Protein AF-0000000080381553 (afdb_homodimer)

Sequence (608 aa):
MAPQIAYTKHAKAPLDLLAHLEAKGLAVPQPERALHALKLIGYYRLLIYMRPLQSNRDRLFFSGVEFDDILALYDFDRQLRLICLDAVERIEVAMRAAIINTLALDPVAGPHFYLDSAHFINTQAHASFMRAATGPTTCKHQAVEHYLDTYDSRPYPPIWVVLEATTFGPLSYLYASLLLPYRKAIAKAFGFDEKILVTWFRSINLLRNVCAHHSRLWNKNNLVNAPGVAKSLRAEFPDHTDRGRVAARAVPLVALLAVIDPESDWKQRFKSVLLSAPAAMAKAGLDMSVMGFRPGWDTGRFWNMAPQIAYTKHAKAPLDLLAHLEAKGLAVPQPERALHALKLIGYYRLLIYMRPLQSNRDRLFFSGVEFDDILALYDFDRQLRLICLDAVERIEVAMRAAIINTLALDPVAGPHFYLDSAHFINTQAHASFMRAATGPTTCKHQAVEHYLDTYDSRPYPPIWVVLEATTFGPLSYLYASLLLPYRKAIAKAFGFDEKILVTWFRSINLLRNVCAHHSRLWNKNNLVNAPGVAKSLRAEFPDHTDRGRVAARAVPLVALLAVIDPESDWKQRFKSVLLSAPAAMAKAGLDMSVMGFRPGWDTGRFWN

Foldseek 3Di:
DPDDDDDDDDDDQLVVVVVVLVVLVAAEPDVVVSSVCCVPVNDVNLVVLQQLQADPPPRRGFPPHYSVLSVLQLVLQLLLLVLLLVLLVLLLVLLLV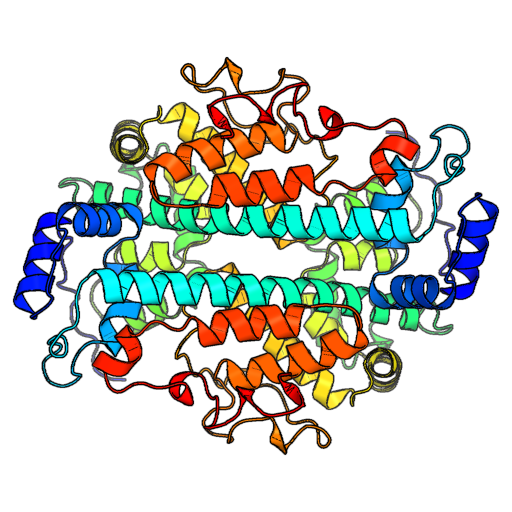LLCVQQCPDPVQHQPNLVDCVQWPGDVLSVVLVCQLPPPQQCPDPLNVCCCVPDDPDNHDGSSSSSVRGDLVSSLSNLVGGDLVSLQSSCVLQPFHSVQVSLLSQLSVVSNVCSVVSHGAQQDADLVSQGDDTPVCNVQAFDNSRSRAQSVNVLSSLSRCCRSPVPDCSLVVSVVSLVSRDPSCVSSPHDSVSRPADVPSCVDPSSD/DPDDDDDDDDDDQLVVVVVVLVVLVAAEPDVVVSSVCCVPVNDVNLVVLLQLQADPPPRRGFPPHYSVLSVLQLVLQLLLLVLLLVLLVLLLVLLLVLLCVQQCPDPVQHQPNLVDCVQWPGDVLSVVLVCQLPPPQQCPDPLNVVCCVPDDDDNHDGSSSSSVRGDLVSSLSNLVGGDLVSLQSSCVLQPFHSVQVSLLSQLSVVSNVCSVVSHGQQLDADLVSQGDDTPVCNVQAFDNRRSRAQSVNVLSSLSRCCRSPVPDCSLVVSVVSLVSRDPSCVSSPHDCVSRPADPPSCVDPSSD

Organism: NCBI:txid216142

InterPro domains:
  IPR011664 Abortive infection system protein AbiD/AbiF-like [PF07751] (37-219)

Secondary structure (DSSP, 8-state):
----B--------HHHHHHHHHHTT-B-S-HHHHHHHHHHT-HHHHHHHHGGGB-TTT-PBPTT-BHHHHHHHHHHHHHHHHHHHHHHHHHHHHHHHHHIIIIIT-SSS-TTGGG-GGGBSSHHHHHHHHHHHTSHHHHTSHHHHHHHHHB-S-SS--HHHHHHH--HHHHHHHHHHB-HHHHHHHHTTTTS-HHHHHHHHHHHHHHHHHHHTT---TT----TTPPP--GGGGGGS--GGGTTSHHHHHHHHHHHHHHH-TT--HHHHHHHHHHT--THHHHTT--GGGGTPPTTGGGSGGG-/-PPPB--------HHHHHHHHHHTT-B-S-HHHHHHHHHHT-HHHHHHHHGGGB-TTT-PBPTT-BHHHHHHHHHHHHHHHHHHHHHHHHHHHHHHHHHIIIIIT-SSS-TTGGG-GGGBSSHHHHHHHHHHHTSHHHHTSHHHHHHHHHB-S-SS--HHHHHHH--HHHHHHHHHHB-HHHHHHHHTTTTS-HHHHHHHHHHHHHHHHHHHTT---TT----TTPPP--GGGGGGS--GGGTTSHHHHHHHHHHHHHHH-TT--HHHHHHHHHHT--THHHHTT--GGGGTPPTTGGGSGGG-

Solvent-accessible surface area (backbone atoms only — not comparable to full-atom values): 32477 Å² total; per-residue (Å²): 124,75,79,50,40,74,76,79,85,70,73,68,54,49,70,57,49,52,53,53,44,40,74,32,52,38,40,60,94,52,55,68,60,52,44,51,44,35,45,32,49,18,59,74,65,48,44,71,50,41,50,72,41,27,39,89,85,79,58,32,37,30,77,88,44,34,54,65,40,38,51,42,48,50,50,46,37,51,52,51,32,51,55,48,47,58,51,49,53,55,51,49,40,22,51,48,16,27,48,40,67,45,37,25,61,29,89,82,53,22,41,54,32,84,78,42,51,85,55,24,71,39,61,65,53,34,50,52,43,45,49,52,63,66,24,68,71,22,48,66,25,66,64,38,39,49,46,63,58,44,32,63,56,64,98,60,70,45,46,69,44,47,51,69,40,50,53,60,60,61,49,38,48,45,54,62,30,33,31,65,71,57,32,46,60,34,21,62,77,64,74,50,56,39,72,40,48,42,30,36,42,46,24,48,40,51,50,45,50,38,38,74,63,65,48,86,52,61,76,33,76,46,60,75,55,36,46,56,78,50,78,95,48,48,87,70,45,42,56,81,92,32,29,24,9,47,35,26,56,44,46,55,50,52,58,48,38,52,60,72,41,67,84,57,61,57,57,57,53,47,46,51,53,61,71,58,56,49,72,49,40,53,59,49,73,45,61,59,56,58,22,28,40,55,93,66,50,78,74,35,70,89,54,92,126,74,80,48,42,74,76,78,84,71,73,69,54,51,70,56,48,50,51,54,44,40,74,31,53,38,40,61,95,51,54,67,60,52,45,49,44,35,44,33,49,18,59,75,64,48,44,71,50,43,50,72,41,26,40,88,85,78,59,32,37,30,75,88,45,35,54,66,41,38,51,43,48,50,50,46,36,51,53,50,32,52,54,49,46,59,50,49,52,54,50,49,40,22,51,47,17,27,48,40,68,46,38,26,62,29,90,81,53,22,42,55,31,85,79,42,50,85,55,25,73,38,60,64,53,33,50,54,43,46,50,52,64,68,24,68,72,22,48,67,25,66,64,37,40,49,46,63,59,44,33,64,57,62,98,60,72,43,46,68,43,46,50,68,39,51,53,60,60,60,48,40,47,45,55,61,28,33,32,66,70,58,32,46,58,35,22,61,78,64,73,52,57,40,73,41,47,43,30,36,42,46,23,49,40,52,49,47,50,38,37,74,64,66,45,82,53,67,64,32,75,47,62,76,54,35,46,55,81,48,77,96,50,49,86,70,45,44,56,81,92,33,30,24,9,49,36,24,56,42,48,54,51,53,57,46,38,52,58,72,40,67,85,58,61,58,57,56,53,47,47,50,54,60,71,59,56,48,72,48,40,53,56,49,72,45,61,60,56,56,30,27,40,54,92,67,49,78,75,36,70,89,55,93

pLDDT: mean 94.89, std 6.12, range [47.69, 98.88]

Structure (mmCIF, N/CA/C/O backbone):
data_AF-0000000080381553-model_v1
#
loop_
_entity.id
_entity.type
_entity.pdbx_description
1 polymer 'DNA-binding protein'
#
loop_
_atom_site.group_PDB
_atom_site.id
_atom_site.type_symbol
_atom_site.label_atom_id
_atom_site.label_alt_id
_atom_site.label_comp_id
_atom_site.label_asym_id
_atom_site.label_entity_id
_atom_site.label_seq_id
_atom_site.pdbx_PDB_ins_code
_atom_site.Cartn_x
_atom_site.Cartn_y
_atom_site.Cartn_z
_atom_site.occupancy
_atom_site.B_iso_or_equiv
_atom_site.auth_seq_id
_atom_site.auth_comp_id
_atom_site.auth_asym_id
_atom_site.auth_atom_id
_atom_site.pdbx_PDB_model_num
ATOM 1 N N . MET A 1 1 ? -23.656 -26.703 8.93 1 51.53 1 MET A N 1
ATOM 2 C CA . MET A 1 1 ? -22.391 -26.516 8.219 1 51.53 1 MET A CA 1
ATOM 3 C C . MET A 1 1 ? -22.141 -27.672 7.254 1 51.53 1 MET A C 1
ATOM 5 O O . MET A 1 1 ? -22.328 -28.844 7.609 1 51.53 1 MET A O 1
ATOM 9 N N . ALA A 1 2 ? -22.172 -27.312 6.055 1 59.62 2 ALA A N 1
ATOM 10 C CA . ALA A 1 2 ? -21.984 -28.422 5.121 1 59.62 2 ALA A CA 1
ATOM 11 C C . ALA A 1 2 ? -20.859 -29.344 5.582 1 59.62 2 ALA A C 1
ATOM 13 O O . ALA A 1 2 ? -19.875 -28.891 6.16 1 59.62 2 ALA A O 1
ATOM 14 N N . PRO A 1 3 ? -21.047 -30.594 5.473 1 74 3 PRO A N 1
ATOM 15 C CA . PRO A 1 3 ? -20 -31.531 5.891 1 74 3 PRO A CA 1
ATOM 16 C C . PRO A 1 3 ? -18.656 -31.266 5.203 1 74 3 PRO A C 1
ATOM 18 O O . PRO A 1 3 ? -18.625 -30.891 4.031 1 74 3 PRO A O 1
ATOM 21 N N . GLN A 1 4 ? -17.547 -31.188 6.008 1 77.31 4 GLN A N 1
ATOM 22 C CA . GLN A 1 4 ? -16.203 -30.984 5.477 1 77.31 4 GLN A CA 1
ATOM 23 C C . GLN A 1 4 ? -15.75 -32.219 4.672 1 77.31 4 GLN A C 1
ATOM 25 O O . GLN A 1 4 ? -16.203 -33.312 4.926 1 77.31 4 GLN A O 1
ATOM 30 N N . ILE A 1 5 ? -15.102 -32.062 3.51 1 81.81 5 ILE A N 1
ATOM 31 C CA . ILE A 1 5 ? -14.648 -33.125 2.635 1 81.81 5 ILE A CA 1
ATOM 32 C C . ILE A 1 5 ? -13.125 -33.25 2.732 1 81.81 5 ILE A C 1
ATOM 34 O O . ILE A 1 5 ? -12.445 -32.375 3.234 1 81.81 5 ILE A O 1
ATOM 38 N N . ALA A 1 6 ? -12.625 -34.344 2.324 1 80.88 6 ALA A N 1
ATOM 39 C CA . ALA A 1 6 ? -11.188 -34.594 2.332 1 80.88 6 ALA A CA 1
ATOM 40 C C . ALA A 1 6 ? -10.484 -33.75 1.278 1 80.88 6 ALA A C 1
ATOM 42 O O . ALA A 1 6 ? -10.992 -33.594 0.167 1 80.88 6 ALA A O 1
ATOM 43 N N . TYR A 1 7 ? -9.352 -33.188 1.697 1 83.81 7 TYR A N 1
ATOM 44 C CA . TYR A 1 7 ? -8.562 -32.438 0.728 1 83.81 7 TYR A CA 1
ATOM 45 C C . TYR A 1 7 ? -7.711 -33.375 -0.121 1 83.81 7 TYR A C 1
ATOM 47 O O . TYR A 1 7 ? -6.793 -34.031 0.389 1 83.81 7 TYR A O 1
ATOM 55 N N . THR A 1 8 ? -7.922 -33.5 -1.442 1 79.69 8 THR A N 1
ATOM 56 C CA . THR A 1 8 ? -7.254 -34.469 -2.295 1 79.69 8 THR A CA 1
ATOM 57 C C . THR A 1 8 ? -6.461 -33.781 -3.395 1 79.69 8 THR A C 1
ATOM 59 O O . THR A 1 8 ? -5.875 -34.438 -4.258 1 79.69 8 THR A O 1
ATOM 62 N N . LYS A 1 9 ? -6.492 -32.5 -3.348 1 83.44 9 LYS A N 1
ATOM 63 C CA . LYS A 1 9 ? -5.797 -31.781 -4.41 1 83.44 9 LYS A CA 1
ATOM 64 C C . LYS A 1 9 ? -4.285 -31.906 -4.266 1 83.44 9 LYS A C 1
ATOM 66 O O . LYS A 1 9 ? -3.756 -31.875 -3.152 1 83.44 9 LYS A O 1
ATOM 71 N N . HIS A 1 10 ? -3.648 -32.094 -5.418 1 88 10 HIS A N 1
ATOM 72 C CA . HIS A 1 10 ? -2.197 -32.219 -5.445 1 88 10 HIS A CA 1
ATOM 73 C C . HIS A 1 10 ? -1.552 -31.078 -6.215 1 88 10 HIS A C 1
ATOM 75 O O . HIS A 1 10 ? -2.191 -30.453 -7.074 1 88 10 HIS A O 1
ATOM 81 N N . ALA A 1 11 ? -0.353 -30.844 -5.848 1 93.12 11 ALA A N 1
ATOM 82 C CA . ALA A 1 11 ? 0.407 -29.844 -6.586 1 93.12 11 ALA A CA 1
ATOM 83 C C . ALA A 1 11 ? 0.65 -30.281 -8.023 1 93.12 11 ALA A C 1
ATOM 85 O O . ALA A 1 11 ? 0.925 -31.453 -8.281 1 93.12 11 ALA A O 1
ATOM 86 N N . LYS A 1 12 ? 0.451 -29.422 -8.922 1 95.12 12 LYS A N 1
ATOM 87 C CA . LYS A 1 12 ? 0.712 -29.688 -10.336 1 95.12 12 LYS A CA 1
ATOM 88 C C . LYS A 1 12 ? 1.739 -28.703 -10.898 1 95.12 12 LYS A C 1
ATOM 90 O O . LYS A 1 12 ? 1.767 -27.531 -10.508 1 95.12 12 LYS A O 1
ATOM 95 N N . ALA A 1 13 ? 2.514 -29.234 -11.797 1 96.62 13 ALA A N 1
ATOM 96 C CA . ALA A 1 13 ? 3.492 -28.375 -12.469 1 96.62 13 ALA A CA 1
ATOM 97 C C . ALA A 1 13 ? 2.807 -27.406 -13.43 1 96.62 13 ALA A C 1
ATOM 99 O O . ALA A 1 13 ? 1.723 -27.703 -13.945 1 96.62 13 ALA A O 1
ATOM 100 N N . PRO A 1 14 ? 3.459 -26.312 -13.664 1 97.06 14 PRO A N 1
ATOM 101 C CA . PRO A 1 14 ? 2.863 -25.312 -14.547 1 97.06 14 PRO A CA 1
ATOM 102 C C . PRO A 1 14 ? 2.436 -25.906 -15.898 1 97.06 14 PRO A C 1
ATOM 104 O O . PRO A 1 1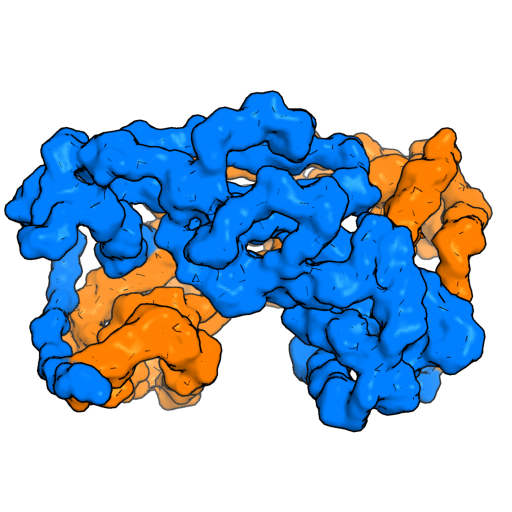4 ? 1.375 -25.547 -16.422 1 97.06 14 PRO A O 1
ATOM 107 N N . LEU A 1 15 ? 3.232 -26.766 -16.438 1 97.25 15 LEU A N 1
ATOM 108 C CA . LEU A 1 15 ? 2.896 -27.375 -17.719 1 97.25 15 LEU A CA 1
ATOM 109 C C . LEU A 1 15 ? 1.611 -28.188 -17.609 1 97.25 15 LEU A C 1
ATOM 111 O O . LEU A 1 15 ? 0.775 -28.156 -18.516 1 97.25 15 LEU A O 1
ATOM 115 N N . ASP A 1 16 ? 1.498 -28.906 -16.547 1 97.88 16 ASP A N 1
ATOM 116 C CA . ASP A 1 16 ? 0.293 -29.703 -16.312 1 97.88 16 ASP A CA 1
ATOM 117 C C . ASP A 1 16 ? -0.916 -28.797 -16.078 1 97.88 16 ASP A C 1
ATOM 119 O O . ASP A 1 16 ? -2.025 -29.109 -16.516 1 97.88 16 ASP A O 1
ATOM 123 N N . LEU A 1 17 ? -0.691 -27.734 -15.391 1 97.62 17 LEU A N 1
ATOM 124 C CA . LEU A 1 17 ? -1.759 -26.766 -15.133 1 97.62 17 LEU A CA 1
ATOM 125 C C . LEU A 1 17 ? -2.246 -26.141 -16.438 1 97.62 17 LEU A C 1
ATOM 127 O O . LEU A 1 17 ? -3.449 -25.953 -16.625 1 97.62 17 LEU A O 1
ATOM 131 N N . LEU A 1 18 ? -1.315 -25.812 -17.266 1 98.06 18 LEU A N 1
ATOM 132 C CA . LEU A 1 18 ? -1.674 -25.25 -18.562 1 98.06 18 LEU A CA 1
ATOM 133 C C . LEU A 1 18 ? -2.512 -26.234 -19.375 1 98.06 18 LEU A C 1
ATOM 135 O O . LEU A 1 18 ? -3.516 -25.844 -19.969 1 98.06 18 LEU A O 1
ATOM 139 N N . ALA A 1 19 ? -2.104 -27.5 -19.359 1 97.94 19 ALA A N 1
ATOM 140 C CA . ALA A 1 19 ? -2.855 -28.547 -20.047 1 97.94 19 ALA A CA 1
ATOM 141 C C . ALA A 1 19 ? -4.266 -28.688 -19.469 1 97.94 19 ALA A C 1
ATOM 143 O O . ALA A 1 19 ? -5.227 -28.875 -20.219 1 97.94 19 ALA A O 1
ATOM 144 N N . HIS A 1 20 ? -4.336 -28.578 -18.203 1 97.31 20 HIS A N 1
ATOM 145 C CA . HIS A 1 20 ? -5.625 -28.625 -17.516 1 97.31 20 HIS A CA 1
ATOM 146 C C . HIS A 1 20 ? -6.535 -27.484 -17.984 1 97.31 20 HIS A C 1
ATOM 148 O O . HIS A 1 20 ? -7.719 -27.703 -18.234 1 97.31 20 HIS A O 1
ATOM 154 N N . LEU A 1 21 ? -5.996 -26.312 -18.094 1 97.88 21 LEU A N 1
ATOM 155 C CA . LEU A 1 21 ? -6.754 -25.141 -18.516 1 97.88 21 LEU A CA 1
ATOM 156 C C . LEU A 1 21 ? -7.207 -25.281 -19.969 1 97.88 21 LEU A C 1
ATOM 158 O O . LEU A 1 21 ? -8.336 -24.922 -20.312 1 97.88 21 LEU A O 1
ATOM 162 N N . GLU A 1 22 ? -6.344 -25.797 -20.75 1 98.12 22 GLU A N 1
ATOM 163 C CA . GLU A 1 22 ? -6.699 -26.031 -22.141 1 98.12 22 GLU A CA 1
ATOM 164 C C . GLU A 1 22 ? -7.832 -27.047 -22.266 1 98.12 22 GLU A C 1
ATOM 166 O O . GLU A 1 22 ? -8.719 -26.906 -23.094 1 98.12 22 GLU A O 1
ATOM 171 N N . ALA A 1 23 ? -7.754 -28.047 -21.438 1 97.5 23 ALA A N 1
ATOM 172 C CA . ALA A 1 23 ? -8.797 -29.062 -21.422 1 97.5 23 ALA A CA 1
ATOM 173 C C . ALA A 1 23 ? -10.141 -28.469 -21.016 1 97.5 23 ALA A C 1
ATOM 175 O O . ALA A 1 23 ? -11.195 -29.016 -21.359 1 97.5 23 ALA A O 1
ATOM 176 N N . LYS A 1 24 ? -10.109 -27.391 -20.375 1 97.56 24 LYS A N 1
ATOM 177 C CA . LYS A 1 24 ? -11.328 -26.688 -19.953 1 97.56 24 LYS A CA 1
ATOM 178 C C . LYS A 1 24 ? -11.773 -25.672 -21.016 1 97.56 24 LYS A C 1
ATOM 180 O O . LYS A 1 24 ? -12.648 -24.844 -20.75 1 97.56 24 LYS A O 1
ATOM 185 N N . GLY A 1 25 ? -11.102 -25.656 -22.125 1 97.5 25 GLY A N 1
ATOM 186 C CA . GLY A 1 25 ? -11.555 -24.844 -23.234 1 97.5 25 GLY A CA 1
ATOM 187 C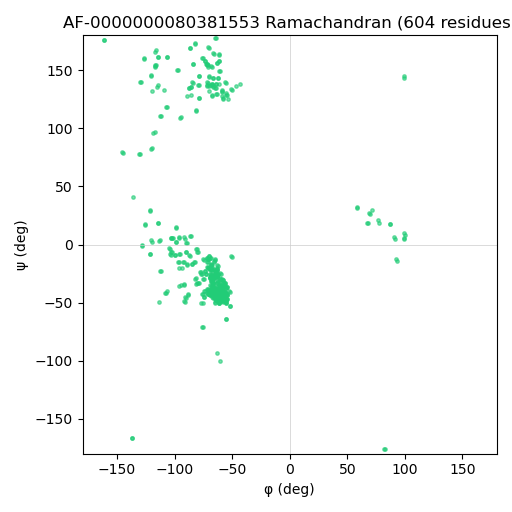 C . GLY A 1 25 ? -10.812 -23.516 -23.359 1 97.5 25 GLY A C 1
ATOM 188 O O . GLY A 1 25 ? -11.203 -22.641 -24.141 1 97.5 25 GLY A O 1
ATOM 189 N N . LEU A 1 26 ? -9.797 -23.359 -22.594 1 98.19 26 LEU A N 1
ATOM 190 C CA . LEU A 1 26 ? -9.031 -22.109 -22.672 1 98.19 26 LEU A CA 1
ATOM 191 C C . LEU A 1 26 ? -8.102 -22.109 -23.875 1 98.19 26 LEU A C 1
ATOM 193 O O . LEU A 1 26 ? -7.32 -23.047 -24.078 1 98.19 26 LEU A O 1
ATOM 197 N N . ALA A 1 27 ? -8.219 -21.078 -24.703 1 97.88 27 ALA A N 1
ATOM 198 C CA . ALA A 1 27 ? -7.27 -20.906 -25.797 1 97.88 27 ALA A CA 1
ATOM 199 C C . ALA A 1 27 ? -5.957 -20.312 -25.297 1 97.88 27 ALA A C 1
ATOM 201 O O . ALA A 1 27 ? -5.965 -19.375 -24.484 1 97.88 27 ALA A O 1
ATOM 202 N N . VAL A 1 28 ? -4.855 -20.828 -25.766 1 98.06 28 VAL A N 1
ATOM 203 C CA . VAL A 1 28 ? -3.535 -20.359 -25.344 1 98.06 28 VAL A CA 1
ATOM 204 C C . VAL A 1 28 ? -2.668 -20.078 -26.562 1 98.06 28 VAL A C 1
ATOM 206 O O . VAL A 1 28 ? -1.717 -20.812 -26.844 1 98.06 28 VAL A O 1
ATOM 209 N N . PRO A 1 29 ? -2.867 -18.984 -27.203 1 96.88 29 PRO A N 1
ATOM 210 C CA . PRO A 1 29 ? -2.113 -18.656 -28.422 1 96.88 29 PRO A CA 1
ATOM 211 C C . PRO A 1 29 ? -0.615 -18.516 -28.172 1 96.88 29 PRO A C 1
ATOM 213 O O . PRO A 1 29 ? 0.194 -18.781 -29.062 1 96.88 29 PRO A O 1
ATOM 216 N N . GLN A 1 30 ? -0.206 -18.078 -27.016 1 96.75 30 GLN A N 1
ATOM 217 C CA . GLN A 1 30 ? 1.193 -17.906 -26.641 1 96.75 30 GLN A CA 1
ATOM 218 C C . GLN A 1 30 ? 1.536 -18.75 -25.422 1 96.75 30 GLN A C 1
ATOM 220 O O . GLN A 1 30 ? 1.675 -18.234 -24.312 1 96.75 30 GLN A O 1
ATOM 225 N N . PRO A 1 31 ? 1.805 -19.969 -25.641 1 97.38 31 PRO A N 1
ATOM 226 C CA . PRO A 1 31 ? 2.016 -20.891 -24.516 1 97.38 31 PRO A CA 1
ATOM 227 C C . PRO A 1 31 ? 3.176 -20.484 -23.609 1 97.38 31 PRO A C 1
ATOM 229 O O . PRO A 1 31 ? 3.121 -20.688 -22.406 1 97.38 31 PRO A O 1
ATOM 232 N N . GLU A 1 32 ? 4.238 -19.938 -24.188 1 96.75 32 GLU A N 1
ATOM 233 C CA . GLU A 1 32 ? 5.391 -19.531 -23.391 1 96.75 32 GLU A CA 1
ATOM 234 C C . GLU A 1 32 ? 5.008 -18.438 -22.391 1 96.75 32 GLU A C 1
ATOM 236 O O . GLU A 1 32 ? 5.445 -18.453 -21.234 1 96.75 32 GLU A O 1
ATOM 241 N N . ARG A 1 33 ? 4.223 -17.547 -22.875 1 96.81 33 ARG A N 1
ATOM 242 C CA . ARG A 1 33 ? 3.736 -16.484 -22 1 96.81 33 ARG A CA 1
ATOM 243 C C . ARG A 1 33 ? 2.842 -17.031 -20.906 1 96.81 33 ARG A C 1
ATOM 245 O O . ARG A 1 33 ? 2.945 -16.609 -19.75 1 96.81 33 ARG A O 1
ATOM 252 N N . ALA A 1 34 ? 2.02 -17.891 -21.234 1 98.19 34 ALA A N 1
ATOM 253 C CA . ALA A 1 34 ? 1.125 -18.516 -20.266 1 98.19 34 ALA A CA 1
ATOM 254 C C . ALA A 1 34 ? 1.914 -19.266 -19.188 1 98.19 34 ALA A C 1
ATOM 256 O O . ALA A 1 34 ? 1.64 -19.125 -18 1 98.19 34 ALA A O 1
ATOM 257 N N . LEU A 1 35 ? 2.887 -20.016 -19.656 1 98.12 35 LEU A N 1
ATOM 258 C CA . LEU A 1 35 ? 3.717 -20.766 -18.734 1 98.12 35 LEU A CA 1
ATOM 259 C C . LEU A 1 35 ? 4.488 -19.828 -17.812 1 98.12 35 LEU A C 1
ATOM 261 O O . LEU A 1 35 ? 4.613 -20.109 -16.609 1 98.12 35 LEU A O 1
ATOM 265 N N . HIS A 1 36 ? 4.996 -18.766 -18.375 1 98.12 36 HIS A N 1
ATOM 266 C CA . HIS A 1 36 ? 5.707 -17.766 -17.578 1 98.12 36 HIS A CA 1
ATOM 267 C C . HIS A 1 36 ? 4.812 -17.188 -16.5 1 98.12 36 HIS A C 1
ATOM 269 O O . HIS A 1 36 ? 5.23 -17.062 -15.344 1 98.12 36 HIS A O 1
ATOM 275 N N . ALA A 1 37 ? 3.58 -16.875 -16.828 1 98.12 37 ALA A N 1
ATOM 276 C CA . ALA A 1 37 ? 2.621 -16.328 -15.875 1 98.12 37 ALA A CA 1
ATOM 277 C C . ALA A 1 37 ? 2.283 -17.359 -14.789 1 98.12 37 ALA A C 1
ATOM 279 O O . ALA A 1 37 ? 2.205 -17.016 -13.609 1 98.12 37 ALA A O 1
ATOM 280 N N . LEU A 1 38 ? 2.129 -18.594 -15.195 1 98.25 38 LEU A N 1
ATOM 281 C CA . LEU A 1 38 ? 1.827 -19.641 -14.227 1 98.25 38 LEU A CA 1
ATOM 282 C C . LEU A 1 38 ? 2.996 -19.844 -13.273 1 98.25 38 LEU A C 1
ATOM 284 O O . LEU A 1 38 ? 2.795 -20.188 -12.102 1 98.25 38 LEU A O 1
ATOM 288 N N . LYS A 1 39 ? 4.168 -19.562 -13.719 1 97.69 39 LYS A N 1
ATOM 289 C CA . LYS A 1 39 ? 5.371 -19.734 -12.914 1 97.69 39 LYS A CA 1
ATOM 290 C C . LYS A 1 39 ? 5.559 -18.562 -11.945 1 97.69 39 LYS A C 1
ATOM 292 O O . LYS A 1 39 ? 5.984 -18.766 -10.805 1 97.69 39 LYS A O 1
ATOM 297 N N . LEU A 1 40 ? 5.148 -17.344 -12.359 1 97.75 40 LEU A N 1
ATOM 298 C CA . LEU A 1 40 ? 5.594 -16.188 -11.586 1 97.75 40 LEU A CA 1
ATOM 299 C C . LEU A 1 40 ? 4.398 -15.406 -11.047 1 97.75 40 LEU A C 1
ATOM 301 O O . LEU A 1 40 ? 4.562 -14.508 -10.227 1 97.75 40 LEU A O 1
ATOM 305 N N . ILE A 1 41 ? 3.203 -15.727 -11.445 1 97.81 41 ILE A N 1
ATOM 306 C CA . ILE A 1 41 ? 1.991 -15.242 -10.797 1 97.81 41 ILE A CA 1
ATOM 307 C C . ILE A 1 41 ? 1.326 -16.375 -10.031 1 97.81 41 ILE A C 1
ATOM 309 O O . ILE A 1 41 ? 0.964 -16.234 -8.859 1 97.81 41 ILE A O 1
ATOM 313 N N . GLY A 1 42 ? 1.323 -17.516 -10.68 1 97.38 42 GLY A N 1
ATOM 314 C CA . GLY A 1 42 ? 0.794 -18.703 -10.008 1 97.38 42 GLY A CA 1
ATOM 315 C C . GLY A 1 42 ? -0.633 -19.016 -10.406 1 97.38 42 GLY A C 1
ATOM 316 O O . GLY A 1 42 ? -1.442 -18.109 -10.625 1 97.38 42 GLY A O 1
ATOM 317 N N . TYR A 1 43 ? -0.903 -20.281 -10.469 1 97.19 43 TYR A N 1
ATOM 318 C CA . TYR A 1 43 ? -2.211 -20.781 -10.867 1 97.19 43 TYR A CA 1
ATOM 319 C C . TYR A 1 43 ? -3.281 -20.391 -9.859 1 97.19 43 TYR A C 1
ATOM 321 O O . TYR A 1 43 ? -4.344 -19.891 -10.234 1 97.19 43 TYR A O 1
ATOM 329 N N . TYR A 1 44 ? -2.99 -20.594 -8.641 1 94.56 44 TYR A N 1
ATOM 330 C CA . TYR A 1 44 ? -3.971 -20.359 -7.59 1 94.56 44 TYR A CA 1
ATOM 331 C C . TYR A 1 44 ? -4.398 -18.891 -7.555 1 94.56 44 TYR A C 1
ATOM 333 O O . TYR A 1 44 ? -5.582 -18.594 -7.406 1 94.56 44 TYR A O 1
ATOM 341 N N . ARG A 1 45 ? -3.455 -18.016 -7.656 1 95.31 45 ARG A N 1
ATOM 342 C CA . ARG A 1 45 ? -3.742 -16.578 -7.715 1 95.31 45 ARG A CA 1
ATOM 343 C C . ARG A 1 45 ? -4.602 -16.25 -8.93 1 95.31 45 ARG A C 1
ATOM 345 O O . ARG A 1 45 ? -5.562 -15.477 -8.828 1 95.31 45 ARG A O 1
ATOM 352 N N . LEU A 1 46 ? -4.258 -16.812 -10.039 1 97.44 46 LEU A N 1
ATOM 353 C CA . LEU A 1 46 ? -4.945 -16.5 -11.289 1 97.44 46 LEU A CA 1
ATOM 354 C C . LEU A 1 46 ? -6.344 -17.109 -11.305 1 97.44 46 LEU A C 1
ATOM 356 O O . LEU A 1 46 ? -7.211 -16.672 -12.062 1 97.44 46 LEU A O 1
ATOM 360 N N . LEU A 1 47 ? -6.598 -18.109 -10.461 1 95.38 47 LEU A N 1
ATOM 361 C CA . LEU A 1 47 ? -7.883 -18.797 -10.406 1 95.38 47 LEU A CA 1
ATOM 362 C C . LEU A 1 47 ? -9.016 -17.812 -10.125 1 95.38 47 LEU A C 1
ATOM 364 O O . LEU A 1 47 ? -10.109 -17.938 -10.672 1 95.38 47 LEU A O 1
ATOM 368 N N . ILE A 1 48 ? -8.703 -16.859 -9.328 1 93.62 48 ILE A N 1
ATOM 369 C CA . ILE A 1 48 ? -9.711 -15.891 -8.93 1 93.62 48 ILE A CA 1
ATOM 370 C C . ILE A 1 48 ? -10.164 -15.086 -10.148 1 93.62 48 ILE A C 1
ATOM 372 O O . ILE A 1 48 ? -11.32 -14.664 -10.227 1 93.62 48 ILE A O 1
ATOM 376 N N . TYR A 1 49 ? -9.352 -14.93 -11.117 1 96.56 49 TYR A N 1
ATOM 377 C CA . TYR A 1 49 ? -9.648 -14.148 -12.312 1 96.56 49 TYR A CA 1
ATOM 378 C C . TYR A 1 49 ? -10.148 -15.039 -13.445 1 96.56 49 TYR A C 1
ATOM 380 O O . TYR A 1 49 ? -10.719 -14.555 -14.422 1 96.56 49 TYR A O 1
ATOM 388 N N . MET A 1 50 ? -9.938 -16.359 -13.297 1 97.31 50 MET A N 1
ATOM 389 C CA . MET A 1 50 ? -10.445 -17.328 -14.266 1 97.31 50 MET A CA 1
ATOM 390 C C . MET A 1 50 ? -11.93 -17.594 -14.047 1 97.31 50 MET A C 1
ATOM 392 O O . MET A 1 50 ? -12.688 -17.734 -15.016 1 97.31 50 MET A O 1
ATOM 396 N N . ARG A 1 51 ? -12.312 -17.547 -12.867 1 95.88 51 ARG A N 1
ATOM 397 C CA . ARG A 1 51 ? -13.641 -18.031 -12.492 1 95.88 51 ARG A CA 1
ATOM 398 C C . ARG A 1 51 ? -14.734 -17.219 -13.164 1 95.88 51 ARG A C 1
ATOM 400 O O . ARG A 1 51 ? -15.672 -17.766 -13.727 1 95.88 51 ARG A O 1
ATOM 407 N N . PRO A 1 52 ? -14.594 -15.922 -13.164 1 96 52 PRO A N 1
ATOM 408 C CA . PRO A 1 52 ? -15.625 -15.133 -13.836 1 96 52 PRO A CA 1
ATOM 409 C C . PRO A 1 52 ? -15.68 -15.383 -15.344 1 96 52 PRO A C 1
ATOM 411 O O . PRO A 1 52 ? -16.641 -15 -16 1 96 52 PRO A O 1
ATOM 414 N N . LEU A 1 53 ? -14.688 -16.016 -15.898 1 97.56 53 LEU A N 1
ATOM 415 C CA . LEU A 1 53 ? -14.602 -16.25 -17.344 1 97.56 53 LEU A CA 1
ATOM 416 C C . LEU A 1 53 ? -15.008 -17.688 -17.672 1 97.56 53 LEU A C 1
ATOM 418 O O . LEU A 1 53 ? -14.852 -18.125 -18.812 1 97.56 53 LEU A O 1
ATOM 422 N N . GLN A 1 54 ? -15.453 -18.359 -16.656 1 97.56 54 GLN A N 1
ATOM 423 C CA . GLN A 1 54 ? -15.898 -19.75 -16.812 1 97.56 54 GLN A CA 1
ATOM 424 C C . GLN A 1 54 ? -17.391 -19.875 -16.484 1 97.56 54 GLN A C 1
ATOM 426 O O . GLN A 1 54 ? -17.922 -19.125 -15.664 1 97.56 54 GLN A O 1
ATOM 431 N N . SER A 1 55 ? -17.984 -20.906 -17.094 1 95.69 55 SER A N 1
ATOM 432 C CA . SER A 1 55 ? -19.359 -21.25 -16.75 1 95.69 55 SER A CA 1
ATOM 433 C C . SER A 1 55 ? -19.453 -21.875 -15.375 1 95.69 55 SER A C 1
ATOM 435 O O . SER A 1 55 ? -18.609 -22.719 -15.016 1 95.69 55 SER A O 1
ATOM 437 N N . ASN A 1 56 ? -20.422 -21.484 -14.57 1 91.56 56 ASN A N 1
ATOM 438 C CA . ASN A 1 56 ? -20.609 -22.047 -13.242 1 91.56 56 ASN A CA 1
ATOM 439 C C . ASN A 1 56 ? -21.047 -23.5 -13.305 1 91.56 56 ASN A C 1
ATOM 441 O O . ASN A 1 56 ? -20.891 -24.25 -12.336 1 91.56 56 ASN A O 1
ATOM 445 N N . ARG A 1 57 ? -21.562 -23.891 -14.383 1 91.75 57 ARG A N 1
ATOM 446 C CA . ARG A 1 57 ? -22.156 -25.219 -14.547 1 91.75 57 ARG A CA 1
ATOM 447 C C . ARG A 1 57 ? -21.078 -26.281 -14.703 1 91.75 57 ARG A C 1
ATOM 449 O O . ARG A 1 57 ? -21.078 -27.281 -13.992 1 91.75 57 ARG A O 1
ATOM 456 N N . ASP A 1 58 ? -20.188 -26.062 -15.555 1 93.88 58 ASP A N 1
ATOM 457 C CA . ASP A 1 58 ? -19.234 -27.125 -15.859 1 93.88 58 ASP A CA 1
ATOM 458 C C . ASP A 1 58 ? -17.797 -26.609 -15.742 1 93.88 58 ASP A C 1
ATOM 460 O O . ASP A 1 58 ? -16.844 -27.359 -15.992 1 93.88 58 ASP A O 1
ATOM 464 N N . ARG A 1 59 ? -17.594 -25.281 -15.414 1 93.88 59 ARG A N 1
ATOM 465 C CA . ARG A 1 59 ? -16.297 -24.641 -15.188 1 93.88 59 ARG A CA 1
ATOM 466 C C . ARG A 1 59 ? -15.492 -24.562 -16.484 1 93.88 59 ARG A C 1
ATOM 468 O O . ARG A 1 59 ? -14.266 -24.375 -16.453 1 93.88 59 ARG A O 1
ATOM 475 N N . LEU A 1 60 ? -16.188 -24.703 -17.609 1 97.69 60 LEU A N 1
ATOM 476 C CA . LEU A 1 60 ? -15.539 -24.453 -18.891 1 97.69 60 LEU A CA 1
ATOM 477 C C . LEU A 1 60 ? -15.438 -22.969 -19.172 1 97.69 60 LEU A C 1
ATOM 479 O O . LEU A 1 60 ? -16.344 -22.203 -18.812 1 97.69 60 LEU A O 1
ATOM 483 N N . PHE A 1 61 ? -14.367 -22.625 -19.797 1 98.12 61 PHE A N 1
ATOM 484 C CA . PHE A 1 61 ? -14.227 -21.234 -20.203 1 98.12 61 PHE A CA 1
ATOM 485 C C . PHE A 1 61 ? -15.258 -20.875 -21.266 1 98.12 61 PHE A C 1
ATOM 487 O O . PHE A 1 61 ? -15.578 -21.703 -22.125 1 98.12 61 PHE A O 1
ATOM 494 N N . PHE A 1 62 ? -15.75 -19.688 -21.188 1 97.44 62 PHE A N 1
ATOM 495 C CA . PHE A 1 62 ? -16.641 -19.219 -22.234 1 97.44 62 PHE A CA 1
ATOM 496 C C . PHE A 1 62 ? -15.93 -19.156 -23.578 1 97.44 62 PHE A C 1
ATOM 498 O O . PHE A 1 62 ? -14.711 -19.016 -23.625 1 97.44 62 PHE A O 1
ATOM 505 N N . SER A 1 63 ? -16.734 -19.219 -24.641 1 95.62 63 SER A N 1
ATOM 506 C CA . SER A 1 63 ? -16.188 -19.219 -25.984 1 95.62 63 SER A CA 1
ATOM 507 C C . SER A 1 63 ? -15.359 -17.969 -26.25 1 95.62 63 SER A C 1
ATOM 509 O O . SER A 1 63 ? -15.773 -16.859 -25.906 1 95.62 63 SER A O 1
ATOM 511 N N . GLY A 1 64 ? -14.148 -18.156 -26.797 1 95.94 64 GLY A N 1
ATOM 512 C CA . GLY A 1 64 ? -13.32 -17.031 -27.219 1 95.94 64 GLY A CA 1
ATOM 513 C C . GLY A 1 64 ? -12.367 -16.562 -26.141 1 95.94 64 GLY A C 1
ATOM 514 O O . GLY A 1 64 ? -11.477 -15.742 -26.391 1 95.94 64 GLY A O 1
ATOM 515 N N . VAL A 1 65 ? -12.555 -17.031 -24.906 1 97.69 65 VAL A N 1
ATOM 516 C CA . VAL A 1 65 ? -11.648 -16.641 -23.828 1 97.69 65 VAL A CA 1
ATOM 517 C C . VAL A 1 65 ? -10.266 -17.234 -24.062 1 97.69 65 VAL A C 1
ATOM 519 O O . VAL A 1 65 ? -10.141 -18.422 -24.375 1 97.69 65 VAL A O 1
ATOM 522 N N . GLU A 1 66 ? -9.281 -16.391 -24.016 1 98.06 66 GLU A N 1
ATOM 523 C CA . GLU A 1 66 ? -7.887 -16.828 -24.109 1 98.06 66 GLU A CA 1
ATOM 524 C C . GLU A 1 66 ? -7.117 -16.516 -22.828 1 98.06 66 GLU A C 1
ATOM 526 O O . GLU A 1 66 ? -7.586 -15.742 -21.984 1 98.06 66 GLU A O 1
ATOM 531 N N . PHE A 1 67 ? -5.945 -17.094 -22.703 1 98.19 67 PHE A N 1
ATOM 532 C CA . PHE A 1 67 ? -5.145 -16.922 -21.5 1 98.19 67 PHE A CA 1
ATOM 533 C C . PHE A 1 67 ? -4.848 -15.438 -21.281 1 98.19 67 PHE A C 1
ATOM 535 O O . PHE A 1 67 ? -4.879 -14.961 -20.141 1 98.19 67 PHE A O 1
ATOM 542 N N . ASP A 1 68 ? -4.617 -14.703 -22.328 1 97 68 ASP A N 1
ATOM 543 C CA . ASP A 1 68 ? -4.281 -13.289 -22.203 1 97 68 ASP A CA 1
ATOM 544 C C . ASP A 1 68 ? -5.449 -12.492 -21.625 1 97 68 ASP A C 1
ATOM 546 O O . ASP A 1 68 ? -5.25 -11.422 -21.047 1 97 68 ASP A O 1
ATOM 550 N N . ASP A 1 69 ? -6.648 -12.992 -21.812 1 98 69 ASP A N 1
ATOM 551 C CA . ASP A 1 69 ? -7.805 -12.352 -21.203 1 98 69 ASP A CA 1
ATOM 552 C C . ASP A 1 69 ? -7.719 -12.406 -19.672 1 98 69 ASP A C 1
ATOM 554 O O . ASP A 1 69 ? -8.078 -11.445 -19 1 98 69 ASP A O 1
ATOM 558 N N . ILE A 1 70 ? -7.25 -13.523 -19.141 1 98 70 ILE A N 1
ATOM 559 C CA . ILE A 1 70 ? -7.07 -13.695 -17.703 1 98 70 ILE A CA 1
ATOM 560 C C . ILE A 1 70 ? -6.031 -12.703 -17.188 1 98 70 ILE A C 1
ATOM 562 O O . ILE A 1 70 ? -6.258 -12.023 -16.188 1 98 70 ILE A O 1
ATOM 566 N N . LEU A 1 71 ? -4.93 -12.594 -17.938 1 97.38 71 LEU A N 1
ATOM 567 C CA . LEU A 1 71 ? -3.857 -11.688 -17.547 1 97.38 71 LEU A CA 1
ATOM 568 C C . LEU A 1 71 ? -4.328 -10.234 -17.594 1 97.38 71 LEU A C 1
ATOM 570 O O . LEU A 1 71 ? -3.955 -9.43 -16.75 1 97.38 71 LEU A O 1
ATOM 574 N N . ALA A 1 72 ? -5.105 -9.922 -18.609 1 97.19 72 ALA A N 1
ATOM 575 C CA . ALA A 1 72 ? -5.629 -8.57 -18.734 1 97.19 72 ALA A CA 1
ATOM 576 C C . ALA A 1 72 ? -6.52 -8.203 -17.547 1 97.19 72 ALA A C 1
ATOM 578 O O . ALA A 1 72 ? -6.434 -7.094 -17.016 1 97.19 72 ALA A O 1
ATOM 579 N N . LEU A 1 73 ? -7.355 -9.133 -17.156 1 97.62 73 LEU A N 1
ATOM 580 C CA . LEU A 1 73 ? -8.219 -8.898 -16 1 97.62 73 LEU A CA 1
ATOM 581 C C . LEU A 1 73 ? -7.395 -8.75 -14.727 1 97.62 73 LEU A C 1
ATOM 583 O O . LEU A 1 73 ? -7.676 -7.879 -13.898 1 97.62 73 LEU A O 1
ATOM 587 N N . TYR A 1 74 ? -6.434 -9.625 -14.617 1 97.31 74 TYR A N 1
ATOM 588 C CA . TYR A 1 74 ? -5.523 -9.57 -13.477 1 97.31 74 TYR A CA 1
ATOM 589 C C . TYR A 1 74 ? -4.828 -8.219 -13.391 1 97.31 74 TYR A C 1
ATOM 591 O O . TYR A 1 74 ? -4.793 -7.598 -12.328 1 97.31 74 TYR A O 1
ATOM 599 N N . ASP A 1 75 ? -4.309 -7.746 -14.484 1 96.94 75 ASP A N 1
ATOM 600 C CA . ASP A 1 75 ? -3.59 -6.477 -14.547 1 96.94 75 ASP A CA 1
ATOM 601 C C . ASP A 1 75 ? -4.531 -5.301 -14.305 1 96.94 75 ASP A C 1
ATOM 603 O O . ASP A 1 75 ? -4.148 -4.312 -13.672 1 96.94 75 ASP A O 1
ATOM 607 N N . PHE A 1 76 ? -5.699 -5.395 -14.875 1 97.81 76 PHE A N 1
ATOM 608 C CA . PHE A 1 76 ? -6.711 -4.367 -14.641 1 97.81 76 PHE A CA 1
ATOM 609 C C . PHE A 1 76 ? -6.973 -4.191 -13.156 1 97.81 76 PHE A C 1
ATOM 611 O O . PHE A 1 76 ? -6.977 -3.068 -12.648 1 97.81 76 PHE A O 1
ATOM 618 N N . ASP A 1 77 ? -7.16 -5.293 -12.484 1 98 77 ASP A N 1
ATOM 619 C CA . ASP A 1 77 ? -7.445 -5.254 -11.047 1 98 77 ASP A CA 1
ATOM 620 C C . ASP A 1 77 ? -6.262 -4.68 -10.273 1 98 77 ASP A C 1
ATOM 622 O O . ASP A 1 77 ? -6.449 -3.965 -9.289 1 98 77 ASP A O 1
ATOM 626 N N . ARG A 1 78 ? -5.055 -5.031 -10.664 1 97.31 78 ARG A N 1
ATOM 627 C CA . ARG A 1 78 ? -3.859 -4.465 -10.047 1 97.31 78 ARG A CA 1
ATOM 628 C C . ARG A 1 78 ? -3.85 -2.943 -10.164 1 97.31 78 ARG A C 1
ATOM 630 O O . ARG A 1 78 ? -3.611 -2.24 -9.18 1 97.31 78 ARG A O 1
ATOM 637 N N . GLN A 1 79 ? -4.121 -2.443 -11.336 1 98 79 GLN A N 1
ATOM 638 C CA . GLN A 1 79 ? -4.156 -1.003 -11.57 1 98 79 GLN A CA 1
ATOM 639 C C . GLN A 1 79 ? -5.262 -0.341 -10.75 1 98 79 GLN A C 1
ATOM 641 O O . GLN A 1 79 ? -5.09 0.772 -10.25 1 98 79 GLN A O 1
ATOM 646 N N . LEU A 1 80 ? -6.363 -1.032 -10.695 1 98.56 80 LEU A N 1
ATOM 647 C CA . LEU A 1 80 ? -7.488 -0.538 -9.906 1 98.56 80 LEU A CA 1
ATOM 648 C C . LEU A 1 80 ? -7.098 -0.385 -8.445 1 98.56 80 LEU A C 1
ATOM 650 O O . LEU A 1 80 ? -7.379 0.645 -7.824 1 98.56 80 LEU A O 1
ATOM 654 N N . ARG A 1 81 ? -6.426 -1.376 -7.906 1 98.38 81 ARG A N 1
ATOM 655 C CA . ARG A 1 81 ? -5.977 -1.314 -6.52 1 98.38 81 ARG A CA 1
ATOM 656 C C . ARG A 1 81 ? -4.973 -0.184 -6.316 1 98.38 81 ARG A C 1
ATOM 658 O O . ARG A 1 81 ? -5.043 0.548 -5.328 1 98.38 81 ARG A O 1
ATOM 665 N N . LEU A 1 82 ? -4.078 -0.008 -7.262 1 98.25 82 LEU A N 1
ATOM 666 C CA . LEU A 1 82 ? -3.037 1.008 -7.148 1 98.25 82 LEU A CA 1
ATOM 667 C C . LEU A 1 82 ? -3.641 2.408 -7.148 1 98.25 82 LEU A C 1
ATOM 669 O O . LEU A 1 82 ? -3.248 3.258 -6.348 1 98.25 82 LEU A O 1
ATOM 673 N N . ILE A 1 83 ? -4.57 2.654 -8.047 1 98.62 83 ILE A N 1
ATOM 674 C CA . ILE A 1 83 ? -5.172 3.98 -8.133 1 98.62 83 ILE A CA 1
ATOM 675 C C . ILE A 1 83 ? -5.988 4.258 -6.871 1 98.62 83 ILE A C 1
ATOM 677 O O . ILE A 1 83 ? -6.055 5.398 -6.406 1 98.62 83 ILE A O 1
ATOM 681 N N . CYS A 1 84 ? -6.594 3.242 -6.297 1 98.62 84 CYS A N 1
ATOM 682 C CA . CYS A 1 84 ? -7.32 3.41 -5.043 1 98.62 84 CYS A CA 1
ATOM 683 C C . CYS A 1 84 ? -6.371 3.754 -3.902 1 98.62 84 CYS A C 1
ATOM 685 O O . CYS A 1 84 ? -6.664 4.625 -3.082 1 98.62 84 CYS A O 1
ATOM 687 N N . LEU A 1 85 ? -5.215 3.129 -3.846 1 98.31 85 LEU A N 1
ATOM 688 C CA . LEU A 1 85 ? -4.234 3.402 -2.801 1 98.31 85 LEU A CA 1
ATOM 689 C C . LEU A 1 85 ? -3.775 4.855 -2.854 1 98.31 85 LEU A C 1
ATOM 691 O O . LEU A 1 85 ? -3.498 5.461 -1.815 1 98.31 85 LEU A O 1
ATOM 695 N N . ASP A 1 86 ? -3.705 5.355 -4.035 1 98.31 86 ASP A N 1
ATOM 696 C CA . ASP A 1 86 ? -3.316 6.75 -4.219 1 98.31 86 ASP A CA 1
ATOM 697 C C . ASP A 1 86 ? -4.273 7.688 -3.492 1 98.31 86 ASP A C 1
ATOM 699 O O . ASP A 1 86 ? -3.842 8.625 -2.812 1 98.31 86 ASP A O 1
ATOM 703 N N . ALA A 1 87 ? -5.531 7.43 -3.605 1 98.5 87 ALA A N 1
ATOM 704 C CA . ALA A 1 87 ? -6.547 8.234 -2.928 1 98.5 87 ALA A CA 1
ATOM 705 C C . ALA A 1 87 ? -6.52 7.992 -1.422 1 98.5 87 ALA A C 1
ATOM 707 O O . ALA A 1 87 ? -6.598 8.938 -0.634 1 98.5 87 ALA A O 1
ATOM 708 N N . VAL A 1 88 ? -6.387 6.781 -1.045 1 98.31 88 VAL A N 1
ATOM 709 C CA . VAL A 1 88 ? -6.453 6.383 0.358 1 98.31 88 VAL A CA 1
ATOM 710 C C . VAL A 1 88 ? -5.336 7.066 1.142 1 98.31 88 VAL A C 1
ATOM 712 O O . VAL A 1 88 ? -5.551 7.535 2.262 1 98.31 88 VAL A O 1
ATOM 715 N N . GLU A 1 89 ? -4.184 7.125 0.569 1 97.12 89 GLU A N 1
ATOM 716 C CA . GLU A 1 89 ? -3.068 7.789 1.236 1 97.12 89 GLU A CA 1
ATOM 717 C C . GLU A 1 89 ? -3.404 9.242 1.564 1 97.12 89 GLU A C 1
ATOM 719 O O . GLU A 1 89 ? -3.186 9.695 2.689 1 97.12 89 GLU A O 1
ATOM 724 N N . ARG A 1 90 ? -3.932 9.945 0.654 1 97.81 90 ARG A N 1
ATOM 725 C CA . ARG A 1 90 ? -4.238 11.367 0.833 1 97.81 90 ARG A CA 1
ATOM 726 C C . ARG A 1 90 ? -5.34 11.562 1.868 1 97.81 90 ARG A C 1
ATOM 728 O O . ARG A 1 90 ? -5.289 12.5 2.668 1 97.81 90 ARG A O 1
ATOM 735 N N . ILE A 1 91 ? -6.258 10.664 1.838 1 98.62 91 ILE A N 1
ATOM 736 C CA . ILE A 1 91 ? -7.363 10.758 2.785 1 98.62 91 ILE A CA 1
ATOM 737 C C . ILE A 1 91 ? -6.863 10.445 4.195 1 98.62 91 ILE A C 1
ATOM 739 O O . ILE A 1 91 ? -7.25 11.117 5.156 1 98.62 91 ILE A O 1
ATOM 743 N N . GLU A 1 92 ? -6.012 9.492 4.316 1 98.25 92 GLU A N 1
ATOM 744 C CA . GLU A 1 92 ? -5.422 9.148 5.605 1 98.25 92 GLU A CA 1
ATOM 745 C C . GLU A 1 92 ? -4.672 10.328 6.203 1 98.25 92 GLU A C 1
ATOM 747 O O . GLU A 1 92 ? -4.871 10.68 7.371 1 98.25 92 GLU A O 1
ATOM 752 N N . VAL A 1 93 ? -3.863 10.938 5.418 1 97.75 93 VAL A N 1
ATOM 753 C CA . VAL A 1 93 ? -3.072 12.078 5.863 1 97.75 93 VAL A CA 1
ATOM 754 C C . VAL A 1 93 ? -3.998 13.227 6.254 1 97.75 93 VAL A C 1
ATOM 756 O O . VAL A 1 93 ? -3.789 13.883 7.281 1 97.75 93 VAL A O 1
ATOM 759 N N . ALA A 1 94 ? -4.996 13.422 5.469 1 98.62 94 ALA A N 1
ATOM 760 C CA . ALA A 1 94 ? -5.945 14.5 5.754 1 98.62 94 ALA A CA 1
ATOM 761 C C . ALA A 1 94 ? -6.691 14.234 7.062 1 98.62 94 ALA A C 1
ATOM 763 O O . ALA A 1 94 ? -6.949 15.164 7.832 1 98.62 94 ALA A O 1
ATOM 764 N N . MET A 1 95 ? -7.027 13.016 7.273 1 98.44 95 MET A N 1
ATOM 765 C CA . MET A 1 95 ? -7.695 12.656 8.523 1 98.44 95 MET A CA 1
ATOM 766 C C . MET A 1 95 ? -6.797 12.945 9.719 1 98.44 95 MET A C 1
ATOM 768 O O . MET A 1 95 ? -7.25 13.523 10.711 1 98.44 95 MET A O 1
ATOM 772 N N . ARG A 1 96 ? -5.547 12.578 9.633 1 97.94 96 ARG A N 1
ATOM 773 C CA . ARG A 1 96 ? -4.582 12.883 10.688 1 97.94 96 ARG A CA 1
ATOM 774 C C . ARG A 1 96 ? -4.535 14.375 10.969 1 97.94 96 ARG A C 1
ATOM 776 O O . ARG A 1 96 ? -4.66 14.797 12.125 1 97.94 96 ARG A O 1
ATOM 783 N N . ALA A 1 97 ? -4.387 15.094 9.922 1 98.06 97 ALA A N 1
ATOM 784 C CA . ALA A 1 97 ? -4.238 16.531 10.039 1 98.06 97 ALA A CA 1
ATOM 785 C C . ALA A 1 97 ? -5.488 17.172 10.648 1 98.06 97 ALA A C 1
ATOM 787 O O . ALA A 1 97 ? -5.391 18.047 11.5 1 98.06 97 ALA A O 1
ATOM 788 N N . ALA A 1 98 ? -6.617 16.703 10.195 1 98.44 98 ALA A N 1
ATOM 789 C CA . ALA A 1 98 ? -7.875 17.25 10.688 1 98.44 98 ALA A CA 1
ATOM 790 C C . ALA A 1 98 ? -8.031 17 12.188 1 98.44 98 ALA A C 1
ATOM 792 O O . ALA A 1 98 ? -8.453 17.891 12.93 1 98.44 98 ALA A O 1
ATOM 793 N N . ILE A 1 99 ? -7.695 15.844 12.633 1 98.5 99 ILE A N 1
ATOM 794 C CA . ILE A 1 99 ? -7.773 15.516 14.047 1 98.5 99 ILE A CA 1
ATOM 795 C C . ILE A 1 99 ? -6.797 16.391 14.836 1 98.5 99 ILE A C 1
ATOM 797 O O . ILE A 1 99 ? -7.168 16.984 15.852 1 98.5 99 ILE A O 1
ATOM 801 N N . ILE A 1 100 ? -5.598 16.516 14.367 1 98.12 100 ILE A N 1
ATOM 802 C CA . ILE A 1 100 ? -4.551 17.281 15.023 1 98.12 100 ILE A CA 1
ATOM 803 C C . ILE A 1 100 ? -4.969 18.75 15.117 1 98.12 100 ILE A C 1
ATOM 805 O O . ILE A 1 100 ? -4.98 19.328 16.203 1 98.12 100 ILE A O 1
ATOM 809 N N . ASN A 1 101 ? -5.395 19.297 14.016 1 97.56 101 ASN A N 1
ATOM 810 C CA . ASN A 1 101 ? -5.707 20.719 13.938 1 97.56 101 ASN A CA 1
ATOM 811 C C . ASN A 1 101 ? -6.953 21.078 14.742 1 97.56 101 ASN A C 1
ATOM 813 O O . ASN A 1 101 ? -7.16 22.234 15.109 1 97.56 101 ASN A O 1
ATOM 817 N N . THR A 1 102 ? -7.762 20.078 14.984 1 97.88 102 THR A N 1
ATOM 818 C CA . THR A 1 102 ? -8.984 20.344 15.742 1 97.88 102 THR A CA 1
ATOM 819 C C . THR A 1 102 ? -8.75 20.125 17.234 1 97.88 102 THR A C 1
ATOM 821 O O . THR A 1 102 ? -8.969 21.031 18.047 1 97.88 102 THR A O 1
ATOM 824 N N . LEU A 1 103 ? -8.156 19.016 17.625 1 98 103 LEU A N 1
ATOM 825 C CA . LEU A 1 103 ? -8.141 18.641 19.031 1 98 103 LEU A CA 1
ATOM 826 C C . LEU A 1 103 ? -6.902 19.172 19.734 1 98 103 LEU A C 1
ATOM 828 O O . LEU A 1 103 ? -6.941 19.5 20.922 1 98 103 LEU A O 1
ATOM 832 N N . ALA A 1 104 ? -5.805 19.219 19.016 1 97.31 104 ALA A N 1
ATOM 833 C CA . ALA A 1 104 ? -4.594 19.734 19.641 1 97.31 104 ALA A CA 1
ATOM 834 C C . ALA A 1 104 ? -4.758 21.203 20.031 1 97.31 104 ALA A C 1
ATOM 836 O O . ALA A 1 104 ? -4.137 21.672 20.984 1 97.31 104 ALA A O 1
ATOM 837 N N . LEU A 1 105 ? -5.602 21.891 19.297 1 96.19 105 LEU A N 1
ATOM 838 C CA . LEU A 1 105 ? -5.816 23.312 19.5 1 96.19 105 LEU A CA 1
ATOM 839 C C . LEU A 1 105 ? -6.973 23.562 20.469 1 96.19 105 LEU A C 1
ATOM 841 O O . LEU A 1 105 ? -7.148 24.672 20.969 1 96.19 105 LEU A O 1
ATOM 845 N N . ASP A 1 106 ? -7.73 22.516 20.672 1 96.25 106 ASP A N 1
ATOM 846 C CA . ASP A 1 106 ? -8.875 22.625 21.562 1 96.25 106 ASP A CA 1
ATOM 847 C C . ASP A 1 106 ? -8.422 22.922 23 1 96.25 106 ASP A C 1
ATOM 849 O O . ASP A 1 106 ? -7.566 22.219 23.547 1 96.25 106 ASP A O 1
ATOM 853 N N . PRO A 1 107 ? -8.984 23.922 23.641 1 94.62 107 PRO A N 1
ATOM 854 C CA . PRO A 1 107 ? -8.523 24.328 24.969 1 94.62 107 PRO A CA 1
ATOM 855 C C . PRO A 1 107 ? -8.742 23.25 26.031 1 94.62 107 PRO A C 1
ATOM 857 O O . PRO A 1 107 ? -8.016 23.203 27.016 1 94.62 107 PRO A O 1
ATOM 860 N N . VAL A 1 108 ? -9.664 22.406 25.859 1 95.12 108 VAL A N 1
ATOM 861 C CA . VAL A 1 108 ? -9.977 21.359 26.828 1 95.12 108 VAL A CA 1
ATOM 862 C C . VAL A 1 108 ? -9.172 20.094 26.5 1 95.12 108 VAL A C 1
ATOM 864 O O . VAL A 1 108 ? -8.586 19.469 27.406 1 95.12 108 VAL A O 1
ATOM 867 N N . ALA A 1 109 ? -9.094 19.672 25.281 1 95.88 109 ALA A N 1
ATOM 868 C CA . ALA A 1 109 ? -8.383 18.469 24.859 1 95.88 109 ALA A CA 1
ATOM 869 C C . ALA A 1 109 ? -6.875 18.688 24.844 1 95.88 109 ALA A C 1
ATOM 871 O O . ALA A 1 109 ? -6.188 18.359 25.812 1 95.88 109 ALA A O 1
ATOM 872 N N . GLY A 1 110 ? -6.465 19.5 23.844 1 96.25 110 GLY A N 1
ATOM 873 C CA . GLY A 1 110 ? -5.047 19.812 23.766 1 96.25 110 GLY A CA 1
ATOM 874 C C . GLY A 1 110 ? -4.242 18.734 23.062 1 96.25 110 GLY A C 1
ATOM 875 O O . GLY A 1 110 ? -4.805 17.75 22.578 1 96.25 110 GLY A O 1
ATOM 876 N N . PRO A 1 111 ? -2.922 18.875 23 1 95.94 111 PRO A N 1
ATOM 877 C CA . PRO A 1 111 ? -2.041 18.016 22.203 1 95.94 111 PRO A CA 1
ATOM 878 C C . PRO A 1 111 ? -1.897 16.609 22.781 1 95.94 111 PRO A C 1
ATOM 880 O O . PRO A 1 111 ? -1.358 15.711 22.125 1 95.94 111 PRO A O 1
ATOM 883 N N . HIS A 1 112 ? -2.371 16.391 24.016 1 95.81 112 HIS A N 1
ATOM 884 C CA . HIS A 1 112 ? -2.25 15.102 24.672 1 95.81 112 HIS A CA 1
ATOM 885 C C . HIS A 1 112 ? -3.619 14.539 25.047 1 95.81 112 HIS A C 1
ATOM 887 O O . HIS A 1 112 ? -3.738 13.75 25.984 1 95.81 112 HIS A O 1
ATOM 893 N N . PHE A 1 113 ? -4.594 14.93 24.266 1 97.56 113 PHE A N 1
ATOM 894 C CA . PHE A 1 113 ? -5.969 14.57 24.594 1 97.56 113 PHE A CA 1
ATOM 895 C C . PHE A 1 113 ? -6.125 13.0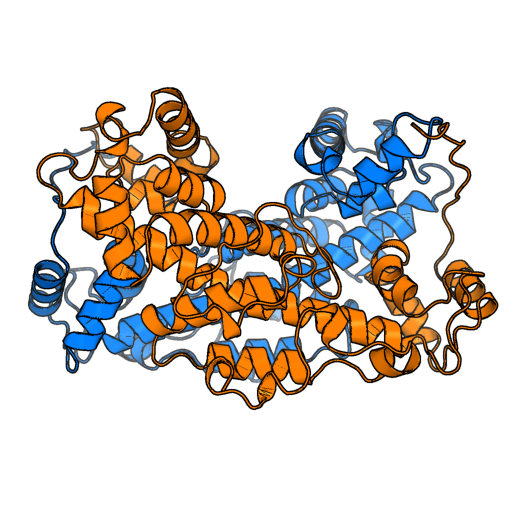62 24.688 1 97.56 113 PHE A C 1
ATOM 897 O O . PHE A 1 113 ? -6.98 12.562 25.422 1 97.56 113 PHE A O 1
ATOM 904 N N . TYR A 1 114 ? -5.363 12.297 23.953 1 97.12 114 TYR A N 1
ATOM 905 C CA . TYR A 1 114 ? -5.527 10.852 23.828 1 97.12 114 TYR A CA 1
ATOM 906 C C . TYR A 1 114 ? -5.141 10.141 25.109 1 97.12 114 TYR A C 1
ATOM 908 O O . TYR A 1 114 ? -5.418 8.945 25.281 1 97.12 114 TYR A O 1
ATOM 916 N N . LEU A 1 115 ? -4.547 10.867 26.031 1 96.19 115 LEU A N 1
ATOM 917 C CA . LEU A 1 115 ? -4.156 10.273 27.312 1 96.19 115 LEU A CA 1
ATOM 918 C C . LEU A 1 115 ? -5.32 10.273 28.297 1 96.19 115 LEU A C 1
ATOM 920 O O . LEU A 1 115 ? -5.27 9.609 29.328 1 96.19 115 LEU A O 1
ATOM 924 N N . ASP A 1 116 ? -6.332 11.055 28.031 1 97.38 116 ASP A N 1
ATOM 925 C CA . ASP A 1 116 ? -7.484 11.203 28.922 1 97.38 116 ASP A CA 1
ATOM 926 C C . ASP A 1 116 ? -8.711 10.508 28.328 1 97.38 116 ASP A C 1
ATOM 928 O O . ASP A 1 116 ? -9.273 10.961 27.328 1 97.38 116 ASP A O 1
ATOM 932 N N . SER A 1 117 ? -9.219 9.531 29.016 1 97.94 117 SER A N 1
ATOM 933 C CA . SER A 1 117 ? -10.352 8.734 28.547 1 97.94 117 SER A CA 1
ATOM 934 C C . SER A 1 117 ? -11.617 9.578 28.453 1 97.94 117 SER A C 1
ATOM 936 O O . SER A 1 117 ? -12.586 9.18 27.797 1 97.94 117 SER A O 1
ATOM 938 N N . ALA A 1 118 ? -11.641 10.727 29.031 1 97.94 118 ALA A N 1
ATOM 939 C CA . ALA A 1 118 ? -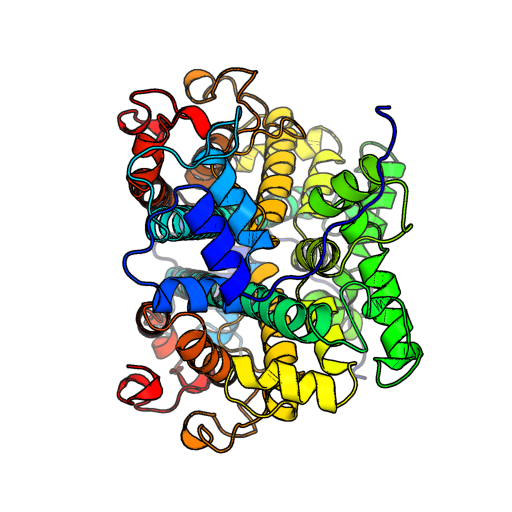12.82 11.594 29.062 1 97.94 118 ALA A CA 1
ATOM 940 C C . ALA A 1 118 ? -13.141 12.133 27.672 1 97.94 118 ALA A C 1
ATOM 942 O O . ALA A 1 118 ? -14.242 12.641 27.438 1 97.94 118 ALA A O 1
ATOM 943 N N . HIS A 1 119 ? -12.227 12.086 26.75 1 98.44 119 HIS A N 1
ATOM 944 C CA . HIS A 1 119 ? -12.43 12.586 25.391 1 98.44 119 HIS A CA 1
ATOM 945 C C . HIS A 1 119 ? -12.992 11.5 24.484 1 98.44 119 HIS A C 1
ATOM 947 O O . HIS A 1 119 ? -13.234 11.742 23.297 1 98.44 119 HIS A O 1
ATOM 953 N N . PHE A 1 120 ? -13.227 10.328 25.016 1 98.62 120 PHE A N 1
ATOM 954 C CA . PHE A 1 120 ? -13.68 9.172 24.266 1 98.62 120 PHE A CA 1
ATOM 955 C C . PHE A 1 120 ? -15.086 8.766 24.703 1 98.62 120 PHE A C 1
ATOM 957 O O . PHE A 1 120 ? -15.539 9.125 25.781 1 98.62 120 PHE A O 1
ATOM 964 N N . ILE A 1 121 ? -15.734 7.992 23.859 1 98.31 121 ILE A N 1
ATOM 965 C CA . ILE A 1 121 ? -17.125 7.598 24.094 1 98.31 121 ILE A CA 1
ATOM 966 C C . ILE A 1 121 ? -17.188 6.648 25.297 1 98.31 121 ILE A C 1
ATOM 968 O O . ILE A 1 121 ? -18.219 6.562 25.969 1 98.31 121 ILE A O 1
ATOM 972 N N . ASN A 1 122 ? -16.141 5.84 25.516 1 97.56 122 ASN A N 1
ATOM 973 C CA . ASN A 1 122 ? -16.031 4.961 26.672 1 97.56 122 ASN A CA 1
ATOM 974 C C . ASN A 1 122 ? -14.586 4.523 26.906 1 97.56 122 ASN A C 1
ATOM 976 O O . ASN A 1 122 ? -13.703 4.805 26.094 1 97.56 122 ASN A O 1
ATOM 980 N N . THR A 1 123 ? -14.367 3.824 27.938 1 97.69 123 THR A N 1
ATOM 981 C CA . THR A 1 123 ? -13.023 3.459 28.375 1 97.69 123 THR A CA 1
ATOM 982 C C . THR A 1 123 ? -12.445 2.367 27.484 1 97.69 123 THR A C 1
ATOM 984 O O . THR A 1 123 ? -11.227 2.318 27.266 1 97.69 123 THR A O 1
ATOM 987 N N . GLN A 1 124 ? -13.273 1.612 27 1 97.81 124 GLN A N 1
ATOM 988 C CA . GLN A 1 124 ? -12.812 0.547 26.109 1 97.81 124 GLN A CA 1
ATOM 989 C C . GLN A 1 124 ? -12.234 1.115 24.812 1 97.81 124 GLN A C 1
ATOM 991 O O . GLN A 1 124 ? -11.188 0.659 24.344 1 97.81 124 GLN A O 1
ATOM 996 N N . ALA A 1 125 ? -12.953 2.037 24.281 1 97.38 125 ALA A N 1
ATOM 997 C CA . ALA A 1 125 ? -12.477 2.705 23.078 1 97.38 125 ALA A CA 1
ATOM 998 C C . ALA A 1 125 ? -11.141 3.406 23.328 1 97.38 125 ALA A C 1
ATOM 1000 O O . ALA A 1 125 ? -10.227 3.316 22.5 1 97.38 125 ALA A O 1
ATOM 1001 N N . HIS A 1 126 ? -11.102 4.051 24.453 1 98.19 126 HIS A N 1
ATOM 1002 C CA . HIS A 1 126 ? -9.859 4.723 24.828 1 98.19 126 HIS A CA 1
ATOM 1003 C C . HIS A 1 126 ? -8.711 3.727 24.969 1 98.19 126 HIS A C 1
ATOM 1005 O O . HIS A 1 126 ? -7.613 3.963 24.469 1 98.19 126 HIS A O 1
ATOM 1011 N N . ALA A 1 127 ? -8.953 2.664 25.641 1 97.88 127 ALA A N 1
ATOM 1012 C CA . ALA A 1 127 ? -7.934 1.638 25.859 1 97.88 127 ALA A CA 1
ATOM 1013 C C . ALA A 1 127 ? -7.438 1.065 24.531 1 97.88 127 ALA A C 1
ATOM 1015 O O . ALA A 1 127 ? -6.254 0.762 24.391 1 97.88 127 ALA A O 1
ATOM 1016 N N . SER A 1 128 ? -8.359 0.895 23.641 1 96.88 128 SER A N 1
ATOM 1017 C CA . SER A 1 128 ? -8 0.37 22.328 1 96.88 128 SER A CA 1
ATOM 1018 C C . SER A 1 128 ? -7.031 1.303 21.609 1 96.88 128 SER A C 1
ATOM 1020 O O . SER A 1 128 ? -6.027 0.854 21.047 1 96.88 128 SER A O 1
ATOM 1022 N N . PHE A 1 129 ? -7.312 2.568 21.609 1 97.19 129 PHE A N 1
ATOM 1023 C CA . PHE A 1 129 ? -6.402 3.498 20.953 1 97.19 129 PHE A CA 1
ATOM 1024 C C . PHE A 1 129 ? -5.062 3.557 21.672 1 97.19 129 PHE A C 1
ATOM 1026 O O . PHE A 1 129 ? -4.012 3.641 21.031 1 97.19 129 PHE A O 1
ATOM 1033 N N . MET A 1 130 ? -5.082 3.518 22.984 1 96.69 130 MET A N 1
ATOM 1034 C CA . MET A 1 130 ? -3.848 3.562 23.766 1 96.69 130 MET A CA 1
ATOM 1035 C C . MET A 1 130 ? -2.947 2.381 23.422 1 96.69 130 MET A C 1
ATOM 1037 O O . MET A 1 130 ? -1.725 2.525 23.359 1 96.69 130 MET A O 1
ATOM 1041 N N . ARG A 1 131 ? -3.562 1.289 23.234 1 96.06 131 ARG A N 1
ATOM 1042 C CA . ARG A 1 131 ? -2.793 0.118 22.828 1 96.06 131 ARG A CA 1
ATOM 1043 C C . ARG A 1 131 ? -2.084 0.362 21.5 1 96.06 131 ARG A C 1
ATOM 1045 O O . ARG A 1 131 ? -0.927 -0.027 21.328 1 96.06 131 ARG A O 1
ATOM 1052 N N . ALA A 1 132 ? -2.801 0.974 20.609 1 94.5 132 ALA A N 1
ATOM 1053 C CA . ALA A 1 132 ? -2.207 1.284 19.312 1 94.5 132 ALA A CA 1
ATOM 1054 C C . ALA A 1 132 ? -1.131 2.357 19.438 1 94.5 132 ALA A C 1
ATOM 1056 O O . ALA A 1 132 ? -0.042 2.227 18.875 1 94.5 132 ALA A O 1
ATOM 1057 N N . ALA A 1 133 ? -1.406 3.387 20.219 1 93.56 133 ALA A N 1
ATOM 1058 C CA . ALA A 1 133 ? -0.532 4.547 20.359 1 93.56 133 ALA A CA 1
ATOM 1059 C C . ALA A 1 133 ? 0.759 4.172 21.078 1 93.56 133 ALA A C 1
ATOM 1061 O O . ALA A 1 133 ? 1.805 4.785 20.859 1 93.56 133 ALA A O 1
ATOM 1062 N N . THR A 1 134 ? 0.703 3.141 21.891 1 91.56 134 THR A N 1
ATOM 1063 C CA . THR A 1 134 ? 1.859 2.77 22.703 1 91.56 134 THR A CA 1
ATOM 1064 C C . THR A 1 134 ? 2.422 1.423 22.25 1 91.56 134 THR A C 1
ATOM 1066 O O . THR A 1 134 ? 3.299 0.862 22.922 1 91.56 134 THR A O 1
ATOM 1069 N N . GLY A 1 135 ? 1.828 0.944 21.234 1 90.88 135 GLY A N 1
ATOM 1070 C CA . GLY A 1 135 ? 2.277 -0.35 20.75 1 90.88 135 GLY A CA 1
ATOM 1071 C C . GLY A 1 135 ? 3.645 -0.298 20.094 1 90.88 135 GLY A C 1
ATOM 1072 O O . GLY A 1 135 ? 4.164 0.785 19.812 1 90.88 135 GLY A O 1
ATOM 1073 N N . PRO A 1 136 ? 4.207 -1.432 19.812 1 86.56 136 PRO A N 1
ATOM 1074 C CA . PRO A 1 136 ? 5.562 -1.505 19.266 1 86.56 136 PRO A CA 1
ATOM 1075 C C . PRO A 1 136 ? 5.68 -0.844 17.891 1 86.56 136 PRO A C 1
ATOM 1077 O O . PRO A 1 136 ? 6.684 -0.192 17.609 1 86.56 136 PRO A O 1
ATOM 1080 N N . THR A 1 137 ? 4.695 -1.014 17.125 1 84.38 137 THR A N 1
ATOM 1081 C CA . THR A 1 137 ? 4.719 -0.451 15.781 1 84.38 137 THR A CA 1
ATOM 1082 C C . THR A 1 137 ? 4.824 1.071 15.828 1 84.38 137 THR A C 1
ATOM 1084 O O . THR A 1 137 ? 5.582 1.673 15.07 1 84.38 137 THR A O 1
ATOM 1087 N N . THR A 1 138 ? 4.062 1.656 16.688 1 88.44 138 THR A N 1
ATOM 1088 C CA . THR A 1 138 ? 4.078 3.107 16.844 1 88.44 138 THR A CA 1
ATOM 1089 C C . THR A 1 138 ? 5.383 3.566 17.5 1 88.44 138 THR A C 1
ATOM 1091 O O . THR A 1 138 ? 6.012 4.52 17.031 1 88.44 138 THR A O 1
ATOM 1094 N N . CYS A 1 139 ? 5.871 2.832 18.438 1 87 139 CYS A N 1
ATOM 1095 C CA . CYS A 1 139 ? 7.043 3.242 19.203 1 87 139 CYS A CA 1
ATOM 1096 C C . CYS A 1 139 ? 8.305 3.143 18.359 1 87 139 CYS A C 1
ATOM 1098 O O . CYS A 1 139 ? 9.266 3.881 18.578 1 87 139 CYS A O 1
ATOM 1100 N N . LYS A 1 140 ? 8.273 2.309 17.391 1 85.5 140 LYS A N 1
ATOM 1101 C CA . LYS A 1 140 ? 9.453 2.104 16.562 1 85.5 140 LYS A CA 1
ATOM 1102 C C . LYS A 1 140 ? 9.492 3.105 15.406 1 85.5 140 LYS A C 1
ATOM 1104 O O . LYS A 1 140 ? 10.492 3.211 14.703 1 85.5 140 LYS A O 1
ATOM 1109 N N . HIS A 1 141 ? 8.398 3.783 15.289 1 88.88 141 HIS A N 1
ATOM 1110 C CA . HIS A 1 141 ? 8.391 4.824 14.273 1 88.88 141 HIS A CA 1
ATOM 1111 C C . HIS A 1 141 ? 9.398 5.922 14.586 1 88.88 141 HIS A C 1
ATOM 1113 O O . HIS A 1 141 ? 9.531 6.332 15.742 1 88.88 141 HIS A O 1
ATOM 1119 N N . GLN A 1 142 ? 10.109 6.402 13.617 1 85.12 142 GLN A N 1
ATOM 1120 C CA . GLN A 1 142 ? 11.219 7.336 13.758 1 85.12 142 GLN A CA 1
ATOM 1121 C C . GLN A 1 142 ? 10.797 8.586 14.531 1 85.12 142 GLN A C 1
ATOM 1123 O O . GLN A 1 142 ? 11.539 9.07 15.391 1 85.12 142 GLN A O 1
ATOM 1128 N N . ALA A 1 143 ? 9.625 9.141 14.227 1 87.31 143 ALA A N 1
ATOM 1129 C CA . ALA A 1 143 ? 9.148 10.352 14.883 1 87.31 143 ALA A CA 1
ATOM 1130 C C . ALA A 1 143 ? 8.945 10.117 16.375 1 87.31 143 ALA A C 1
ATOM 1132 O O . ALA A 1 143 ? 9.289 10.977 17.188 1 87.31 143 ALA A O 1
ATOM 1133 N N . VAL A 1 144 ? 8.43 9.016 16.75 1 90.62 144 VAL A N 1
ATOM 1134 C CA . VAL A 1 144 ? 8.156 8.695 18.141 1 90.62 144 VAL A CA 1
ATOM 1135 C C . VAL A 1 144 ? 9.461 8.375 18.875 1 90.62 144 VAL A C 1
ATOM 1137 O O . VAL A 1 144 ? 9.703 8.867 19.969 1 90.62 144 VAL A O 1
ATOM 1140 N N . GLU A 1 145 ? 10.258 7.59 18.219 1 88.69 145 GLU A N 1
ATOM 1141 C CA . GLU A 1 145 ? 11.57 7.273 18.781 1 88.69 145 GLU A CA 1
ATOM 1142 C C . GLU A 1 145 ? 12.367 8.539 19.062 1 88.69 145 GLU A C 1
ATOM 1144 O O . GLU A 1 145 ? 12.977 8.672 20.125 1 88.69 145 GLU A O 1
ATOM 1149 N N . HIS A 1 146 ? 12.414 9.406 18.078 1 88.81 146 HIS A N 1
ATOM 1150 C CA . HIS A 1 146 ? 13.117 10.672 18.25 1 88.81 146 HIS A CA 1
ATOM 1151 C C . HIS A 1 146 ? 12.586 11.445 19.453 1 88.81 146 HIS A C 1
ATOM 1153 O O . HIS A 1 146 ? 13.359 11.992 20.234 1 88.81 146 HIS A O 1
ATOM 1159 N N . TYR A 1 147 ? 11.297 11.516 19.531 1 90.38 147 TYR A N 1
ATOM 1160 C CA . TYR A 1 147 ? 10.688 12.211 20.672 1 90.38 147 TYR A CA 1
ATOM 1161 C C . TYR A 1 147 ? 11.125 11.586 21.984 1 90.38 147 TYR A C 1
ATOM 1163 O O . TYR A 1 147 ? 11.547 12.297 22.906 1 90.38 147 TYR A O 1
ATOM 1171 N N . LEU A 1 148 ? 11.047 10.312 22.109 1 87.94 148 LEU A N 1
ATOM 1172 C CA . LEU A 1 148 ? 11.352 9.594 23.344 1 87.94 148 LEU A CA 1
ATOM 1173 C C . LEU A 1 148 ? 12.828 9.727 23.688 1 87.94 148 LEU A C 1
ATOM 1175 O O . LEU A 1 148 ? 13.188 9.758 24.875 1 87.94 148 LEU A O 1
ATOM 1179 N N . ASP A 1 149 ? 13.641 9.883 22.734 1 88.12 149 ASP A N 1
ATOM 1180 C CA . ASP A 1 149 ? 15.078 10.016 22.938 1 88.12 149 ASP A CA 1
ATOM 1181 C C . ASP A 1 149 ? 15.445 11.453 23.312 1 88.12 149 ASP A C 1
ATOM 1183 O O . ASP A 1 149 ? 16.438 11.688 24 1 88.12 149 ASP A O 1
ATOM 1187 N N . THR A 1 150 ? 14.695 12.375 22.844 1 89.06 150 THR A N 1
ATOM 1188 C CA . THR A 1 150 ? 15.062 13.781 22.922 1 89.06 150 THR A CA 1
ATOM 1189 C C . THR A 1 150 ? 14.438 14.438 24.156 1 89.06 150 THR A C 1
ATOM 1191 O O . THR A 1 150 ? 15.039 15.312 24.781 1 89.06 150 THR A O 1
ATOM 1194 N N . TYR A 1 151 ? 13.297 14 24.469 1 86.38 151 TYR A N 1
ATOM 1195 C CA . TYR A 1 151 ? 12.555 14.742 25.484 1 86.38 151 TYR A CA 1
ATOM 1196 C C . TYR A 1 151 ? 12.352 13.906 26.734 1 86.38 151 TYR A C 1
ATOM 1198 O O . TYR A 1 151 ? 12.203 12.688 26.656 1 86.38 151 TYR A O 1
ATOM 1206 N N . ASP A 1 152 ? 12.562 14.492 27.969 1 71.44 152 ASP A N 1
ATOM 1207 C CA . ASP A 1 152 ? 12.445 13.844 29.266 1 71.44 152 ASP A CA 1
ATOM 1208 C C . ASP A 1 152 ? 11.047 14.047 29.844 1 71.44 152 ASP A C 1
ATOM 1210 O O . ASP A 1 152 ? 10.727 13.492 30.906 1 71.44 152 ASP A O 1
ATOM 1214 N N . SER A 1 153 ? 10.398 15.016 29.359 1 61.66 153 SER A N 1
ATOM 1215 C CA . SER A 1 153 ? 9.234 15.547 30.062 1 61.66 153 SER A CA 1
ATOM 1216 C C . SER A 1 153 ? 8.148 14.484 30.219 1 61.66 153 SER A C 1
ATOM 1218 O O . SER A 1 153 ? 7.699 14.188 31.328 1 61.66 153 SER A O 1
ATOM 1220 N N . ARG A 1 154 ? 7.129 14.562 29.344 1 60.75 154 ARG A N 1
ATOM 1221 C CA . ARG A 1 154 ? 5.988 13.656 29.438 1 60.75 154 ARG A CA 1
ATOM 1222 C C . ARG A 1 154 ? 6.277 12.344 28.703 1 60.75 154 ARG A C 1
ATOM 1224 O O . ARG A 1 154 ? 6.898 12.344 27.641 1 60.75 154 ARG A O 1
ATOM 1231 N N . PRO A 1 155 ? 6.043 11.367 29.438 1 67.44 155 PRO A N 1
ATOM 1232 C CA . PRO A 1 155 ? 6.285 10.023 28.891 1 67.44 155 PRO A CA 1
ATOM 1233 C C . PRO A 1 155 ? 5.637 9.805 27.531 1 67.44 155 PRO A C 1
ATOM 1235 O O . PRO A 1 155 ? 5.984 8.859 26.812 1 67.44 155 PRO A O 1
ATOM 1238 N N . TYR A 1 156 ? 4.742 10.812 27.141 1 87.5 156 TYR A N 1
ATOM 1239 C CA . TYR A 1 156 ? 4.07 10.484 25.891 1 87.5 156 TYR A CA 1
ATOM 1240 C C . TYR A 1 156 ? 4.168 11.641 24.906 1 87.5 156 TYR A C 1
ATOM 1242 O O . TYR A 1 156 ? 4.035 12.805 25.281 1 87.5 156 TYR A O 1
ATOM 1250 N N . PRO A 1 157 ? 4.379 11.406 23.703 1 93.69 157 PRO A N 1
ATOM 1251 C CA . PRO A 1 157 ? 4.488 12.438 22.656 1 93.69 157 PRO A CA 1
ATOM 1252 C C . PRO A 1 157 ? 3.162 13.148 22.391 1 93.69 157 PRO A C 1
ATOM 1254 O O . PRO A 1 157 ? 2.096 12.609 22.703 1 93.69 157 PRO A O 1
ATOM 1257 N N . PRO A 1 158 ? 3.229 14.391 21.922 1 95.06 158 PRO A N 1
ATOM 1258 C CA . PRO A 1 158 ? 1.985 15.023 21.484 1 95.06 158 PRO A CA 1
ATOM 1259 C C . PRO A 1 158 ? 1.318 14.273 20.328 1 95.06 158 PRO A C 1
ATOM 1261 O O . PRO A 1 158 ? 1.954 13.445 19.672 1 95.06 158 PRO A O 1
ATOM 1264 N N . ILE A 1 159 ? 0.091 14.555 20.094 1 96.81 159 ILE A N 1
ATOM 1265 C CA . ILE A 1 159 ? -0.747 13.758 19.219 1 96.81 159 ILE A CA 1
ATOM 1266 C C . ILE A 1 159 ? -0.185 13.805 17.797 1 96.81 159 ILE A C 1
ATOM 1268 O O . ILE A 1 159 ? -0.297 12.828 17.047 1 96.81 159 ILE A O 1
ATOM 1272 N N . TRP A 1 160 ? 0.437 14.93 17.328 1 96.31 160 TRP A N 1
ATOM 1273 C CA . TRP A 1 160 ? 0.92 15 15.961 1 96.31 160 TRP A CA 1
ATOM 1274 C C . TRP A 1 160 ? 2.094 14.047 15.742 1 96.31 160 TRP A C 1
ATOM 1276 O O . TRP A 1 160 ? 2.311 13.562 14.633 1 96.31 160 TRP A O 1
ATOM 1286 N N . VAL A 1 161 ? 2.861 13.695 16.797 1 95.19 161 VAL A N 1
ATOM 1287 C CA . VAL A 1 161 ? 3.934 12.711 16.703 1 95.19 161 VAL A CA 1
ATOM 1288 C C . VAL A 1 161 ? 3.342 11.305 16.656 1 95.19 161 VAL A C 1
ATOM 1290 O O . VAL A 1 161 ? 3.742 10.477 15.836 1 95.19 161 VAL A O 1
ATOM 1293 N N . VAL A 1 162 ? 2.334 11.078 17.5 1 95.62 162 VAL A N 1
ATOM 1294 C CA . VAL A 1 162 ? 1.704 9.766 17.609 1 95.62 162 VAL A CA 1
ATOM 1295 C C . VAL A 1 162 ? 0.999 9.422 16.297 1 95.62 162 VAL A C 1
ATOM 1297 O O . VAL A 1 162 ? 1.151 8.312 15.781 1 95.62 162 VAL A O 1
ATOM 1300 N N . LEU A 1 163 ? 0.251 10.375 15.703 1 96.31 163 LEU A N 1
ATOM 1301 C CA . LEU A 1 163 ? -0.563 10.094 14.523 1 96.31 163 LEU A CA 1
ATOM 1302 C C . LEU A 1 163 ? 0.31 9.938 13.281 1 96.31 163 LEU A C 1
ATOM 1304 O O . LEU A 1 163 ? -0.102 9.312 12.305 1 96.31 163 LEU A O 1
ATOM 1308 N N . GLU A 1 164 ? 1.499 10.492 13.305 1 92.69 164 GLU A N 1
ATOM 1309 C CA . GLU A 1 164 ? 2.428 10.234 12.203 1 92.69 164 GLU A CA 1
ATOM 1310 C C . GLU A 1 164 ? 2.793 8.758 12.125 1 92.69 164 GLU A C 1
ATOM 1312 O O . GLU A 1 164 ? 3.086 8.242 11.047 1 92.69 164 GLU A O 1
ATOM 1317 N N . ALA A 1 165 ? 2.721 8.141 13.258 1 92.75 165 ALA A N 1
ATOM 1318 C CA . ALA A 1 165 ? 3.129 6.742 13.352 1 92.75 165 ALA A CA 1
ATOM 1319 C C . ALA A 1 165 ? 1.918 5.816 13.312 1 92.75 165 ALA A C 1
ATOM 1321 O O . ALA A 1 165 ? 2.068 4.594 13.234 1 92.75 165 ALA A O 1
ATOM 1322 N N . THR A 1 166 ? 0.754 6.359 13.383 1 93.62 166 THR A N 1
ATOM 1323 C CA . THR A 1 166 ? -0.46 5.559 13.492 1 93.62 166 THR A CA 1
ATOM 1324 C C . THR A 1 166 ? -0.959 5.148 12.109 1 93.62 166 THR A C 1
ATOM 1326 O O . THR A 1 166 ? -1.009 5.969 11.195 1 93.62 166 THR A O 1
ATOM 1329 N N . THR A 1 167 ? -1.354 3.863 11.961 1 91.88 167 THR A N 1
ATOM 1330 C CA . THR A 1 167 ? -1.871 3.365 10.688 1 91.88 167 THR A CA 1
ATOM 1331 C C . THR A 1 167 ? -3.348 3.717 10.531 1 91.88 167 THR A C 1
ATOM 1333 O O . THR A 1 167 ? -3.971 4.238 11.461 1 91.88 167 THR A O 1
ATOM 1336 N N . PHE A 1 168 ? -3.881 3.449 9.406 1 95.31 168 PHE A N 1
ATOM 1337 C CA . PHE A 1 168 ? -5.227 3.898 9.062 1 95.31 168 PHE A CA 1
ATOM 1338 C C . PHE A 1 168 ? -6.258 3.254 9.977 1 95.31 168 PHE A C 1
ATOM 1340 O O . PHE A 1 168 ? -7.234 3.896 10.367 1 95.31 168 PHE A O 1
ATOM 1347 N N . GLY A 1 169 ? -6.129 1.957 10.312 1 95.31 169 GLY A N 1
ATOM 1348 C CA . GLY A 1 169 ? -7.086 1.254 11.156 1 95.31 169 GLY A CA 1
ATOM 1349 C C . GLY A 1 169 ? -7.305 1.92 12.5 1 95.31 169 GLY A C 1
ATOM 1350 O O . GLY A 1 169 ? -8.391 2.424 12.781 1 95.31 169 GLY A O 1
ATOM 1351 N N . PRO A 1 170 ? -6.266 1.975 13.297 1 96.31 170 PRO A N 1
ATOM 1352 C CA . PRO A 1 170 ? -6.367 2.68 14.578 1 96.31 170 PRO A CA 1
ATOM 1353 C C . PRO A 1 170 ? -6.801 4.137 14.414 1 96.31 170 PRO A C 1
ATOM 1355 O O . PRO A 1 170 ? -7.508 4.672 15.273 1 96.31 170 PRO A O 1
ATOM 1358 N N . LEU A 1 171 ? -6.414 4.777 13.344 1 97.25 171 LEU A N 1
ATOM 1359 C CA . LEU A 1 171 ? -6.816 6.156 13.086 1 97.25 171 LEU A CA 1
ATOM 1360 C C . LEU A 1 171 ? -8.328 6.254 12.883 1 97.25 171 LEU A C 1
ATOM 1362 O O . LEU A 1 171 ? -8.977 7.133 13.445 1 97.25 171 LEU A O 1
ATOM 1366 N N . SER A 1 172 ? -8.859 5.395 12.016 1 97.69 172 SER A N 1
ATOM 1367 C CA . SER A 1 172 ? -10.297 5.352 11.773 1 97.69 172 SER A CA 1
ATOM 1368 C C . SER A 1 172 ? -11.062 5.066 13.055 1 97.69 172 SER A C 1
ATOM 1370 O O . SER A 1 172 ? -12.094 5.688 13.32 1 97.69 172 SER A O 1
ATOM 1372 N N . TYR A 1 173 ? -10.57 4.223 13.859 1 97.25 173 TYR A N 1
ATOM 1373 C CA . TYR A 1 173 ? -11.203 3.885 15.133 1 97.25 173 TYR A CA 1
ATOM 1374 C C . TYR A 1 173 ? -11.125 5.055 16.109 1 97.25 173 TYR A C 1
ATOM 1376 O O . TYR A 1 173 ? -12.062 5.305 16.859 1 97.25 173 TYR A O 1
ATOM 1384 N N . LEU A 1 174 ? -9.969 5.676 16.125 1 98.44 174 LEU A N 1
ATOM 1385 C CA . LEU A 1 174 ? -9.828 6.867 16.953 1 98.44 174 LEU A CA 1
ATOM 1386 C C . LEU A 1 174 ? -10.945 7.867 16.656 1 98.44 174 LEU A C 1
ATOM 1388 O O . LEU A 1 174 ? -11.648 8.305 17.578 1 98.44 174 LEU A O 1
ATOM 1392 N N . TYR A 1 175 ? -11.117 8.203 15.422 1 98.75 175 TYR A N 1
ATOM 1393 C CA . TYR A 1 175 ? -12.148 9.164 15.047 1 98.75 175 TYR A CA 1
ATOM 1394 C C . TYR A 1 175 ? -13.523 8.695 15.516 1 98.75 175 TYR A C 1
ATOM 1396 O O . TYR A 1 175 ? -14.266 9.461 16.125 1 98.75 175 TYR A O 1
ATOM 1404 N N . ALA A 1 176 ? -13.789 7.441 15.25 1 98.62 176 ALA A N 1
ATOM 1405 C CA . ALA A 1 176 ? -15.094 6.875 15.586 1 98.62 176 ALA A CA 1
ATOM 1406 C C . ALA A 1 176 ? -15.312 6.852 17.094 1 98.62 176 ALA A C 1
ATOM 1408 O O . ALA A 1 176 ? -16.453 6.84 17.562 1 98.62 176 ALA A O 1
ATOM 1409 N N . SER A 1 177 ? -14.25 6.863 17.875 1 98.62 177 SER A N 1
ATOM 1410 C CA . SER A 1 177 ? -14.32 6.637 19.312 1 98.62 177 SER A CA 1
ATOM 1411 C C . SER A 1 177 ? -14.367 7.953 20.078 1 98.62 177 SER A C 1
ATOM 1413 O O . SER A 1 177 ? -14.539 7.961 21.297 1 98.62 177 SER A O 1
ATOM 1415 N N . LEU A 1 178 ? -14.188 9.047 19.453 1 98.75 178 LEU A N 1
ATOM 1416 C CA . LEU A 1 178 ? -14.195 10.352 20.109 1 98.75 178 LEU A CA 1
ATOM 1417 C C . LEU A 1 178 ? -15.609 10.758 20.5 1 98.75 178 LEU A C 1
ATOM 1419 O O . LEU A 1 178 ? -16.578 10.266 19.922 1 98.75 178 LEU A O 1
ATOM 1423 N N . LEU A 1 179 ? -15.703 11.656 21.469 1 98.38 179 LEU A N 1
ATOM 1424 C CA . LEU A 1 179 ? -16.984 12.242 21.812 1 98.38 179 LEU A CA 1
ATOM 1425 C C . LEU A 1 179 ? -17.594 12.984 20.625 1 98.38 179 LEU A C 1
ATOM 1427 O O . LEU A 1 179 ? -16.859 13.562 19.828 1 98.38 179 LEU A O 1
ATOM 1431 N N . LEU A 1 180 ? -18.859 13.016 20.562 1 98.31 180 LEU A N 1
ATOM 1432 C CA . LEU A 1 180 ? -19.609 13.523 19.422 1 98.31 180 LEU A CA 1
ATOM 1433 C C . LEU A 1 180 ? -19.188 14.953 19.078 1 98.31 180 LEU A C 1
ATOM 1435 O O . LEU A 1 180 ? -18.984 15.273 17.906 1 98.31 180 LEU A O 1
ATOM 1439 N N . PRO A 1 181 ? -18.984 15.859 20.016 1 98.12 181 PRO A N 1
ATOM 1440 C CA . PRO A 1 181 ? -18.594 17.219 19.656 1 98.12 181 PRO A CA 1
ATOM 1441 C C . PRO A 1 181 ? -17.25 17.281 18.906 1 98.12 181 PRO A C 1
ATOM 1443 O O . PRO A 1 181 ? -17.078 18.094 18.016 1 98.12 181 PRO A O 1
ATOM 1446 N N . TYR A 1 182 ? -16.328 16.391 19.312 1 98.5 182 TYR A N 1
ATOM 1447 C CA . TYR A 1 182 ? -15.047 16.344 18.641 1 98.5 182 TYR A CA 1
ATOM 1448 C C . TYR A 1 182 ? -15.188 15.812 17.219 1 98.5 182 TYR A C 1
ATOM 1450 O O . TYR A 1 182 ? -14.609 16.359 16.281 1 98.5 182 TYR A O 1
ATOM 1458 N N . ARG A 1 183 ? -16.016 14.727 17.062 1 98.69 183 ARG A N 1
ATOM 1459 C CA . ARG A 1 183 ? -16.234 14.172 15.719 1 98.69 183 ARG A CA 1
ATOM 1460 C C . ARG A 1 183 ? -16.875 15.211 14.805 1 98.69 183 ARG A C 1
ATOM 1462 O O . ARG A 1 183 ? -16.5 15.328 13.641 1 98.69 183 ARG A O 1
ATOM 1469 N N . LYS A 1 184 ? -17.812 15.953 15.328 1 98.69 184 LYS A N 1
ATOM 1470 C CA . LYS A 1 184 ? -18.484 16.984 14.547 1 98.69 184 LYS A CA 1
ATOM 1471 C C . LYS A 1 184 ? -17.516 18.094 14.148 1 98.69 184 LYS A C 1
ATOM 1473 O O . LYS A 1 184 ? -17.547 18.578 13.016 1 98.69 184 LYS A O 1
ATOM 1478 N N . ALA A 1 185 ? -16.703 18.484 15.078 1 98.5 185 ALA A N 1
ATOM 1479 C CA . ALA A 1 185 ? -15.734 19.531 14.797 1 98.5 185 ALA A CA 1
ATOM 1480 C C . ALA A 1 185 ? -14.742 19.094 13.719 1 98.5 185 ALA A C 1
ATOM 1482 O O . ALA A 1 185 ? -14.43 19.859 12.805 1 98.5 185 ALA A O 1
ATOM 1483 N N . ILE A 1 186 ? -14.258 17.875 13.797 1 98.62 186 ILE A N 1
ATOM 1484 C CA . ILE A 1 186 ? -13.312 17.328 12.828 1 98.62 186 ILE A CA 1
ATOM 1485 C C . ILE A 1 186 ? -13.984 17.203 11.469 1 98.62 186 ILE A C 1
ATOM 1487 O O . ILE A 1 186 ? -13.367 17.5 10.438 1 98.62 186 ILE A O 1
ATOM 1491 N N . ALA A 1 187 ? -15.25 16.828 11.461 1 98.75 187 ALA A N 1
ATOM 1492 C CA . ALA A 1 187 ? -16 16.562 10.242 1 98.75 187 ALA A CA 1
ATOM 1493 C C . ALA A 1 187 ? -16.109 17.828 9.383 1 98.75 187 ALA A C 1
ATOM 1495 O O . ALA A 1 187 ? -16.25 17.75 8.164 1 98.75 187 ALA A O 1
ATOM 1496 N N . LYS A 1 188 ? -16.031 18.984 9.977 1 98.31 188 LYS A N 1
ATOM 1497 C CA . LYS A 1 188 ? -16.125 20.266 9.266 1 98.31 188 LYS A CA 1
ATOM 1498 C C . LYS A 1 188 ? -15.031 20.391 8.211 1 98.31 188 LYS A C 1
ATOM 1500 O O . LYS A 1 188 ? -15.227 21.031 7.18 1 98.31 188 LYS A O 1
ATOM 1505 N N . ALA A 1 189 ? -13.922 19.75 8.469 1 97.81 189 ALA A N 1
ATOM 1506 C CA . ALA A 1 189 ? -12.805 19.812 7.531 1 97.81 189 ALA A CA 1
ATOM 1507 C C . ALA A 1 189 ? -13.148 19.141 6.211 1 97.81 189 ALA A C 1
ATOM 1509 O O . ALA A 1 189 ? -12.562 19.453 5.172 1 97.81 189 ALA A O 1
ATOM 1510 N N . PHE A 1 190 ? -14.148 18.25 6.219 1 98.25 190 PHE A N 1
ATOM 1511 C CA . PHE A 1 190 ? -14.438 17.438 5.051 1 98.25 190 PHE A CA 1
ATOM 1512 C C . PHE A 1 190 ? -15.773 17.812 4.438 1 98.25 190 PHE A C 1
ATOM 1514 O O . PHE A 1 190 ? -16.062 17.469 3.285 1 98.25 190 PHE A O 1
ATOM 1521 N N . GLY A 1 191 ? -16.641 18.406 5.199 1 97.38 191 GLY A N 1
ATOM 1522 C CA . GLY A 1 191 ? -17.906 18.891 4.672 1 97.38 191 GLY A CA 1
ATOM 1523 C C . GLY A 1 191 ? -19 17.844 4.664 1 97.38 191 GLY A C 1
ATOM 1524 O O . GLY A 1 191 ? -19.969 17.938 3.902 1 97.38 191 GLY A O 1
ATOM 1525 N N . PHE A 1 192 ? -18.859 16.766 5.414 1 98.38 192 PHE A N 1
ATOM 1526 C CA . PHE A 1 192 ? -19.859 15.719 5.535 1 98.38 192 PHE A CA 1
ATOM 1527 C C . PHE A 1 192 ? -20.203 15.453 7 1 98.38 192 PHE A C 1
ATOM 1529 O O . PHE A 1 192 ? -19.422 15.797 7.891 1 98.38 192 PHE A O 1
ATOM 1536 N N . ASP A 1 193 ? -21.328 14.867 7.23 1 98.12 193 ASP A N 1
ATOM 1537 C CA . ASP A 1 193 ? -21.766 14.539 8.586 1 98.12 193 ASP A CA 1
ATOM 1538 C C . ASP A 1 193 ? -20.812 13.555 9.25 1 98.12 193 ASP A C 1
ATOM 1540 O O . ASP A 1 193 ? -20.328 12.617 8.609 1 98.12 193 ASP A O 1
ATOM 1544 N N . GLU A 1 194 ? -20.641 13.789 10.578 1 98.5 194 GLU A N 1
ATOM 1545 C CA . GLU A 1 194 ? -19.688 12.969 11.312 1 98.5 194 GLU A CA 1
ATOM 1546 C C . GLU A 1 194 ? -20.078 11.492 11.266 1 98.5 194 GLU A C 1
ATOM 1548 O O . GLU A 1 194 ? -19.203 10.617 11.195 1 98.5 194 GLU A O 1
ATOM 1553 N N . LYS A 1 195 ? -21.375 11.188 11.281 1 98.19 195 LYS A N 1
ATOM 1554 C CA . LYS A 1 195 ? -21.828 9.797 11.258 1 98.19 195 LYS A CA 1
ATOM 1555 C C . LYS A 1 195 ? -21.484 9.141 9.922 1 98.19 195 LYS A C 1
ATOM 1557 O O . LYS A 1 195 ? -21.156 7.953 9.875 1 98.19 195 LYS A O 1
ATOM 1562 N N . ILE A 1 196 ? -21.578 9.891 8.844 1 98.56 196 ILE A N 1
ATOM 1563 C CA . ILE A 1 196 ? -21.25 9.406 7.512 1 98.56 196 ILE A CA 1
ATOM 1564 C C . ILE A 1 196 ? -19.734 9.188 7.406 1 98.56 196 ILE A C 1
ATOM 1566 O O . ILE A 1 196 ? -19.297 8.156 6.906 1 98.56 196 ILE A O 1
ATOM 1570 N N . LEU A 1 197 ? -19.016 10.117 7.941 1 98.81 197 LEU A N 1
ATOM 1571 C CA . LEU A 1 197 ? -17.547 10.023 7.867 1 98.81 197 LEU A CA 1
ATOM 1572 C C . LEU A 1 197 ? -17.047 8.812 8.648 1 98.81 197 LEU A C 1
ATOM 1574 O O . LEU A 1 197 ? -16.078 8.172 8.242 1 98.81 197 LEU A O 1
ATOM 1578 N N . VAL A 1 198 ? -17.688 8.508 9.766 1 98.81 198 VAL A N 1
ATOM 1579 C CA . VAL A 1 198 ? -17.312 7.309 10.508 1 98.81 198 VAL A CA 1
ATOM 1580 C C . VAL A 1 198 ? -17.406 6.082 9.602 1 98.81 198 VAL A C 1
ATOM 1582 O O . VAL A 1 198 ? -16.469 5.285 9.531 1 98.81 198 VAL A O 1
ATOM 1585 N N . THR A 1 199 ? -18.484 5.977 8.875 1 98.56 199 THR A N 1
ATOM 1586 C CA . THR A 1 199 ? -18.688 4.828 7.996 1 98.56 199 THR A CA 1
ATOM 1587 C C . THR A 1 199 ? -17.719 4.879 6.812 1 98.56 199 THR A C 1
ATOM 1589 O O . THR A 1 199 ? -17.219 3.846 6.367 1 98.56 199 THR A O 1
ATOM 1592 N N . TRP A 1 200 ? -17.5 6.082 6.262 1 98.81 200 TRP A N 1
ATOM 1593 C CA . TRP A 1 200 ? -16.609 6.234 5.117 1 98.81 200 TRP A CA 1
ATOM 1594 C C . TRP A 1 200 ? -15.172 5.84 5.48 1 98.81 200 TRP A C 1
ATOM 1596 O O . TRP A 1 200 ? -14.523 5.094 4.746 1 98.81 200 TRP A O 1
ATOM 1606 N N . PHE A 1 201 ? -14.711 6.285 6.629 1 98.81 201 PHE A N 1
ATOM 1607 C CA . PHE A 1 201 ? -13.336 5.984 7.016 1 98.81 201 PHE A CA 1
ATOM 1608 C C . PHE A 1 201 ? -13.172 4.5 7.312 1 98.81 201 PHE A C 1
ATOM 1610 O O . PHE A 1 201 ? -12.133 3.914 7.008 1 98.81 201 PHE A O 1
ATOM 1617 N N . ARG A 1 202 ? -14.172 3.902 7.871 1 98.19 202 ARG A N 1
ATOM 1618 C CA . ARG A 1 202 ? -14.125 2.457 8.062 1 98.19 202 ARG A CA 1
ATOM 1619 C C . ARG A 1 202 ? -14.094 1.724 6.727 1 98.19 202 ARG A C 1
ATOM 1621 O O . ARG A 1 202 ? -13.328 0.77 6.555 1 98.19 202 ARG A O 1
ATOM 1628 N N . SER A 1 203 ? -14.93 2.145 5.859 1 98.25 203 SER A N 1
ATOM 1629 C CA . SER A 1 203 ? -14.977 1.56 4.523 1 98.25 203 SER A CA 1
ATOM 1630 C C . SER A 1 203 ? -13.641 1.721 3.799 1 98.25 203 SER A C 1
ATOM 1632 O O . SER A 1 203 ? -13.172 0.789 3.148 1 98.25 203 SER A O 1
ATOM 1634 N N . ILE A 1 204 ? -13.062 2.871 3.889 1 98.5 204 ILE A N 1
ATOM 1635 C CA . ILE A 1 204 ? -11.805 3.172 3.215 1 98.5 204 ILE A CA 1
ATOM 1636 C C . ILE A 1 204 ? -10.68 2.352 3.84 1 98.5 204 ILE A C 1
ATOM 1638 O O . ILE A 1 204 ? -9.773 1.897 3.139 1 98.5 204 ILE A O 1
ATOM 1642 N N . ASN A 1 205 ? -10.742 2.174 5.148 1 97.62 205 ASN A N 1
ATOM 1643 C CA . ASN A 1 205 ? -9.766 1.293 5.785 1 97.62 205 ASN A CA 1
ATOM 1644 C C . ASN A 1 205 ? -9.836 -0.121 5.219 1 97.62 205 ASN A C 1
ATOM 1646 O O . ASN A 1 205 ? -8.805 -0.732 4.938 1 97.62 205 ASN A O 1
ATOM 1650 N N . LEU A 1 206 ? -11.016 -0.62 5.066 1 96.56 206 LEU A N 1
ATOM 1651 C CA . LEU A 1 206 ? -11.172 -1.941 4.469 1 96.56 206 LEU A CA 1
ATOM 1652 C C . LEU A 1 206 ? -10.633 -1.961 3.043 1 96.56 206 LEU A C 1
ATOM 1654 O O . LEU A 1 206 ? -9.922 -2.891 2.658 1 96.56 206 LEU A O 1
ATOM 1658 N N . LEU A 1 207 ? -10.969 -0.942 2.271 1 97.44 207 LEU A N 1
ATOM 1659 C CA . LEU A 1 207 ? -10.461 -0.824 0.908 1 97.44 207 LEU A CA 1
ATOM 1660 C C . LEU A 1 207 ? -8.938 -0.802 0.891 1 97.44 207 LEU A C 1
ATOM 1662 O O . LEU A 1 207 ? -8.312 -1.481 0.075 1 97.44 207 LEU A O 1
ATOM 1666 N N . ARG A 1 208 ? -8.383 -0.013 1.775 1 96.94 208 ARG A N 1
ATOM 1667 C CA . ARG A 1 208 ? -6.93 0.068 1.905 1 96.94 208 ARG A CA 1
ATOM 1668 C C . ARG A 1 208 ? -6.32 -1.313 2.117 1 96.94 208 ARG A C 1
ATOM 1670 O O . ARG A 1 208 ? -5.332 -1.666 1.474 1 96.94 208 ARG A O 1
ATOM 1677 N N . ASN A 1 209 ? -6.871 -2.08 2.98 1 93.38 209 ASN A N 1
ATOM 1678 C CA . ASN A 1 209 ? -6.363 -3.41 3.299 1 93.38 209 ASN A CA 1
ATOM 1679 C C . ASN A 1 209 ? -6.477 -4.355 2.105 1 93.38 209 ASN A C 1
ATOM 1681 O O . ASN A 1 209 ? -5.547 -5.105 1.812 1 93.38 209 ASN A O 1
ATOM 1685 N N . VAL A 1 210 ? -7.625 -4.309 1.474 1 94.81 210 VAL A N 1
ATOM 1686 C CA . VAL A 1 210 ? -7.828 -5.125 0.279 1 94.81 210 VAL A CA 1
ATOM 1687 C C . VAL A 1 210 ? -6.75 -4.805 -0.753 1 94.81 210 VAL A C 1
ATOM 1689 O O . VAL A 1 210 ? -6.129 -5.711 -1.313 1 94.81 210 VAL A O 1
ATOM 1692 N N . CYS A 1 211 ? -6.488 -3.537 -0.966 1 96.69 211 CYS A N 1
ATOM 1693 C CA . CYS A 1 211 ? -5.535 -3.094 -1.979 1 96.69 211 CYS A CA 1
ATOM 1694 C C . CYS A 1 211 ? -4.105 -3.412 -1.56 1 96.69 211 CYS A C 1
ATOM 1696 O O . CYS A 1 211 ? -3.316 -3.914 -2.361 1 96.69 211 CYS A O 1
ATOM 1698 N N . ALA A 1 212 ? -3.793 -3.188 -0.317 1 94 212 ALA A N 1
ATOM 1699 C CA . ALA A 1 212 ? -2.434 -3.375 0.187 1 94 212 ALA A CA 1
ATOM 1700 C C . ALA A 1 212 ? -2.062 -4.855 0.223 1 94 212 ALA A C 1
ATOM 1702 O O . ALA A 1 212 ? -0.895 -5.211 0.056 1 94 212 ALA A O 1
ATOM 1703 N N . HIS A 1 213 ? -2.992 -5.668 0.367 1 91.5 213 HIS A N 1
ATOM 1704 C CA . HIS A 1 213 ? -2.744 -7.102 0.438 1 91.5 213 HIS A CA 1
ATOM 1705 C C . HIS A 1 213 ? -3.004 -7.773 -0.907 1 91.5 213 HIS A C 1
ATOM 1707 O O . HIS A 1 213 ? -2.959 -9 -1.013 1 91.5 213 HIS A O 1
ATOM 1713 N N . HIS A 1 214 ? -3.33 -7.023 -1.83 1 93.06 214 HIS A N 1
ATOM 1714 C CA . HIS A 1 214 ? -3.428 -7.434 -3.227 1 93.06 214 HIS A CA 1
ATOM 1715 C C . HIS A 1 214 ? -4.602 -8.383 -3.439 1 93.06 214 HIS A C 1
ATOM 1717 O O . HIS A 1 214 ? -4.539 -9.273 -4.293 1 93.06 214 HIS A O 1
ATOM 1723 N N . SER A 1 215 ? -5.602 -8.297 -2.631 1 93.31 215 SER A N 1
ATOM 1724 C CA . SER A 1 215 ? -6.816 -9.078 -2.832 1 93.31 215 SER A CA 1
ATOM 1725 C C . SER A 1 215 ? -7.621 -8.555 -4.02 1 93.31 215 SER A C 1
ATOM 1727 O O . SER A 1 215 ? -7.488 -7.395 -4.398 1 93.31 215 SER A O 1
ATOM 1729 N N . ARG A 1 216 ? -8.391 -9.422 -4.574 1 95.31 216 ARG A N 1
ATOM 1730 C CA . ARG A 1 216 ? -9.25 -9.016 -5.688 1 95.31 216 ARG A CA 1
ATOM 1731 C C . ARG A 1 216 ? -10.195 -7.902 -5.277 1 95.31 216 ARG A C 1
ATOM 1733 O O . ARG A 1 216 ? -10.898 -8.016 -4.266 1 95.31 216 ARG A O 1
ATOM 1740 N N . LEU A 1 217 ? -10.258 -6.844 -6.156 1 96.94 217 LEU A N 1
ATOM 1741 C CA . LEU A 1 217 ? -11.109 -5.688 -5.887 1 96.94 217 LEU A CA 1
ATOM 1742 C C . LEU A 1 217 ? -12.242 -5.598 -6.91 1 96.94 217 LEU A C 1
ATOM 1744 O O . LEU A 1 217 ? -13.406 -5.402 -6.539 1 96.94 217 LEU A O 1
ATOM 1748 N N . TRP A 1 218 ? -12.227 -5.656 -8.297 1 95.25 218 TRP A N 1
ATOM 1749 C CA . TRP A 1 218 ? -13.102 -5.289 -9.406 1 95.25 218 TRP A CA 1
ATOM 1750 C C . TRP A 1 218 ? -14.391 -6.105 -9.375 1 95.25 218 TRP A C 1
ATOM 1752 O O . TRP A 1 218 ? -15.453 -5.613 -9.758 1 95.25 218 TRP A O 1
ATOM 1762 N N . ASN A 1 219 ? -14.539 -7.223 -8.859 1 94.62 219 ASN A N 1
ATOM 1763 C CA . ASN A 1 219 ? -15.672 -8.141 -8.852 1 94.62 219 ASN A CA 1
ATOM 1764 C C . ASN A 1 219 ? -15.906 -8.734 -7.469 1 94.62 219 ASN A C 1
ATOM 1766 O O . ASN A 1 219 ? -16.078 -9.945 -7.332 1 94.62 219 ASN A O 1
ATOM 1770 N N . LYS A 1 220 ? -15.773 -7.887 -6.547 1 94 220 LYS A N 1
ATOM 1771 C CA . LYS A 1 220 ? -16.031 -8.289 -5.164 1 94 220 LYS A CA 1
ATOM 1772 C C . LYS A 1 220 ? -17.156 -7.465 -4.551 1 94 220 LYS A C 1
ATOM 1774 O O . LYS A 1 220 ? -17.234 -6.254 -4.77 1 94 220 LYS A O 1
ATOM 1779 N N . ASN A 1 221 ? -18.062 -8.148 -3.926 1 94.56 221 ASN A N 1
ATOM 1780 C CA . ASN A 1 221 ? -19.109 -7.48 -3.164 1 94.56 221 ASN A CA 1
ATOM 1781 C C . ASN A 1 221 ? -19.031 -7.816 -1.678 1 94.56 221 ASN A C 1
ATOM 1783 O O . ASN A 1 221 ? -19.469 -8.883 -1.251 1 94.56 221 ASN A O 1
ATOM 1787 N N . ASN A 1 222 ? -18.438 -6.988 -0.997 1 91.81 222 ASN A N 1
ATOM 1788 C CA . ASN A 1 222 ? -18.297 -7.148 0.448 1 91.81 222 ASN A CA 1
ATOM 1789 C C . ASN A 1 222 ? -19.078 -6.078 1.203 1 91.81 222 ASN A C 1
ATOM 1791 O O . ASN A 1 222 ? -18.641 -4.934 1.296 1 91.81 222 ASN A O 1
ATOM 1795 N N . LEU A 1 223 ? -20.109 -6.488 1.85 1 93.81 223 LEU A N 1
ATOM 1796 C CA . LEU A 1 223 ? -21.016 -5.531 2.48 1 93.81 223 LEU A CA 1
ATOM 1797 C C . LEU A 1 223 ? -20.484 -5.098 3.842 1 93.81 223 LEU A C 1
ATOM 1799 O O . LEU A 1 223 ? -20.953 -4.109 4.414 1 93.81 223 LEU A O 1
ATOM 1803 N N . VAL A 1 224 ? -19.547 -5.816 4.336 1 92.56 224 VAL A N 1
ATOM 1804 C CA . VAL A 1 224 ? -18.922 -5.41 5.59 1 92.56 224 VAL A CA 1
ATOM 1805 C C . VAL A 1 224 ? -18.328 -4.008 5.445 1 92.56 224 VAL A C 1
ATOM 1807 O O . VAL A 1 224 ? -17.609 -3.729 4.488 1 92.56 224 VAL A O 1
ATOM 1810 N N . ASN A 1 225 ? -18.75 -3.111 6.355 1 95.38 225 ASN A N 1
ATOM 1811 C CA . ASN A 1 225 ? -18.281 -1.73 6.395 1 95.38 225 ASN A CA 1
ATOM 1812 C C . ASN A 1 225 ? -18.562 -1.004 5.082 1 95.38 225 ASN A C 1
ATOM 1814 O O . ASN A 1 225 ? -17.75 -0.216 4.609 1 95.38 225 ASN A O 1
ATOM 1818 N N . ALA A 1 226 ? -19.641 -1.381 4.453 1 97.19 226 ALA A N 1
ATOM 1819 C CA . ALA A 1 226 ? -20.094 -0.583 3.314 1 97.19 226 ALA A CA 1
ATOM 1820 C C . ALA A 1 226 ? -20.297 0.877 3.711 1 97.19 226 ALA A C 1
ATOM 1822 O O . ALA A 1 226 ? -20.781 1.167 4.805 1 97.19 226 ALA A O 1
ATOM 1823 N N . PRO A 1 227 ? -19.906 1.809 2.861 1 98.19 227 PRO A N 1
ATOM 1824 C CA . PRO A 1 227 ? -20.031 3.223 3.23 1 98.19 227 PRO A CA 1
ATOM 1825 C C . PRO A 1 227 ? -21.484 3.688 3.342 1 98.19 227 PRO A C 1
ATOM 1827 O O . PRO A 1 227 ? -22.328 3.283 2.541 1 98.19 227 PRO A O 1
ATOM 1830 N N . GLY A 1 228 ? -21.719 4.477 4.391 1 97.75 228 GLY A N 1
ATOM 1831 C CA . GLY A 1 228 ? -23.016 5.117 4.488 1 97.75 228 GLY A CA 1
ATOM 1832 C C . GLY A 1 228 ? -23.312 6.062 3.338 1 97.75 228 GLY A C 1
ATOM 1833 O O . GLY A 1 228 ? -22.391 6.543 2.676 1 97.75 228 GLY A O 1
ATOM 1834 N N . VAL A 1 229 ? -24.594 6.293 3.141 1 97.75 229 VAL A N 1
ATOM 1835 C CA . VAL A 1 229 ? -25.016 7.133 2.027 1 97.75 229 VAL A CA 1
ATOM 1836 C C . VAL A 1 229 ? -25.203 8.57 2.506 1 97.75 229 VAL A C 1
ATOM 1838 O O . VAL A 1 229 ? -26.094 8.852 3.314 1 97.75 229 VAL A O 1
ATOM 1841 N N . ALA A 1 230 ? -24.297 9.445 2.068 1 97.31 230 ALA A N 1
ATOM 1842 C CA . ALA A 1 230 ? -24.547 10.867 2.303 1 97.31 230 ALA A CA 1
ATOM 1843 C C . ALA A 1 230 ? -25.75 11.352 1.504 1 97.31 230 ALA A C 1
ATOM 1845 O O . ALA A 1 230 ? -25.859 11.078 0.307 1 97.31 230 ALA A O 1
ATOM 1846 N N . LYS A 1 231 ? -26.578 12.102 2.107 1 96.19 231 LYS A N 1
ATOM 1847 C CA . LYS A 1 231 ? -27.797 12.57 1.471 1 96.19 231 LYS A CA 1
ATOM 1848 C C . LYS A 1 231 ? -27.5 13.32 0.176 1 96.19 231 LYS A C 1
ATOM 1850 O O . LYS A 1 231 ? -28.156 13.094 -0.845 1 96.19 231 LYS A O 1
ATOM 1855 N N . SER A 1 232 ? -26.516 14.117 0.152 1 95.75 232 SER A N 1
ATOM 1856 C CA . SER A 1 232 ? -26.172 14.969 -0.983 1 95.75 232 SER A CA 1
ATOM 1857 C C . SER A 1 232 ? -25.625 14.148 -2.141 1 95.75 232 SER A C 1
ATOM 1859 O O . SER A 1 232 ? -25.516 14.641 -3.266 1 95.75 232 SER A O 1
ATOM 1861 N N . LEU A 1 233 ? -25.281 12.828 -1.908 1 96.88 233 LEU A N 1
ATOM 1862 C CA . LEU A 1 233 ? -24.656 12 -2.934 1 96.88 233 LEU A CA 1
ATOM 1863 C C . LEU A 1 233 ? -25.453 10.711 -3.145 1 96.88 233 LEU A C 1
ATOM 1865 O O . LEU A 1 233 ? -24.922 9.727 -3.652 1 96.88 233 LEU A O 1
ATOM 1869 N N . ARG A 1 234 ? -26.641 10.719 -2.703 1 96.25 234 ARG A N 1
ATOM 1870 C CA . ARG A 1 234 ? -27.469 9.516 -2.729 1 96.25 234 ARG A CA 1
ATOM 1871 C C . ARG A 1 234 ? -27.547 8.93 -4.133 1 96.25 234 ARG A C 1
ATOM 1873 O O . ARG A 1 234 ? -27.469 7.711 -4.309 1 96.25 234 ARG A O 1
ATOM 1880 N N . ALA A 1 235 ? -27.594 9.758 -5.125 1 94.19 235 ALA A N 1
ATOM 1881 C CA . ALA A 1 235 ? -27.781 9.336 -6.512 1 94.19 235 ALA A CA 1
ATOM 1882 C C . ALA A 1 235 ? -26.531 8.625 -7.035 1 94.19 235 ALA A C 1
ATOM 1884 O O . ALA A 1 235 ? -26.594 7.898 -8.023 1 94.19 235 ALA A O 1
ATOM 1885 N N . GLU A 1 236 ? -25.391 8.852 -6.395 1 95.69 236 GLU A N 1
ATOM 1886 C CA . GLU A 1 236 ? -24.125 8.32 -6.887 1 95.69 236 GLU A CA 1
ATOM 1887 C C . GLU A 1 236 ? -23.844 6.934 -6.324 1 95.69 236 GLU A C 1
ATOM 1889 O O . GLU A 1 236 ? -22.984 6.215 -6.824 1 95.69 236 GLU A O 1
ATOM 1894 N N . PHE A 1 237 ? -24.547 6.586 -5.277 1 96.25 237 PHE A N 1
ATOM 1895 C CA . PHE A 1 237 ? -24.344 5.273 -4.676 1 96.25 237 PHE A CA 1
ATOM 1896 C C . PHE A 1 237 ? -25.172 4.219 -5.398 1 96.25 237 PHE A C 1
ATOM 1898 O O . PHE A 1 237 ? -26.312 4.473 -5.781 1 96.25 237 PHE A O 1
ATOM 1905 N N . PRO A 1 238 ? -24.578 3.021 -5.605 1 95.56 238 PRO A N 1
ATOM 1906 C CA . PRO A 1 238 ? -25.422 1.921 -6.094 1 95.56 238 PRO A CA 1
ATOM 1907 C C . PRO A 1 238 ? -26.484 1.499 -5.09 1 95.56 238 PRO A C 1
ATOM 1909 O O . PRO A 1 238 ? -26.562 2.061 -3.994 1 95.56 238 PRO A O 1
ATOM 1912 N N . ASP A 1 239 ? -27.297 0.544 -5.523 1 92.94 239 ASP A N 1
ATOM 1913 C CA . ASP A 1 239 ? -28.344 0.024 -4.652 1 92.94 239 ASP A CA 1
ATOM 1914 C C . ASP A 1 239 ? -27.75 -0.711 -3.453 1 92.94 239 ASP A C 1
ATOM 1916 O O . ASP A 1 239 ? -26.578 -1.099 -3.473 1 92.94 239 ASP A O 1
ATOM 1920 N N . HIS A 1 240 ? -28.562 -0.903 -2.52 1 91 240 HIS A N 1
ATOM 1921 C CA . HIS A 1 240 ? -28.125 -1.46 -1.244 1 91 240 HIS A CA 1
ATOM 1922 C C . HIS A 1 240 ? -27.406 -2.785 -1.44 1 91 240 HIS A C 1
ATOM 1924 O O . HIS A 1 240 ? -26.375 -3.037 -0.801 1 91 240 HIS A O 1
ATOM 1930 N N . THR A 1 241 ? -27.859 -3.572 -2.355 1 92.5 241 THR A N 1
ATOM 1931 C CA . THR A 1 241 ? -27.312 -4.902 -2.562 1 92.5 241 THR A CA 1
ATOM 1932 C C . THR A 1 241 ? -25.922 -4.82 -3.176 1 92.5 241 THR A C 1
ATOM 1934 O O . THR A 1 241 ? -25.156 -5.793 -3.146 1 92.5 241 THR A O 1
ATOM 1937 N N . ASP A 1 242 ? -25.562 -3.627 -3.709 1 95.06 242 ASP A N 1
ATOM 1938 C CA . ASP A 1 242 ? -24.281 -3.469 -4.395 1 95.06 242 ASP A CA 1
ATOM 1939 C C . ASP A 1 242 ? -23.359 -2.506 -3.643 1 95.06 242 ASP A C 1
ATOM 1941 O O . ASP A 1 242 ? -22.375 -2.029 -4.191 1 95.06 242 ASP A O 1
ATOM 1945 N N . ARG A 1 243 ? -23.609 -2.24 -2.383 1 95.94 243 ARG A N 1
ATOM 1946 C CA . ARG A 1 243 ? -22.859 -1.229 -1.644 1 95.94 243 ARG A CA 1
ATOM 1947 C C . ARG A 1 243 ? -21.516 -1.776 -1.178 1 95.94 243 ARG A C 1
ATOM 1949 O O . ARG A 1 243 ? -20.688 -1.034 -0.638 1 95.94 243 ARG A O 1
ATOM 1956 N N . GLY A 1 244 ? -21.344 -3.047 -1.395 1 96.19 244 GLY A N 1
ATOM 1957 C CA . GLY A 1 244 ? -20.062 -3.654 -1.1 1 96.19 244 GLY A CA 1
ATOM 1958 C C . GLY A 1 244 ? -19.094 -3.631 -2.277 1 96.19 244 GLY A C 1
ATOM 1959 O O . GLY A 1 244 ? -17.938 -4.008 -2.146 1 96.19 244 GLY A O 1
ATOM 1960 N N . ARG A 1 245 ? -19.594 -3.189 -3.422 1 97.62 245 ARG A N 1
ATOM 1961 C CA . ARG A 1 245 ? -18.797 -3.195 -4.645 1 97.62 245 ARG A CA 1
ATOM 1962 C C . ARG A 1 245 ? -17.953 -1.926 -4.762 1 97.62 245 ARG A C 1
ATOM 1964 O O . ARG A 1 245 ? -18.109 -0.996 -3.967 1 97.62 245 ARG A O 1
ATOM 1971 N N . VAL A 1 246 ? -17.016 -1.896 -5.707 1 97.62 246 VAL A N 1
ATOM 1972 C CA . VAL A 1 246 ? -16 -0.85 -5.84 1 97.62 246 VAL A CA 1
ATOM 1973 C C . VAL A 1 246 ? -16.688 0.498 -6.07 1 97.62 246 VAL A C 1
ATOM 1975 O O . VAL A 1 246 ? -16.234 1.523 -5.555 1 97.62 246 VAL A O 1
ATOM 1978 N N . ALA A 1 247 ? -17.75 0.528 -6.805 1 97.69 247 ALA A N 1
ATOM 1979 C CA . ALA A 1 247 ? -18.422 1.789 -7.113 1 97.69 247 ALA A CA 1
ATOM 1980 C C . ALA A 1 247 ? -18.844 2.512 -5.836 1 97.69 247 ALA A C 1
ATOM 1982 O O . ALA A 1 247 ? -18.594 3.713 -5.684 1 97.69 247 ALA A O 1
ATOM 1983 N N . ALA A 1 248 ? -19.453 1.765 -4.938 1 98.06 248 ALA A N 1
ATOM 1984 C CA . ALA A 1 248 ? -19.906 2.35 -3.68 1 98.06 248 ALA A CA 1
ATOM 1985 C C . ALA A 1 248 ? -18.734 2.871 -2.857 1 98.06 248 ALA A C 1
ATOM 1987 O O . ALA A 1 248 ? -18.844 3.9 -2.186 1 98.06 248 ALA A O 1
ATOM 1988 N N . ARG A 1 249 ? -17.688 2.189 -2.879 1 98.06 249 ARG A N 1
ATOM 1989 C CA . ARG A 1 249 ? -16.516 2.574 -2.092 1 98.06 249 ARG A CA 1
ATOM 1990 C C . ARG A 1 249 ? -15.758 3.715 -2.76 1 98.06 249 ARG A C 1
ATOM 1992 O O . ARG A 1 249 ? -15.062 4.48 -2.09 1 98.06 249 ARG A O 1
ATOM 1999 N N . ALA A 1 250 ? -15.914 3.879 -4.078 1 98.12 250 ALA A N 1
ATOM 2000 C CA . ALA A 1 250 ? -15.242 4.938 -4.828 1 98.12 250 ALA A CA 1
ATOM 2001 C C . ALA A 1 250 ? -15.922 6.285 -4.605 1 98.12 250 ALA A C 1
ATOM 2003 O O . ALA A 1 250 ? -15.281 7.336 -4.723 1 98.12 250 ALA A O 1
ATOM 2004 N N . VAL A 1 251 ? -17.172 6.301 -4.27 1 98.19 251 VAL A N 1
ATOM 2005 C CA . VAL A 1 251 ? -17.906 7.547 -4.094 1 98.19 251 VAL A CA 1
ATOM 2006 C C . VAL A 1 251 ? -17.266 8.367 -2.971 1 98.19 251 VAL A C 1
ATOM 2008 O O . VAL A 1 251 ? -16.938 9.539 -3.158 1 98.19 251 VAL A O 1
ATOM 2011 N N . PRO A 1 252 ? -17.031 7.766 -1.786 1 98.69 252 PRO A N 1
ATOM 2012 C CA . PRO A 1 252 ? -16.344 8.539 -0.741 1 98.69 252 PRO A CA 1
ATOM 2013 C C . PRO A 1 252 ? -14.969 9.031 -1.174 1 98.69 252 PRO A C 1
ATOM 2015 O O . PRO A 1 252 ? -14.547 10.125 -0.788 1 98.69 252 PRO A O 1
ATOM 2018 N N . LEU A 1 253 ? -14.227 8.25 -1.971 1 98.75 253 LEU A N 1
ATOM 2019 C CA . LEU A 1 253 ? -12.914 8.68 -2.426 1 98.75 253 LEU A CA 1
ATOM 2020 C C . LEU A 1 253 ? -13.016 9.953 -3.262 1 98.75 253 LEU A C 1
ATOM 2022 O O . LEU A 1 253 ? -12.289 10.922 -3.018 1 98.75 253 LEU A O 1
ATOM 2026 N N . VAL A 1 254 ? -13.922 9.938 -4.191 1 98.25 254 VAL A N 1
ATOM 2027 C CA . VAL A 1 254 ? -14.117 11.094 -5.062 1 98.25 254 VAL A CA 1
ATOM 2028 C C . VAL A 1 254 ? -14.547 12.297 -4.238 1 98.25 254 VAL A C 1
ATOM 2030 O O . VAL A 1 254 ? -13.984 13.391 -4.375 1 98.25 254 VAL A O 1
ATOM 2033 N N . ALA A 1 255 ? -15.492 12.102 -3.389 1 98.5 255 ALA A N 1
ATOM 2034 C CA . ALA A 1 255 ? -16.062 13.188 -2.602 1 98.5 255 ALA A CA 1
ATOM 2035 C C . ALA A 1 255 ? -15.031 13.805 -1.677 1 98.5 255 ALA A C 1
ATOM 2037 O O . ALA A 1 255 ? -14.891 15.031 -1.621 1 98.5 255 ALA A O 1
ATOM 2038 N N . LEU A 1 256 ? -14.297 12.992 -0.971 1 98.75 256 LEU A N 1
ATOM 2039 C CA . LEU A 1 256 ? -13.312 13.484 -0.01 1 98.75 256 LEU A CA 1
ATOM 2040 C C . LEU A 1 256 ? -12.141 14.148 -0.723 1 98.75 256 LEU A C 1
ATOM 2042 O O . LEU A 1 256 ? -11.648 15.188 -0.284 1 98.75 256 LEU A O 1
ATOM 2046 N N . LEU A 1 257 ? -11.695 13.602 -1.849 1 98.25 257 LEU A N 1
ATOM 2047 C CA . LEU A 1 257 ? -10.555 14.172 -2.559 1 98.25 257 LEU A CA 1
ATOM 2048 C C . LEU A 1 257 ? -10.922 15.516 -3.176 1 98.25 257 LEU A C 1
ATOM 2050 O O . LEU A 1 257 ? -10.062 16.391 -3.326 1 98.25 257 LEU A O 1
ATOM 2054 N N . ALA A 1 258 ? -12.18 15.641 -3.486 1 97.19 258 ALA A N 1
ATOM 2055 C CA . ALA A 1 258 ? -12.625 16.938 -4.004 1 97.19 258 ALA A CA 1
ATOM 2056 C C . ALA A 1 258 ? -12.391 18.047 -2.982 1 97.19 258 ALA A C 1
ATOM 2058 O O . ALA A 1 258 ? -12.133 19.188 -3.35 1 97.19 258 ALA A O 1
ATOM 2059 N N . VAL A 1 259 ? -12.453 17.688 -1.729 1 97.88 259 VAL A N 1
ATOM 2060 C CA . VAL A 1 259 ? -12.234 18.625 -0.645 1 97.88 259 VAL A CA 1
ATOM 2061 C C . VAL A 1 259 ? -10.75 18.688 -0.3 1 97.88 259 VAL A C 1
ATOM 2063 O O . VAL A 1 259 ? -10.18 19.781 -0.172 1 97.88 259 VAL A O 1
ATOM 2066 N N . ILE A 1 260 ? -10.07 17.625 -0.234 1 98.12 260 ILE A N 1
ATOM 2067 C CA . ILE A 1 260 ? -8.711 17.484 0.276 1 98.12 260 ILE A CA 1
ATOM 2068 C C . ILE A 1 260 ? -7.719 18.047 -0.738 1 98.12 260 ILE A C 1
ATOM 2070 O O . ILE A 1 260 ? -6.754 18.719 -0.364 1 98.12 260 ILE A O 1
ATOM 2074 N N . ASP A 1 261 ? -7.984 17.797 -1.944 1 96.62 261 ASP A N 1
ATOM 2075 C CA . ASP A 1 261 ? -7.098 18.188 -3.033 1 96.62 261 ASP A CA 1
ATOM 2076 C C . ASP A 1 261 ? -7.891 18.562 -4.277 1 96.62 261 ASP A C 1
ATOM 2078 O O . ASP A 1 261 ? -7.895 17.844 -5.27 1 96.62 261 ASP A O 1
ATOM 2082 N N . PRO A 1 262 ? -8.406 19.734 -4.277 1 94.5 262 PRO A N 1
ATOM 2083 C CA . PRO A 1 262 ? -9.336 20.156 -5.332 1 94.5 262 PRO A CA 1
ATOM 2084 C C . PRO A 1 262 ? -8.688 20.188 -6.711 1 94.5 262 PRO A C 1
ATOM 2086 O O . PRO A 1 262 ? -9.383 20.125 -7.727 1 94.5 262 PRO A O 1
ATOM 2089 N N . GLU A 1 263 ? -7.43 20.266 -6.793 1 93 263 GLU A N 1
ATOM 2090 C CA . GLU A 1 263 ? -6.754 20.359 -8.086 1 93 263 GLU A CA 1
ATOM 2091 C C . GLU A 1 263 ? -6.277 19 -8.562 1 93 263 GLU A C 1
ATOM 2093 O O . GLU A 1 263 ? -5.625 18.891 -9.602 1 93 263 GLU A O 1
ATOM 2098 N N . SER A 1 264 ? -6.645 18 -7.844 1 94.19 264 SER A N 1
ATOM 2099 C CA . SER A 1 264 ? -6.18 16.656 -8.148 1 94.19 264 SER A CA 1
ATOM 2100 C C . SER A 1 264 ? -6.809 16.141 -9.438 1 94.19 264 SER A C 1
ATOM 2102 O O . SER A 1 264 ? -7.98 16.391 -9.719 1 94.19 264 SER A O 1
ATOM 2104 N N . ASP A 1 265 ? -6.023 15.375 -10.188 1 96.38 265 ASP A N 1
ATOM 2105 C CA . ASP A 1 265 ? -6.551 14.711 -11.383 1 96.38 265 ASP A CA 1
ATOM 2106 C C . ASP A 1 265 ? -6.898 13.25 -11.086 1 96.38 265 ASP A C 1
ATOM 2108 O O . ASP A 1 265 ? -7.047 12.453 -12.016 1 96.38 265 ASP A O 1
ATOM 2112 N N . TRP A 1 266 ? -6.977 12.883 -9.867 1 97.44 266 TRP A N 1
ATOM 2113 C CA . TRP A 1 266 ? -7.18 11.5 -9.469 1 97.44 266 TRP A CA 1
ATOM 2114 C C . TRP A 1 266 ? -8.461 10.938 -10.07 1 97.44 266 TRP A C 1
ATOM 2116 O O . TRP A 1 266 ? -8.484 9.82 -10.586 1 97.44 266 TRP A O 1
ATOM 2126 N N . LYS A 1 267 ? -9.586 11.758 -9.984 1 97.19 267 LYS A N 1
ATOM 2127 C CA . LYS A 1 267 ? -10.867 11.305 -10.5 1 97.19 267 LYS A CA 1
ATOM 2128 C C . LYS A 1 267 ? -10.766 10.914 -11.977 1 97.19 267 LYS A C 1
ATOM 2130 O O . LYS A 1 267 ? -11.289 9.883 -12.391 1 97.19 267 LYS A O 1
ATOM 2135 N N . GLN A 1 268 ? -10.047 11.672 -12.75 1 97.19 268 GLN A N 1
ATOM 2136 C CA . GLN A 1 268 ? -9.859 11.406 -14.172 1 97.19 268 GLN A CA 1
ATOM 2137 C C . GLN A 1 268 ? -9.016 10.148 -14.391 1 97.19 268 GLN A C 1
ATOM 2139 O O . GLN A 1 268 ? -9.32 9.336 -15.266 1 97.19 268 GLN A O 1
ATOM 2144 N N . ARG A 1 269 ? -7.988 10.031 -13.609 1 97.62 269 ARG A N 1
ATOM 2145 C CA . ARG A 1 269 ? -7.133 8.852 -13.719 1 97.62 269 ARG A CA 1
ATOM 2146 C C . ARG A 1 269 ? -7.887 7.594 -13.305 1 97.62 269 ARG A C 1
ATOM 2148 O O . ARG A 1 269 ? -7.738 6.543 -13.938 1 97.62 269 ARG A O 1
ATOM 2155 N N . PHE A 1 270 ? -8.711 7.746 -12.266 1 98 270 PHE A N 1
ATOM 2156 C CA . PHE A 1 270 ? -9.523 6.621 -11.82 1 98 270 PHE A CA 1
ATOM 2157 C C . PHE A 1 270 ? -10.5 6.199 -12.914 1 98 270 PHE A C 1
ATOM 2159 O O . PHE A 1 270 ? -10.609 5.012 -13.227 1 98 270 PHE A O 1
ATOM 2166 N N . LYS A 1 271 ? -11.133 7.117 -13.445 1 97.44 271 LYS A N 1
ATOM 2167 C CA . LYS A 1 271 ? -12.055 6.848 -14.547 1 97.44 271 LYS A CA 1
ATOM 2168 C C . LYS A 1 271 ? -11.328 6.176 -15.711 1 97.44 271 LYS A C 1
ATOM 2170 O O . LYS A 1 271 ? -11.852 5.227 -16.312 1 97.44 271 LYS A O 1
ATOM 2175 N N . SER A 1 272 ? -10.172 6.672 -16.016 1 97.5 272 SER A N 1
ATOM 2176 C CA . SER A 1 272 ? -9.383 6.09 -17.109 1 97.5 272 SER A CA 1
ATOM 2177 C C . SER A 1 272 ? -9.07 4.621 -16.828 1 97.5 272 SER A C 1
ATOM 2179 O O . SER A 1 272 ? -9.141 3.789 -17.75 1 97.5 272 SER A O 1
ATOM 2181 N N . VAL A 1 273 ? -8.742 4.309 -15.609 1 97.94 273 VAL A N 1
ATOM 2182 C CA . VAL A 1 273 ? -8.484 2.92 -15.234 1 97.94 273 VAL A CA 1
ATOM 2183 C C . VAL A 1 273 ? -9.75 2.09 -15.438 1 97.94 273 VAL A C 1
ATOM 2185 O O . VAL A 1 273 ? -9.711 1.018 -16.047 1 97.94 273 VAL A O 1
ATOM 2188 N N . LEU A 1 274 ? -10.875 2.582 -14.961 1 97.31 274 LEU A N 1
ATOM 2189 C CA . LEU A 1 274 ? -12.133 1.864 -15.102 1 97.31 274 LEU A CA 1
ATOM 2190 C C . LEU A 1 274 ? -12.461 1.625 -16.578 1 97.31 274 LEU A C 1
ATOM 2192 O O . LEU A 1 274 ? -12.883 0.53 -16.953 1 97.31 274 LEU A O 1
ATOM 2196 N N . LEU A 1 275 ? -12.203 2.625 -17.359 1 95.44 275 LEU A N 1
ATOM 2197 C CA . LEU A 1 275 ? -12.547 2.549 -18.781 1 95.44 275 LEU A CA 1
ATOM 2198 C C . LEU A 1 275 ? -11.57 1.646 -19.516 1 95.44 275 LEU A C 1
ATOM 2200 O O . LEU A 1 275 ? -11.836 1.239 -20.656 1 95.44 275 LEU A O 1
ATOM 2204 N N . SER A 1 276 ? -10.461 1.305 -18.891 1 96.06 276 SER A N 1
ATOM 2205 C CA . SER A 1 276 ? -9.5 0.385 -19.5 1 96.06 276 SER A CA 1
ATOM 2206 C C . SER A 1 276 ? -9.867 -1.066 -19.203 1 96.06 276 SER A C 1
ATOM 2208 O O . SER A 1 276 ? -9.117 -1.983 -19.547 1 96.06 276 SER A O 1
ATOM 2210 N N . ALA A 1 277 ? -11.055 -1.286 -18.594 1 95.06 277 ALA A N 1
ATOM 2211 C CA . ALA A 1 277 ? -11.516 -2.65 -18.344 1 95.06 277 ALA A CA 1
ATOM 2212 C C . ALA A 1 277 ? -11.438 -3.5 -19.609 1 95.06 277 ALA A C 1
ATOM 2214 O O . ALA A 1 277 ? -11.844 -3.059 -20.688 1 95.06 277 ALA A O 1
ATOM 2215 N N . PRO A 1 278 ? -10.883 -4.695 -19.438 1 93.88 278 PRO A N 1
ATOM 2216 C CA . PRO A 1 278 ? -10.57 -5.465 -20.641 1 93.88 278 PRO A CA 1
ATOM 2217 C C . PRO A 1 278 ? -11.812 -6.008 -21.344 1 93.88 278 PRO A C 1
ATOM 2219 O O . PRO A 1 278 ? -12.828 -6.27 -20.688 1 93.88 278 PRO A O 1
ATOM 2222 N N . ALA A 1 279 ? -11.672 -6.246 -22.609 1 91.06 279 ALA A N 1
ATOM 2223 C CA . ALA A 1 279 ? -12.719 -6.793 -23.469 1 91.06 279 ALA A CA 1
ATOM 2224 C C . ALA A 1 279 ? -13.125 -8.195 -23.016 1 91.06 279 ALA A C 1
ATOM 2226 O O . ALA A 1 279 ? -14.211 -8.672 -23.344 1 91.06 279 ALA A O 1
ATOM 2227 N N . ALA A 1 280 ? -12.281 -8.781 -22.25 1 90.94 280 ALA A N 1
ATOM 2228 C CA . ALA A 1 280 ? -12.531 -10.125 -21.75 1 90.94 280 ALA A CA 1
ATOM 2229 C C . ALA A 1 280 ? -13.836 -10.172 -20.953 1 90.94 280 ALA A C 1
ATOM 2231 O O . ALA A 1 280 ? -14.516 -11.203 -20.938 1 90.94 280 ALA A O 1
ATOM 2232 N N . MET A 1 281 ? -14.195 -9.148 -20.297 1 94.69 281 MET A N 1
ATOM 2233 C CA . MET A 1 281 ? -15.422 -9.086 -19.5 1 94.69 281 MET A CA 1
ATOM 2234 C C . MET A 1 281 ? -16.641 -9.375 -20.375 1 94.69 281 MET A C 1
ATOM 2236 O O . MET A 1 281 ? -17.5 -10.164 -20 1 94.69 281 MET A O 1
ATOM 2240 N N . ALA A 1 282 ? -16.625 -8.805 -21.531 1 94.62 282 ALA A N 1
ATOM 2241 C CA . ALA A 1 282 ? -17.75 -8.977 -22.438 1 94.62 282 ALA A CA 1
ATOM 2242 C C . ALA A 1 282 ? -17.859 -10.414 -22.922 1 94.62 282 ALA A C 1
ATOM 2244 O O . ALA A 1 282 ? -18.969 -10.922 -23.141 1 94.62 282 ALA A O 1
ATOM 2245 N N . LYS A 1 283 ? -16.719 -11.086 -23.094 1 95.25 283 LYS A N 1
ATOM 2246 C CA . LYS A 1 283 ? -16.719 -12.484 -23.516 1 95.25 283 LYS A CA 1
ATOM 2247 C C . LYS A 1 283 ? -17.453 -13.367 -22.516 1 95.25 283 LYS A C 1
ATOM 2249 O O . LYS A 1 283 ? -17.969 -14.422 -22.875 1 95.25 283 LYS A O 1
ATOM 2254 N N . ALA A 1 284 ? -17.516 -12.93 -21.297 1 95.31 284 ALA A N 1
ATOM 2255 C CA . ALA A 1 284 ? -18.203 -13.672 -20.234 1 95.31 284 ALA A CA 1
ATOM 2256 C C . ALA A 1 284 ? -19.562 -13.062 -19.922 1 95.31 284 ALA A C 1
ATOM 2258 O O . ALA A 1 284 ? -20.219 -13.422 -18.938 1 95.31 284 ALA A O 1
ATOM 2259 N N . GLY A 1 285 ? -19.938 -12.062 -20.719 1 94.69 285 GLY A N 1
ATOM 2260 C CA . GLY A 1 285 ? -21.234 -11.414 -20.516 1 94.69 285 GLY A CA 1
ATOM 2261 C C . GLY A 1 285 ? -21.234 -10.445 -19.359 1 94.69 285 GLY A C 1
ATOM 2262 O O . GLY A 1 285 ? -22.297 -10.156 -18.797 1 94.69 285 GLY A O 1
ATOM 2263 N N . LEU A 1 286 ? -20.094 -10.023 -18.953 1 95.31 286 LEU A N 1
ATOM 2264 C CA . LEU A 1 286 ? -20 -9.102 -17.812 1 95.31 286 LEU A CA 1
ATOM 2265 C C . LEU A 1 286 ? -19.891 -7.66 -18.297 1 95.31 286 LEU A C 1
ATOM 2267 O O . LEU A 1 286 ? -19.422 -7.406 -19.406 1 95.31 286 LEU A O 1
ATOM 2271 N N . ASP A 1 287 ? -20.375 -6.766 -17.516 1 94.44 287 ASP A N 1
ATOM 2272 C CA . ASP A 1 287 ? -20.219 -5.332 -17.75 1 94.44 287 ASP A CA 1
ATOM 2273 C C . ASP A 1 287 ? -19.875 -4.609 -16.453 1 94.44 287 ASP A C 1
ATOM 2275 O O . ASP A 1 287 ? -19.516 -5.242 -15.453 1 94.44 287 ASP A O 1
ATOM 2279 N N . MET A 1 288 ? -19.969 -3.305 -16.469 1 94.69 288 MET A N 1
ATOM 2280 C CA . MET A 1 288 ? -19.484 -2.492 -15.359 1 94.69 288 MET A CA 1
ATOM 2281 C C . MET A 1 288 ? -20.344 -2.691 -14.117 1 94.69 288 MET A C 1
ATOM 2283 O O . MET A 1 288 ? -19.969 -2.299 -13.016 1 94.69 288 MET A O 1
ATOM 2287 N N . SER A 1 289 ? -21.469 -3.326 -14.297 1 94.56 289 SER A N 1
ATOM 2288 C CA . SER A 1 289 ? -22.359 -3.541 -13.164 1 94.56 289 SER A CA 1
ATOM 2289 C C . SER A 1 289 ? -21.75 -4.496 -12.148 1 94.56 289 SER A C 1
ATOM 2291 O O . SER A 1 289 ? -22.094 -4.461 -10.961 1 94.56 289 SER A O 1
ATOM 2293 N N . VAL A 1 290 ? -20.812 -5.316 -12.57 1 95.62 290 VAL A N 1
ATOM 2294 C CA . VAL A 1 290 ? -20.172 -6.25 -11.656 1 95.62 290 VAL A CA 1
ATOM 2295 C C . VAL A 1 290 ? -19.312 -5.488 -10.648 1 95.62 290 VAL A C 1
ATOM 2297 O O . VAL A 1 290 ? -18.953 -6.016 -9.594 1 95.62 290 VAL A O 1
ATOM 2300 N N . MET A 1 291 ? -19.016 -4.238 -10.961 1 97.19 291 MET A N 1
ATOM 2301 C CA . MET A 1 291 ? -18.266 -3.369 -10.055 1 97.19 291 MET A CA 1
ATOM 2302 C C . MET A 1 291 ? -19.203 -2.361 -9.383 1 97.19 291 MET A C 1
ATOM 2304 O O . MET A 1 291 ? -18.75 -1.531 -8.594 1 97.19 291 MET A O 1
ATOM 2308 N N . GLY A 1 292 ? -20.422 -2.365 -9.742 1 96.81 292 GLY A N 1
ATOM 2309 C CA . GLY A 1 292 ? -21.422 -1.542 -9.094 1 96.81 292 GLY A CA 1
ATOM 2310 C C . GLY A 1 292 ? -21.734 -0.263 -9.852 1 96.81 292 GLY A C 1
ATOM 2311 O O . GLY A 1 292 ? -22.516 0.565 -9.391 1 96.81 292 GLY A O 1
ATOM 2312 N N . PHE A 1 293 ? -21.156 -0.102 -11.031 1 96.19 293 PHE A N 1
ATOM 2313 C CA . PHE A 1 293 ? -21.406 1.112 -11.805 1 96.19 293 PHE A CA 1
ATOM 2314 C C . PHE A 1 293 ? -22.641 0.959 -12.68 1 96.19 293 PHE A C 1
ATOM 2316 O O . PHE A 1 293 ? -22.812 -0.06 -13.352 1 96.19 293 PHE A O 1
ATOM 2323 N N . ARG A 1 294 ? -23.453 1.905 -12.695 1 92.38 294 ARG A N 1
ATOM 2324 C CA . ARG A 1 294 ? -24.672 1.896 -13.508 1 92.38 294 ARG A CA 1
ATOM 2325 C C . ARG A 1 294 ? -24.391 2.354 -14.93 1 92.38 294 ARG A C 1
ATOM 2327 O O . ARG A 1 294 ? -23.406 3.059 -15.18 1 92.38 294 ARG A O 1
ATOM 2334 N N . PRO A 1 295 ? -25.281 1.879 -15.82 1 90.88 295 PRO A N 1
ATOM 2335 C CA . PRO A 1 295 ? -25.094 2.389 -17.188 1 90.88 295 PRO A CA 1
ATOM 2336 C C . PRO A 1 295 ? -25.094 3.916 -17.25 1 90.88 295 PRO A C 1
ATOM 2338 O O . PRO A 1 295 ? -25.906 4.566 -16.594 1 90.88 295 PRO A O 1
ATOM 2341 N N . GLY A 1 296 ? -24.125 4.469 -17.844 1 90.81 296 GLY A N 1
ATOM 2342 C CA . GLY A 1 296 ? -24.062 5.91 -18.016 1 90.81 296 GLY A CA 1
ATOM 2343 C C . GLY A 1 296 ? -23.328 6.613 -16.891 1 90.81 296 GLY A C 1
ATOM 2344 O O . GLY A 1 296 ? -23.297 7.844 -16.844 1 90.81 296 GLY A O 1
ATOM 2345 N N . TRP A 1 297 ? -22.766 5.879 -15.977 1 91.38 297 TRP A N 1
ATOM 2346 C CA . TRP A 1 297 ? -22.094 6.457 -14.82 1 91.38 297 TRP A CA 1
ATOM 2347 C C . TRP A 1 297 ? -21 7.434 -15.25 1 91.38 297 TRP A C 1
ATOM 2349 O O . TRP A 1 297 ? -20.781 8.453 -14.594 1 91.38 297 TRP A O 1
ATOM 2359 N N . ASP A 1 298 ? -20.297 7.172 -16.375 1 89.94 298 ASP A N 1
ATOM 2360 C CA . ASP A 1 298 ? -19.109 7.902 -16.781 1 89.94 298 ASP A CA 1
ATOM 2361 C C . ASP A 1 298 ? -19.469 9.227 -17.453 1 89.94 298 ASP A C 1
ATOM 2363 O O . ASP A 1 298 ? -18.594 10.031 -17.75 1 89.94 298 ASP A O 1
ATOM 2367 N N . THR A 1 299 ? -20.766 9.445 -17.625 1 90.25 299 THR A N 1
ATOM 2368 C CA . THR A 1 299 ? -21.188 10.688 -18.266 1 90.25 299 THR A CA 1
ATOM 2369 C C . THR A 1 299 ? -21.734 11.672 -17.234 1 90.25 299 THR A C 1
ATOM 2371 O O . THR A 1 299 ? -21.984 12.836 -17.562 1 90.25 299 THR A O 1
ATOM 2374 N N . GLY A 1 300 ? -21.875 11.188 -16.078 1 88.25 300 GLY A N 1
ATOM 2375 C CA . GLY A 1 300 ? -22.375 12.055 -15.031 1 88.25 300 GLY A CA 1
ATOM 2376 C C . GLY A 1 300 ? -21.328 13.031 -14.516 1 88.25 300 GLY A C 1
ATOM 2377 O O . GLY A 1 300 ? -20.141 12.781 -14.617 1 88.25 300 GLY A O 1
ATOM 2378 N N . ARG A 1 301 ? -21.75 14.094 -13.875 1 88.19 301 ARG A N 1
ATOM 2379 C CA . ARG A 1 301 ? -20.891 15.164 -13.367 1 88.19 301 ARG A CA 1
ATOM 2380 C C . ARG A 1 301 ? -20 14.664 -12.242 1 88.19 301 ARG A C 1
ATOM 2382 O O . ARG A 1 301 ? -18.844 15.078 -12.125 1 88.19 301 ARG A O 1
ATOM 2389 N N . PHE A 1 302 ? -20.438 13.734 -11.523 1 93.38 302 PHE A N 1
ATOM 2390 C CA . PHE A 1 302 ? -19.719 13.273 -10.344 1 93.38 302 PHE A CA 1
ATOM 2391 C C . PHE A 1 302 ? -18.406 12.594 -10.742 1 93.38 302 PHE A C 1
ATOM 2393 O O . PHE A 1 302 ? -17.391 12.758 -10.062 1 93.38 302 PHE A O 1
ATOM 2400 N N . TRP A 1 303 ? -18.406 11.961 -11.898 1 92.31 303 TRP A N 1
ATOM 2401 C CA . TRP A 1 303 ? -17.25 11.18 -12.305 1 92.31 303 TRP A CA 1
ATOM 2402 C C . TRP A 1 303 ? -16.422 11.93 -13.344 1 92.31 303 TRP A C 1
ATOM 2404 O O . TRP A 1 303 ? -15.383 11.438 -13.789 1 92.31 303 TRP A O 1
ATOM 2414 N N . ASN A 1 304 ? -16.969 13.047 -13.758 1 87.31 304 ASN A N 1
ATOM 2415 C CA . ASN A 1 304 ? -16.266 13.82 -14.773 1 87.31 304 ASN A CA 1
ATOM 2416 C C . ASN A 1 304 ? -15.703 15.117 -14.195 1 87.31 304 ASN A C 1
ATOM 2418 O O . ASN A 1 304 ? -16.297 15.703 -13.281 1 87.31 304 ASN A O 1
ATOM 2422 N N . MET B 1 1 ? 24.031 9.438 26.234 1 47.69 1 MET B N 1
ATOM 2423 C CA . MET B 1 1 ? 22.797 9.922 25.625 1 47.69 1 MET B CA 1
ATOM 2424 C C . MET B 1 1 ? 22.578 11.398 25.938 1 47.69 1 MET B C 1
ATOM 2426 O O . MET B 1 1 ? 22.844 11.852 27.047 1 47.69 1 MET B O 1
ATOM 2430 N N . ALA B 1 2 ? 22.547 12.188 24.984 1 61.31 2 ALA B N 1
ATOM 2431 C CA . ALA B 1 2 ? 22.375 13.609 25.266 1 61.31 2 ALA B CA 1
ATOM 2432 C C . ALA B 1 2 ? 21.25 13.836 26.266 1 61.31 2 ALA B C 1
ATOM 2434 O O . ALA B 1 2 ? 20.266 13.086 26.297 1 61.31 2 ALA B O 1
ATOM 2435 N N . PRO B 1 3 ? 21.484 14.68 27.188 1 71.06 3 PRO B N 1
ATOM 2436 C CA . PRO B 1 3 ? 20.438 14.93 28.188 1 71.06 3 PRO B CA 1
ATOM 2437 C C . PRO B 1 3 ? 19.094 15.297 27.547 1 71.06 3 PRO B C 1
ATOM 2439 O O . PRO B 1 3 ? 19.062 15.984 26.516 1 71.06 3 PRO B O 1
ATOM 2442 N N . GLN B 1 4 ? 18.031 14.539 27.922 1 76.94 4 GLN B N 1
ATOM 2443 C CA . GLN B 1 4 ? 16.688 14.836 27.438 1 76.94 4 GLN B CA 1
ATOM 2444 C C . GLN B 1 4 ? 16.234 16.219 27.875 1 76.94 4 GLN B C 1
ATOM 2446 O O . GLN B 1 4 ? 16.688 16.734 28.891 1 76.94 4 GLN B O 1
ATOM 2451 N N . ILE B 1 5 ? 15.578 17.031 27.031 1 81.88 5 ILE B N 1
ATOM 2452 C CA . ILE B 1 5 ? 15.117 18.391 27.328 1 81.88 5 ILE B CA 1
ATOM 2453 C C . ILE B 1 5 ? 13.602 18.391 27.5 1 81.88 5 ILE B C 1
ATOM 2455 O O . ILE B 1 5 ? 12.922 17.438 27.125 1 81.88 5 ILE B O 1
ATOM 2459 N N . ALA B 1 6 ? 13.078 19.375 28.109 1 80.69 6 ALA B N 1
ATOM 2460 C CA . ALA B 1 6 ? 11.641 19.516 28.312 1 80.69 6 ALA B CA 1
ATOM 2461 C C . ALA B 1 6 ? 10.93 19.797 27 1 80.69 6 ALA B C 1
ATOM 2463 O O . ALA B 1 6 ? 11.422 20.578 26.172 1 80.69 6 ALA B O 1
ATOM 2464 N N . TYR B 1 7 ? 9.812 19.125 26.828 1 83.38 7 TYR B N 1
ATOM 2465 C CA . TYR B 1 7 ? 9.016 19.422 25.641 1 83.38 7 TYR B CA 1
ATOM 2466 C C . TYR B 1 7 ? 8.156 20.656 25.844 1 83.38 7 TYR B C 1
ATOM 2468 O O . TYR B 1 7 ? 7.242 20.656 26.672 1 83.38 7 TYR B O 1
ATOM 2476 N N . THR B 1 8 ? 8.367 21.766 25.094 1 79.56 8 THR B N 1
ATOM 2477 C CA . THR B 1 8 ? 7.695 23.031 25.344 1 79.56 8 THR B CA 1
ATOM 2478 C C . THR B 1 8 ? 6.887 23.469 24.109 1 79.56 8 THR B C 1
ATOM 2480 O O . THR B 1 8 ? 6.297 24.547 24.094 1 79.56 8 THR B O 1
ATOM 2483 N N . LYS B 1 9 ? 6.902 22.625 23.156 1 83.31 9 LYS B N 1
ATOM 2484 C CA . LYS B 1 9 ? 6.199 23.016 21.938 1 83.31 9 LYS B CA 1
ATOM 2485 C C . LYS B 1 9 ? 4.688 22.984 22.141 1 83.31 9 LYS B C 1
ATOM 2487 O O . LYS B 1 9 ? 4.164 22.078 22.812 1 83.31 9 LYS B O 1
ATOM 2492 N N . HIS B 1 10 ? 4.047 23.984 21.562 1 87.88 10 HIS B N 1
ATOM 2493 C CA . HIS B 1 10 ? 2.596 24.094 21.672 1 87.88 10 HIS B CA 1
ATOM 2494 C C . HIS B 1 10 ? 1.939 23.984 20.297 1 87.88 10 HIS B C 1
ATOM 2496 O O . HIS B 1 10 ? 2.57 24.266 19.266 1 87.88 10 HIS B O 1
ATOM 2502 N N . ALA B 1 11 ? 0.741 23.531 20.344 1 93.12 11 ALA B N 1
ATOM 2503 C CA . ALA B 1 11 ? -0.031 23.484 19.109 1 93.12 11 ALA B CA 1
ATOM 2504 C C . ALA B 1 11 ? -0.282 24.875 18.562 1 93.12 11 ALA B C 1
ATOM 2506 O O . ALA B 1 11 ? -0.55 25.812 19.328 1 93.12 11 ALA B O 1
ATOM 2507 N N . LYS B 1 12 ? -0.093 25.047 17.312 1 95.06 12 LYS B N 1
ATOM 2508 C CA . LYS B 1 12 ? -0.364 26.312 16.641 1 95.06 12 LYS B CA 1
ATOM 2509 C C . LYS B 1 12 ? -1.401 26.141 15.539 1 95.06 12 LYS B C 1
ATOM 2511 O O . LYS B 1 12 ? -1.436 25.109 14.875 1 95.06 12 LYS B O 1
ATOM 2516 N N . ALA B 1 13 ? -2.178 27.156 15.398 1 96.62 13 ALA B N 1
ATOM 2517 C CA . ALA B 1 13 ? -3.164 27.156 14.32 1 96.62 13 ALA B CA 1
ATOM 2518 C C . ALA B 1 13 ? -2.49 27.312 12.961 1 96.62 13 ALA B C 1
ATOM 2520 O O . ALA B 1 13 ? -1.409 27.891 12.859 1 96.62 13 ALA B O 1
ATOM 2521 N N . PRO B 1 14 ? -3.146 26.797 11.969 1 97.06 14 PRO B N 1
ATOM 2522 C CA . PRO B 1 14 ? -2.564 26.875 10.625 1 97.06 14 PRO B CA 1
ATOM 2523 C C . PRO B 1 14 ? -2.143 28.297 10.242 1 97.06 14 PRO B C 1
ATOM 2525 O O . PRO B 1 14 ? -1.087 28.484 9.633 1 97.06 14 PRO B O 1
ATOM 2528 N N . LEU B 1 15 ? -2.936 29.25 10.578 1 97.25 15 LEU B N 1
ATOM 2529 C CA . LEU B 1 15 ? -2.605 30.641 10.258 1 97.25 15 LEU B CA 1
ATOM 2530 C C . LEU B 1 15 ? -1.317 31.062 10.953 1 97.25 15 LEU B C 1
ATOM 2532 O O . LEU B 1 15 ? -0.487 31.766 10.367 1 97.25 15 LEU B O 1
ATOM 2536 N N . ASP B 1 16 ? -1.199 30.688 12.188 1 97.81 16 ASP B N 1
ATOM 2537 C CA . ASP B 1 16 ? 0.01 31 12.945 1 97.81 16 ASP B CA 1
ATOM 2538 C C . ASP B 1 16 ? 1.217 30.25 12.383 1 97.81 16 ASP B C 1
ATOM 2540 O O . ASP B 1 16 ? 2.324 30.781 12.344 1 97.81 16 ASP B O 1
ATOM 2544 N N . LEU B 1 17 ? 0.998 29.047 11.969 1 97.62 17 LEU B N 1
ATOM 2545 C CA . LEU B 1 17 ? 2.062 28.25 11.367 1 97.62 17 LEU B CA 1
ATOM 2546 C C . LEU B 1 17 ? 2.539 28.891 10.062 1 97.62 17 LEU B C 1
ATOM 2548 O O . LEU B 1 17 ? 3.74 28.922 9.789 1 97.62 17 LEU B O 1
ATOM 2552 N N . LEU B 1 18 ? 1.601 29.328 9.297 1 98.06 18 LEU B N 1
ATOM 2553 C CA . LEU B 1 18 ? 1.949 29.984 8.039 1 98.06 18 LEU B CA 1
ATOM 2554 C C . LEU B 1 18 ? 2.785 31.234 8.305 1 98.06 18 LEU B C 1
ATOM 2556 O O . LEU B 1 18 ? 3.783 31.469 7.617 1 98.06 18 LEU B O 1
ATOM 2560 N N . ALA B 1 19 ? 2.398 32.031 9.305 1 97.94 19 ALA B N 1
ATOM 2561 C CA . ALA B 1 19 ? 3.15 33.219 9.688 1 97.94 19 ALA B CA 1
ATOM 2562 C C . ALA B 1 19 ? 4.562 32.844 10.133 1 97.94 19 ALA B C 1
ATOM 2564 O O . ALA B 1 19 ? 5.523 33.562 9.82 1 97.94 19 ALA B O 1
ATOM 2565 N N . HIS B 1 20 ? 4.629 31.781 10.852 1 97.31 20 HIS B N 1
ATOM 2566 C CA . HIS B 1 20 ? 5.922 31.281 11.305 1 97.31 20 HIS B CA 1
ATOM 2567 C C . HIS B 1 20 ? 6.824 30.938 10.125 1 97.31 20 HIS B C 1
ATOM 2569 O O . HIS B 1 20 ? 8.008 31.266 10.125 1 97.31 20 HIS B O 1
ATOM 2575 N N . LEU B 1 21 ? 6.277 30.297 9.133 1 97.88 21 LEU B N 1
ATOM 2576 C CA . LEU B 1 21 ? 7.027 29.891 7.949 1 97.88 21 LEU B CA 1
ATOM 2577 C C . LEU B 1 21 ? 7.473 31.109 7.156 1 97.88 21 LEU B C 1
ATOM 2579 O O . LEU B 1 21 ? 8.602 31.156 6.66 1 97.88 21 LEU B O 1
ATOM 2583 N N . GLU B 1 22 ? 6.613 32.062 7.074 1 98.06 22 GLU B N 1
ATOM 2584 C CA . GLU B 1 22 ? 6.961 33.312 6.391 1 98.06 22 GLU B CA 1
ATOM 2585 C C . GLU B 1 22 ? 8.094 34.031 7.109 1 98.06 22 GLU B C 1
ATOM 2587 O O . GLU B 1 22 ? 8.984 34.594 6.465 1 98.06 22 GLU B O 1
ATOM 2592 N N . ALA B 1 23 ? 8.031 34 8.398 1 97.5 23 ALA B N 1
ATOM 2593 C CA . ALA B 1 23 ? 9.078 34.625 9.203 1 97.5 23 ALA B CA 1
ATOM 2594 C C . ALA B 1 23 ? 10.43 33.938 8.984 1 97.5 23 ALA B C 1
ATOM 2596 O O . ALA B 1 23 ? 11.477 34.562 9.195 1 97.5 23 ALA B O 1
ATOM 2597 N N . LYS B 1 24 ? 10.391 32.75 8.531 1 97.56 24 LYS B N 1
ATOM 2598 C CA . LYS B 1 24 ? 11.609 32 8.242 1 97.56 24 LYS B CA 1
ATOM 2599 C C . LYS B 1 24 ? 12.047 32.188 6.789 1 97.56 24 LYS B C 1
ATOM 2601 O O . LYS B 1 24 ? 12.914 31.484 6.297 1 97.56 24 LYS B O 1
ATOM 2606 N N . GLY B 1 25 ? 11.367 33.062 6.078 1 97.44 25 GLY B N 1
ATOM 2607 C CA . GLY B 1 25 ? 11.812 33.438 4.742 1 97.44 25 GLY B CA 1
ATOM 2608 C C . GLY B 1 25 ? 11.062 32.688 3.643 1 97.44 25 GLY B C 1
ATOM 2609 O O . GLY B 1 25 ? 11.445 32.781 2.471 1 97.44 25 GLY B O 1
ATOM 2610 N N . LEU B 1 26 ? 10.047 32 3.988 1 98.19 26 LEU B N 1
ATOM 2611 C CA . LEU B 1 26 ? 9.273 31.281 2.98 1 98.19 26 LEU B CA 1
ATOM 2612 C C . LEU B 1 26 ? 8.344 32.219 2.23 1 98.19 26 LEU B C 1
ATOM 2614 O O . LEU B 1 26 ? 7.566 32.938 2.848 1 98.19 26 LEU B O 1
ATOM 2618 N N . ALA B 1 27 ? 8.438 32.219 0.911 1 97.88 27 ALA B N 1
ATOM 2619 C CA . ALA B 1 27 ? 7.484 32.969 0.099 1 97.88 27 ALA B CA 1
ATOM 2620 C C . ALA B 1 27 ? 6.172 32.188 -0.05 1 97.88 27 ALA B C 1
ATOM 2622 O O . ALA B 1 27 ? 6.184 30.984 -0.271 1 97.88 27 ALA B O 1
ATOM 2623 N N . VAL B 1 28 ? 5.07 32.875 0.066 1 98.06 28 VAL B N 1
ATOM 2624 C CA . VAL B 1 28 ? 3.752 32.25 -0.017 1 98.06 28 VAL B CA 1
ATOM 2625 C C . VAL B 1 28 ? 2.875 33.031 -0.997 1 98.06 28 VAL B C 1
ATOM 2627 O O . VAL B 1 28 ? 1.929 33.719 -0.59 1 98.06 28 VAL B O 1
ATOM 2630 N N . PRO B 1 29 ? 3.068 32.844 -2.252 1 96.88 29 PRO B N 1
ATOM 2631 C CA . PRO B 1 29 ? 2.307 33.594 -3.256 1 96.88 29 PRO B CA 1
ATOM 2632 C C . PRO B 1 29 ? 0.809 33.312 -3.195 1 96.88 29 PRO B C 1
ATOM 2634 O O . PRO B 1 29 ? -0.005 34.156 -3.551 1 96.88 29 PRO B O 1
ATOM 2637 N N . GLN B 1 30 ? 0.413 32.125 -2.816 1 96.75 30 GLN B N 1
ATOM 2638 C CA . GLN B 1 30 ? -0.985 31.719 -2.701 1 96.75 30 GLN B CA 1
ATOM 2639 C C . GLN B 1 30 ? -1.318 31.297 -1.274 1 96.75 30 GLN B C 1
ATOM 2641 O O . GLN B 1 30 ? -1.457 30.109 -0.994 1 96.75 30 GLN B O 1
ATOM 2646 N N . PRO B 1 31 ? -1.59 32.219 -0.468 1 97.38 31 PRO B N 1
ATOM 2647 C CA . PRO B 1 31 ? -1.789 31.922 0.953 1 97.38 31 PRO B CA 1
ATOM 2648 C C . PRO B 1 31 ? -2.945 30.953 1.198 1 97.38 31 PRO B C 1
ATOM 2650 O O . PRO B 1 31 ? -2.885 30.125 2.117 1 97.38 31 PRO B O 1
ATOM 2653 N N . GLU B 1 32 ? -4.016 31.062 0.431 1 96.81 32 GLU B N 1
ATOM 2654 C CA . GLU B 1 32 ? -5.16 30.172 0.62 1 96.81 32 GLU B CA 1
ATOM 2655 C C . GLU B 1 32 ? -4.777 28.719 0.382 1 96.81 32 GLU B C 1
ATOM 2657 O O . GLU B 1 32 ? -5.211 27.828 1.119 1 96.81 32 GLU B O 1
ATOM 2662 N N . ARG B 1 33 ? -3.998 28.547 -0.618 1 96.88 33 ARG B N 1
ATOM 2663 C CA . ARG B 1 33 ? -3.514 27.203 -0.922 1 96.88 33 ARG B CA 1
ATOM 2664 C C . ARG B 1 33 ? -2.609 26.688 0.191 1 96.88 33 ARG B C 1
ATOM 2666 O O . ARG B 1 33 ? -2.703 25.516 0.579 1 96.88 33 ARG B O 1
ATOM 2673 N N . ALA B 1 34 ? -1.78 27.484 0.645 1 98.25 34 ALA B N 1
ATOM 2674 C CA . ALA B 1 34 ? -0.878 27.109 1.731 1 98.25 34 ALA B CA 1
ATOM 2675 C C . ALA B 1 34 ? -1.658 26.734 2.988 1 98.25 34 ALA B C 1
ATOM 2677 O O . ALA B 1 34 ? -1.373 25.719 3.625 1 98.25 34 ALA B O 1
ATOM 2678 N N . LEU B 1 35 ? -2.641 27.562 3.299 1 98.12 35 LEU B N 1
ATOM 2679 C CA . LEU B 1 35 ? -3.463 27.312 4.477 1 98.12 35 LEU B CA 1
ATOM 2680 C C . LEU B 1 35 ? -4.234 26 4.328 1 98.12 35 LEU B C 1
ATOM 2682 O O . LEU B 1 35 ? -4.352 25.234 5.285 1 98.12 35 LEU B O 1
ATOM 2686 N N . HIS B 1 36 ? -4.734 25.781 3.143 1 98.12 36 HIS B N 1
ATOM 2687 C CA . HIS B 1 36 ? -5.445 24.531 2.865 1 98.12 36 HIS B CA 1
ATOM 2688 C C . HIS B 1 36 ? -4.543 23.328 3.082 1 98.12 36 HIS B C 1
ATOM 2690 O O . HIS B 1 36 ? -4.953 22.344 3.703 1 98.12 36 HIS B O 1
ATOM 2696 N N . ALA B 1 37 ? -3.316 23.391 2.621 1 98.12 37 ALA B N 1
ATOM 2697 C CA . ALA B 1 37 ? -2.35 22.312 2.781 1 98.12 37 ALA B CA 1
ATOM 2698 C C . ALA B 1 37 ? -2.002 22.109 4.254 1 98.12 37 ALA B C 1
ATOM 2700 O O . ALA B 1 37 ? -1.916 20.969 4.719 1 98.12 37 ALA B O 1
ATOM 2701 N N . LEU B 1 38 ? -1.844 23.188 4.965 1 98.31 38 LEU B N 1
ATOM 2702 C CA . LEU B 1 38 ? -1.532 23.094 6.387 1 98.31 38 LEU B CA 1
ATOM 2703 C C . LEU B 1 38 ? -2.693 22.469 7.152 1 98.31 38 LEU B C 1
ATOM 2705 O O . LEU B 1 38 ? -2.482 21.766 8.141 1 98.31 38 LEU B O 1
ATOM 2709 N N . LYS B 1 39 ? -3.881 22.625 6.656 1 97.75 39 LYS B N 1
ATOM 2710 C CA . LYS B 1 39 ? -5.078 22.109 7.305 1 97.75 39 LYS B CA 1
ATOM 2711 C C . LYS B 1 39 ? -5.258 20.625 7 1 97.75 39 LYS B C 1
ATOM 2713 O O . LYS B 1 39 ? -5.676 19.844 7.867 1 97.75 39 LYS B O 1
ATOM 2718 N N . LEU B 1 40 ? -4.855 20.188 5.789 1 97.75 40 LEU B N 1
ATOM 2719 C CA . LEU B 1 40 ? -5.297 18.859 5.371 1 97.75 40 LEU B CA 1
ATOM 2720 C C . LEU B 1 40 ? -4.105 17.953 5.082 1 97.75 40 LEU B C 1
ATOM 2722 O O . LEU B 1 40 ? -4.266 16.75 4.898 1 97.75 40 LEU B O 1
ATOM 2726 N N . ILE B 1 41 ? -2.904 18.469 5.066 1 97.81 41 ILE B N 1
ATOM 2727 C CA . ILE B 1 41 ? -1.689 17.672 5.082 1 97.81 41 ILE B CA 1
ATOM 2728 C C . ILE B 1 41 ? -1.012 17.781 6.445 1 97.81 41 ILE B C 1
ATOM 2730 O O . ILE B 1 41 ? -0.628 16.766 7.039 1 97.81 41 ILE B O 1
ATOM 2734 N N . GLY B 1 42 ? -1.014 19 6.938 1 97.31 42 GLY B N 1
ATOM 2735 C CA . GLY B 1 42 ? -0.477 19.203 8.273 1 97.31 42 GLY B CA 1
ATOM 2736 C C . GLY B 1 42 ? 0.951 19.719 8.266 1 97.31 42 GLY B C 1
ATOM 2737 O O . GLY B 1 42 ? 1.756 19.328 7.422 1 97.31 42 GLY B O 1
ATOM 2738 N N . TYR B 1 43 ? 1.216 20.562 9.203 1 97.12 43 TYR B N 1
ATOM 2739 C CA . TYR B 1 43 ? 2.521 21.188 9.344 1 97.12 43 TYR B CA 1
ATOM 2740 C C . TYR B 1 43 ? 3.596 20.156 9.664 1 97.12 43 TYR B C 1
ATOM 2742 O O . TYR B 1 43 ? 4.656 20.141 9.031 1 97.12 43 TYR B O 1
ATOM 2750 N N . TYR B 1 44 ? 3.314 19.328 10.586 1 94.5 44 TYR B N 1
ATOM 2751 C CA . TYR B 1 44 ? 4.301 18.359 11.047 1 94.5 44 TYR B CA 1
ATOM 2752 C C . TYR B 1 44 ? 4.723 17.422 9.922 1 94.5 44 TYR B C 1
ATOM 2754 O O . TYR B 1 44 ? 5.91 17.109 9.773 1 94.5 44 TYR B O 1
ATOM 2762 N N . ARG B 1 45 ? 3.781 16.953 9.164 1 95.25 45 ARG B N 1
ATOM 2763 C CA . ARG B 1 45 ? 4.066 16.109 8.008 1 95.25 45 ARG B CA 1
ATOM 2764 C C . ARG B 1 45 ? 4.918 16.859 6.984 1 95.25 45 ARG B C 1
ATOM 2766 O O . ARG B 1 45 ? 5.879 16.312 6.449 1 95.25 45 ARG B O 1
ATOM 2773 N N . LEU B 1 46 ? 4.559 18.078 6.734 1 97.44 46 LEU B N 1
ATOM 2774 C CA . LEU B 1 46 ? 5.238 18.875 5.711 1 97.44 46 LEU B CA 1
ATOM 2775 C C . LEU B 1 46 ? 6.637 19.266 6.168 1 97.44 46 LEU B C 1
ATOM 2777 O O . LEU B 1 46 ? 7.5 19.578 5.344 1 97.44 46 LEU B O 1
ATOM 2781 N N . LEU B 1 47 ? 6.902 19.219 7.48 1 95.25 47 LEU B N 1
ATOM 2782 C CA . LEU B 1 47 ? 8.188 19.609 8.047 1 95.25 47 LEU B CA 1
ATOM 2783 C C . LEU B 1 47 ? 9.32 18.766 7.445 1 95.25 47 LEU B C 1
ATOM 2785 O O . LEU B 1 47 ? 10.414 19.281 7.207 1 95.25 47 LEU B O 1
ATOM 2789 N N . ILE B 1 48 ? 9.008 17.562 7.203 1 93.56 48 ILE B N 1
ATOM 2790 C CA . ILE B 1 48 ? 10 16.641 6.672 1 93.56 48 ILE B CA 1
ATOM 2791 C C . ILE B 1 48 ? 10.453 17.094 5.289 1 93.56 48 ILE B C 1
ATOM 2793 O O . ILE B 1 48 ? 11.602 16.891 4.906 1 93.56 48 ILE B O 1
ATOM 2797 N N . TYR B 1 49 ? 9.641 17.766 4.566 1 96.56 49 TYR B N 1
ATOM 2798 C CA . TYR B 1 49 ? 9.93 18.203 3.211 1 96.56 49 TYR B CA 1
ATOM 2799 C C . TYR B 1 49 ? 10.43 19.656 3.205 1 96.56 49 TYR B C 1
ATOM 2801 O O . TYR B 1 49 ? 10.992 20.109 2.213 1 96.56 49 TYR B O 1
ATOM 2809 N N . MET B 1 50 ? 10.234 20.359 4.324 1 97.31 50 MET B N 1
ATOM 2810 C CA . MET B 1 50 ? 10.734 21.719 4.473 1 97.31 50 MET B CA 1
ATOM 2811 C C . MET B 1 50 ? 12.227 21.719 4.809 1 97.31 50 MET B C 1
ATOM 2813 O O . MET B 1 50 ? 12.977 22.562 4.316 1 97.31 50 MET B O 1
ATOM 2817 N N . ARG B 1 51 ? 12.609 20.766 5.504 1 95.88 51 ARG B N 1
ATOM 2818 C CA . ARG B 1 51 ? 13.945 20.766 6.102 1 95.88 51 ARG B CA 1
ATOM 2819 C C . ARG B 1 51 ? 15.023 20.797 5.031 1 95.88 51 ARG B C 1
ATOM 2821 O O . ARG B 1 51 ? 15.969 21.578 5.105 1 95.88 51 ARG B O 1
ATOM 2828 N N . PRO B 1 52 ? 14.875 19.984 4.023 1 96.06 52 PRO B N 1
ATOM 2829 C CA . PRO B 1 52 ? 15.898 20.031 2.98 1 96.06 52 PRO B CA 1
ATOM 2830 C C . PRO B 1 52 ? 15.938 21.359 2.242 1 96.06 52 PRO B C 1
ATOM 2832 O O . PRO B 1 52 ? 16.906 21.641 1.517 1 96.06 52 PRO B O 1
ATOM 2835 N N . LEU B 1 53 ? 14.961 22.203 2.396 1 97.62 53 LEU B N 1
ATOM 2836 C CA . LEU B 1 53 ? 14.867 23.469 1.69 1 97.62 53 LEU B CA 1
ATOM 2837 C C . LEU B 1 53 ? 15.281 24.625 2.598 1 97.62 53 LEU B C 1
ATOM 2839 O O . LEU B 1 53 ? 15.117 25.797 2.234 1 97.62 53 LEU B O 1
ATOM 2843 N N . GLN B 1 54 ? 15.727 24.25 3.75 1 97.62 54 GLN B N 1
ATOM 2844 C CA . GLN B 1 54 ? 16.188 25.234 4.738 1 97.62 54 GLN B CA 1
ATOM 2845 C C . GLN B 1 54 ? 17.672 25.062 5.039 1 97.62 54 GLN B C 1
ATOM 2847 O O . GLN B 1 54 ? 18.203 23.953 4.945 1 97.62 54 GLN B O 1
ATOM 2852 N N . SER B 1 55 ? 18.281 26.188 5.449 1 95.69 55 SER B N 1
ATOM 2853 C CA . SER B 1 55 ? 19.656 26.125 5.918 1 95.69 55 SER B CA 1
ATOM 2854 C C . SER B 1 55 ? 19.75 25.438 7.273 1 95.69 55 SER B C 1
ATOM 2856 O O . SER B 1 55 ? 18.922 25.672 8.156 1 95.69 55 SER B O 1
ATOM 2858 N N . ASN B 1 56 ? 20.734 24.562 7.473 1 91.56 56 ASN B N 1
ATOM 2859 C CA . ASN B 1 56 ? 20.938 23.875 8.742 1 91.56 56 ASN B CA 1
ATOM 2860 C C . ASN B 1 56 ? 21.391 24.844 9.836 1 91.56 56 ASN B C 1
ATOM 2862 O O . ASN B 1 56 ? 21.234 24.547 11.023 1 91.56 56 ASN B O 1
ATOM 2866 N N . ARG B 1 57 ? 21.906 25.922 9.453 1 91.56 57 ARG B N 1
ATOM 2867 C CA . ARG B 1 57 ? 22.484 26.891 10.383 1 91.56 57 ARG B CA 1
ATOM 2868 C C . ARG B 1 57 ? 21.406 27.672 11.125 1 91.56 57 ARG B C 1
ATOM 2870 O O . ARG B 1 57 ? 21.422 27.734 12.352 1 91.56 57 ARG B O 1
ATOM 2877 N N . ASP B 1 58 ? 20.5 28.203 10.438 1 93.75 58 ASP B N 1
ATOM 2878 C CA . ASP B 1 58 ? 19.547 29.094 11.078 1 93.75 58 ASP B CA 1
ATOM 2879 C C . ASP B 1 58 ? 18.109 28.688 10.758 1 93.75 58 ASP B C 1
ATOM 2881 O O . ASP B 1 58 ? 17.156 29.344 11.18 1 93.75 58 ASP B O 1
ATOM 2885 N N . ARG B 1 59 ? 17.906 27.578 9.922 1 93.75 59 ARG B N 1
ATOM 2886 C CA . ARG B 1 59 ? 16.609 27 9.57 1 93.75 59 ARG B CA 1
ATOM 2887 C C . ARG B 1 59 ? 15.789 27.969 8.711 1 93.75 59 ARG B C 1
ATOM 2889 O O . ARG B 1 59 ? 14.57 27.828 8.594 1 93.75 59 ARG B O 1
ATOM 2896 N N . LEU B 1 60 ? 16.5 28.938 8.117 1 97.62 60 LEU B N 1
ATOM 2897 C CA . LEU B 1 60 ? 15.836 29.797 7.133 1 97.62 60 LEU B CA 1
ATOM 2898 C C . LEU B 1 60 ? 15.727 29.078 5.789 1 97.62 60 LEU B C 1
ATOM 2900 O O . LEU B 1 60 ? 16.625 28.328 5.398 1 97.62 60 LEU B O 1
ATOM 2904 N N . PHE B 1 61 ? 14.641 29.359 5.145 1 98.12 61 PHE B N 1
ATOM 2905 C CA . PHE B 1 61 ? 14.492 28.812 3.803 1 98.12 61 PHE B CA 1
ATOM 2906 C C . PHE B 1 61 ? 15.516 29.422 2.852 1 98.12 61 PHE B C 1
ATOM 2908 O O . PHE B 1 61 ? 15.828 30.609 2.963 1 98.12 61 PHE B O 1
ATOM 2915 N N . PHE B 1 62 ? 16 28.641 1.967 1 97.44 62 PHE B N 1
ATOM 2916 C CA . PHE B 1 62 ? 16.891 29.156 0.934 1 97.44 62 PHE B CA 1
ATOM 2917 C C . PHE B 1 62 ? 16.172 30.172 0.056 1 97.44 62 PHE B C 1
ATOM 2919 O O . PHE B 1 62 ? 14.945 30.109 -0.082 1 97.44 62 PHE B O 1
ATOM 2926 N N . SER B 1 63 ? 16.969 31.031 -0.564 1 95.62 63 SER B N 1
ATOM 2927 C CA . SER B 1 63 ? 16.422 32.094 -1.401 1 95.62 63 SER B CA 1
ATOM 2928 C C . SER B 1 63 ? 15.586 31.516 -2.539 1 95.62 63 SER B C 1
ATOM 2930 O O . SER B 1 63 ? 15.992 30.562 -3.193 1 95.62 63 SER B O 1
ATOM 2932 N N . GLY B 1 64 ? 14.359 32.062 -2.725 1 95.94 64 GLY B N 1
ATOM 2933 C CA . GLY B 1 64 ? 13.531 31.672 -3.855 1 95.94 64 GLY B CA 1
ATOM 2934 C C . GLY B 1 64 ? 12.57 30.547 -3.541 1 95.94 64 GLY B C 1
ATOM 2935 O O . GLY B 1 64 ? 11.68 30.234 -4.336 1 95.94 64 GLY B O 1
ATOM 2936 N N . VAL B 1 65 ? 12.773 29.859 -2.408 1 97.75 65 VAL B N 1
ATOM 2937 C CA . VAL B 1 65 ? 11.875 28.766 -2.037 1 97.75 65 VAL B CA 1
ATOM 2938 C C . VAL B 1 65 ? 10.492 29.328 -1.71 1 97.75 65 VAL B C 1
ATOM 2940 O O . VAL B 1 65 ? 10.367 30.312 -0.985 1 97.75 65 VAL B O 1
ATOM 2943 N N . GLU B 1 66 ? 9.5 28.766 -2.314 1 98.06 66 GLU B N 1
ATOM 2944 C CA . GLU B 1 66 ? 8.102 29.109 -2.037 1 98.06 66 GLU B CA 1
ATOM 2945 C C . GLU B 1 66 ? 7.344 27.906 -1.479 1 98.06 66 GLU B C 1
ATOM 2947 O O . GLU B 1 66 ? 7.816 26.766 -1.56 1 98.06 66 GLU B O 1
ATOM 2952 N N . PHE B 1 67 ? 6.176 28.172 -0.934 1 98.25 67 PHE B N 1
ATOM 2953 C CA . PHE B 1 67 ? 5.383 27.109 -0.322 1 98.25 67 PHE B CA 1
ATOM 2954 C C . PHE B 1 67 ? 5.078 26.016 -1.332 1 98.25 67 PHE B C 1
ATOM 2956 O O . PHE B 1 67 ? 5.109 24.828 -0.996 1 98.25 67 PHE B O 1
ATOM 2963 N N . ASP B 1 68 ? 4.836 26.375 -2.549 1 97 68 ASP B N 1
ATOM 2964 C CA . ASP B 1 68 ? 4.492 25.391 -3.582 1 97 68 ASP B CA 1
ATOM 2965 C C . ASP B 1 68 ? 5.66 24.453 -3.852 1 97 68 ASP B C 1
ATOM 2967 O O . ASP B 1 68 ? 5.461 23.328 -4.324 1 97 68 ASP B O 1
ATOM 2971 N N . ASP B 1 69 ? 6.863 24.906 -3.582 1 98 69 ASP B N 1
ATOM 2972 C CA . ASP B 1 69 ? 8.023 24.031 -3.711 1 98 69 ASP B CA 1
ATOM 2973 C C . ASP B 1 69 ? 7.945 22.875 -2.717 1 98 69 ASP B C 1
ATOM 2975 O O . ASP B 1 69 ? 8.305 21.734 -3.045 1 98 69 ASP B O 1
ATOM 2979 N N . ILE B 1 70 ? 7.48 23.141 -1.508 1 98 70 ILE B N 1
ATOM 2980 C CA . ILE B 1 70 ? 7.312 22.125 -0.475 1 98 70 ILE B CA 1
ATOM 2981 C C . ILE B 1 70 ? 6.27 21.109 -0.924 1 98 70 ILE B C 1
ATOM 2983 O O . ILE B 1 70 ? 6.5 19.891 -0.841 1 98 70 ILE B O 1
ATOM 2987 N N . LEU B 1 71 ? 5.172 21.625 -1.476 1 97.38 71 LEU B N 1
ATOM 2988 C CA . LEU B 1 71 ? 4.102 20.75 -1.934 1 97.38 71 LEU B CA 1
ATOM 2989 C C . LEU B 1 71 ? 4.562 19.891 -3.104 1 97.38 71 LEU B C 1
ATOM 2991 O O . LEU B 1 71 ? 4.191 18.719 -3.203 1 97.38 71 LEU B O 1
ATOM 2995 N N . ALA B 1 72 ? 5.336 20.484 -3.979 1 97.25 72 ALA B N 1
ATOM 2996 C CA . ALA B 1 72 ? 5.852 19.734 -5.129 1 97.25 72 ALA B CA 1
ATOM 2997 C C . ALA B 1 72 ? 6.746 18.594 -4.68 1 97.25 72 ALA B C 1
ATOM 2999 O O . ALA B 1 72 ? 6.66 17.484 -5.219 1 97.25 72 ALA B O 1
ATOM 3000 N N . LEU B 1 73 ? 7.59 18.859 -3.705 1 97.62 73 LEU B N 1
ATOM 3001 C CA . LEU B 1 73 ? 8.453 17.812 -3.174 1 97.62 73 LEU B CA 1
ATOM 3002 C C . LEU B 1 73 ? 7.633 16.719 -2.496 1 97.62 73 LEU B C 1
ATOM 3004 O O . LEU B 1 73 ? 7.914 15.523 -2.664 1 97.62 73 LEU B O 1
ATOM 3008 N N . TYR B 1 74 ? 6.676 17.172 -1.743 1 97.31 74 TYR B N 1
ATOM 3009 C CA . TYR B 1 74 ? 5.773 16.25 -1.068 1 97.31 74 TYR B CA 1
ATOM 3010 C C . TYR B 1 74 ? 5.07 15.336 -2.072 1 97.31 74 TYR B C 1
ATOM 3012 O O . TYR B 1 74 ? 5.043 14.117 -1.898 1 97.31 74 TYR B O 1
ATOM 3020 N N . ASP B 1 75 ? 4.551 15.891 -3.119 1 96.94 75 ASP B N 1
ATOM 3021 C CA . ASP B 1 75 ? 3.828 15.148 -4.148 1 96.94 75 ASP B CA 1
ATOM 3022 C C . ASP B 1 75 ? 4.766 14.227 -4.922 1 96.94 75 ASP B C 1
ATOM 3024 O O . ASP B 1 75 ? 4.387 13.117 -5.297 1 96.94 75 ASP B O 1
ATOM 3028 N N . PHE B 1 76 ? 5.938 14.734 -5.215 1 97.75 76 PHE B N 1
ATOM 3029 C CA . PHE B 1 76 ? 6.945 13.922 -5.879 1 97.75 76 PHE B CA 1
ATOM 3030 C C . PHE B 1 76 ? 7.215 12.641 -5.09 1 97.75 76 PHE B C 1
ATOM 3032 O O . PHE B 1 76 ? 7.211 11.547 -5.652 1 97.75 76 PHE B O 1
ATOM 3039 N N . ASP B 1 77 ? 7.406 12.805 -3.803 1 98 77 ASP B N 1
ATOM 3040 C CA . ASP B 1 77 ? 7.695 11.656 -2.945 1 98 77 ASP B CA 1
ATOM 3041 C C . ASP B 1 77 ? 6.516 10.688 -2.9 1 98 77 ASP B C 1
ATOM 3043 O O . ASP B 1 77 ? 6.703 9.477 -2.846 1 98 77 ASP B O 1
ATOM 3047 N N . ARG B 1 78 ? 5.309 11.219 -2.865 1 97.31 78 ARG B N 1
ATOM 3048 C CA . ARG B 1 78 ? 4.117 10.375 -2.92 1 97.31 78 ARG B CA 1
ATOM 3049 C C . ARG B 1 78 ? 4.105 9.523 -4.184 1 97.31 78 ARG B C 1
ATOM 3051 O O . ARG B 1 78 ? 3.869 8.312 -4.121 1 97.31 78 ARG B O 1
ATOM 3058 N N . GLN B 1 79 ? 4.367 10.133 -5.309 1 98 79 GLN B N 1
ATOM 3059 C CA . GLN B 1 79 ? 4.398 9.414 -6.578 1 98 79 GLN B CA 1
ATOM 3060 C C . GLN B 1 79 ? 5.508 8.367 -6.59 1 98 79 GLN B C 1
ATOM 3062 O O . GLN B 1 79 ? 5.336 7.277 -7.145 1 98 79 GLN B O 1
ATOM 3067 N N . LEU B 1 80 ? 6.613 8.758 -6.023 1 98.56 80 LEU B N 1
ATOM 3068 C CA . LEU B 1 80 ? 7.738 7.836 -5.922 1 98.56 80 LEU B CA 1
ATOM 3069 C C . LEU B 1 80 ? 7.355 6.594 -5.125 1 98.56 80 LEU B C 1
ATOM 3071 O O . LEU B 1 80 ? 7.637 5.469 -5.547 1 98.56 80 LEU B O 1
ATOM 3075 N N . ARG B 1 81 ? 6.68 6.785 -4.012 1 98.38 81 ARG B N 1
ATOM 3076 C CA . ARG B 1 81 ? 6.238 5.66 -3.193 1 98.38 81 ARG B CA 1
ATOM 3077 C C . ARG B 1 81 ? 5.234 4.797 -3.947 1 98.38 81 ARG B C 1
ATOM 3079 O O . ARG B 1 81 ? 5.309 3.566 -3.904 1 98.38 81 ARG B O 1
ATOM 3086 N N . LEU B 1 82 ? 4.34 5.426 -4.668 1 98.25 82 LEU B N 1
ATOM 3087 C CA . LEU B 1 82 ? 3.299 4.703 -5.383 1 98.25 82 LEU B CA 1
ATOM 3088 C C . LEU B 1 82 ? 3.898 3.832 -6.484 1 98.25 82 LEU B C 1
ATOM 3090 O O . LEU B 1 82 ? 3.512 2.672 -6.645 1 98.25 82 LEU B O 1
ATOM 3094 N N . ILE B 1 83 ? 4.824 4.383 -7.238 1 98.62 83 ILE B N 1
ATOM 3095 C CA . ILE B 1 83 ? 5.422 3.625 -8.336 1 98.62 83 ILE B CA 1
ATOM 3096 C C . ILE B 1 83 ? 6.246 2.469 -7.77 1 98.62 83 ILE B C 1
ATOM 3098 O O . ILE B 1 83 ? 6.309 1.394 -8.375 1 98.62 83 ILE B O 1
ATOM 3102 N N . CYS B 1 84 ? 6.852 2.654 -6.625 1 98.62 84 CYS B N 1
ATOM 3103 C CA . CYS B 1 84 ? 7.586 1.572 -5.98 1 98.62 84 CYS B CA 1
ATOM 3104 C C . CYS B 1 84 ? 6.645 0.463 -5.535 1 98.62 84 CYS B C 1
ATOM 3106 O O . CYS B 1 84 ? 6.941 -0.72 -5.707 1 98.62 84 CYS B O 1
ATOM 3108 N N . LEU B 1 85 ? 5.492 0.803 -5 1 98.31 85 LEU B N 1
ATOM 3109 C CA . LEU B 1 85 ? 4.52 -0.188 -4.555 1 98.31 85 LEU B CA 1
ATOM 3110 C C . LEU B 1 85 ? 4.051 -1.054 -5.723 1 98.31 85 LEU B C 1
ATOM 3112 O O . LEU B 1 85 ? 3.783 -2.244 -5.547 1 98.31 85 LEU B O 1
ATOM 3116 N N . ASP B 1 86 ? 3.971 -0.444 -6.848 1 98.31 86 ASP B N 1
ATOM 3117 C CA . ASP B 1 86 ? 3.578 -1.172 -8.047 1 98.31 86 ASP B CA 1
ATOM 3118 C C . ASP B 1 86 ? 4.543 -2.32 -8.336 1 98.31 86 ASP B C 1
ATOM 3120 O O . ASP B 1 86 ? 4.113 -3.438 -8.633 1 98.31 86 ASP B O 1
ATOM 3124 N N . ALA B 1 87 ? 5.797 -2.061 -8.219 1 98.5 87 ALA B N 1
ATOM 3125 C CA . ALA B 1 87 ? 6.812 -3.088 -8.43 1 98.5 87 ALA B CA 1
ATOM 3126 C C . ALA B 1 87 ? 6.797 -4.117 -7.305 1 98.5 87 ALA B C 1
ATOM 3128 O O . ALA B 1 87 ? 6.875 -5.324 -7.559 1 98.5 87 ALA B O 1
ATOM 3129 N N . VAL B 1 88 ? 6.668 -3.656 -6.121 1 98.31 88 VAL B N 1
ATOM 3130 C CA . VAL B 1 88 ? 6.746 -4.508 -4.938 1 98.31 88 VAL B CA 1
ATOM 3131 C C . VAL B 1 88 ? 5.633 -5.555 -4.98 1 98.31 88 VAL B C 1
ATOM 3133 O O . VAL B 1 88 ? 5.855 -6.723 -4.652 1 98.31 88 VAL B O 1
ATOM 3136 N N . GLU B 1 89 ? 4.473 -5.148 -5.375 1 97.19 89 GLU B N 1
ATOM 3137 C CA . GLU B 1 89 ? 3.361 -6.09 -5.473 1 97.19 89 GLU B CA 1
ATOM 3138 C C . GLU B 1 89 ? 3.699 -7.25 -6.406 1 97.19 89 GLU B C 1
ATOM 3140 O O . GLU B 1 89 ? 3.488 -8.414 -6.059 1 97.19 89 GLU B O 1
ATOM 3145 N N . ARG B 1 90 ? 4.223 -6.973 -7.531 1 97.88 90 ARG B N 1
ATOM 3146 C CA . ARG B 1 90 ? 4.527 -7.992 -8.531 1 97.88 90 ARG B CA 1
ATOM 3147 C C . ARG B 1 90 ? 5.637 -8.922 -8.039 1 97.88 90 ARG B C 1
ATOM 3149 O O . ARG B 1 90 ? 5.59 -10.125 -8.273 1 97.88 90 ARG B O 1
ATOM 3156 N N . ILE B 1 91 ? 6.559 -8.336 -7.371 1 98.62 91 ILE B N 1
ATOM 3157 C CA . ILE B 1 91 ? 7.668 -9.125 -6.855 1 98.62 91 ILE B CA 1
ATOM 3158 C C . ILE B 1 91 ? 7.18 -10.039 -5.734 1 98.62 91 ILE B C 1
ATOM 3160 O O . ILE B 1 91 ? 7.57 -11.211 -5.656 1 98.62 91 ILE B O 1
ATOM 3164 N N . GLU B 1 92 ? 6.328 -9.539 -4.902 1 98.25 92 GLU B N 1
ATOM 3165 C CA . GLU B 1 92 ? 5.746 -10.336 -3.828 1 98.25 92 GLU B CA 1
ATOM 3166 C C . GLU B 1 92 ? 5 -11.547 -4.379 1 98.25 92 GLU B C 1
ATOM 3168 O O . GLU B 1 92 ? 5.207 -12.672 -3.926 1 98.25 92 GLU B O 1
ATOM 3173 N N . VAL B 1 93 ? 4.18 -11.312 -5.336 1 97.75 93 VAL B N 1
ATOM 3174 C CA . VAL B 1 93 ? 3.393 -12.375 -5.949 1 97.75 93 VAL B CA 1
ATOM 3175 C C . VAL B 1 93 ? 4.32 -13.398 -6.609 1 97.75 93 VAL B C 1
ATOM 3177 O O . VAL B 1 93 ? 4.117 -14.602 -6.477 1 97.75 93 VAL B O 1
ATOM 3180 N N . ALA B 1 94 ? 5.312 -12.898 -7.258 1 98.62 94 ALA B N 1
ATOM 3181 C CA . ALA B 1 94 ? 6.262 -13.781 -7.926 1 98.62 94 ALA B CA 1
ATOM 3182 C C . ALA B 1 94 ? 7.016 -14.641 -6.91 1 98.62 94 ALA B C 1
ATOM 3184 O O . ALA B 1 94 ? 7.277 -15.82 -7.16 1 98.62 94 ALA B O 1
ATOM 3185 N N . MET B 1 95 ? 7.363 -14.039 -5.82 1 98.44 95 MET B N 1
ATOM 3186 C CA . MET B 1 95 ? 8.039 -14.789 -4.766 1 98.44 95 MET B CA 1
ATOM 3187 C C . MET B 1 95 ? 7.148 -15.914 -4.246 1 98.44 95 MET B C 1
ATOM 3189 O O . MET B 1 95 ? 7.605 -17.047 -4.086 1 98.44 95 MET B O 1
ATOM 3193 N N . ARG B 1 96 ? 5.891 -15.625 -3.998 1 97.94 96 ARG B N 1
ATOM 3194 C CA . ARG B 1 96 ? 4.934 -16.641 -3.572 1 97.94 96 ARG B CA 1
ATOM 3195 C C . ARG B 1 96 ? 4.887 -17.797 -4.566 1 97.94 96 ARG B C 1
ATOM 3197 O O . ARG B 1 96 ? 5.02 -18.969 -4.184 1 97.94 96 ARG B O 1
ATOM 3204 N N . ALA B 1 97 ? 4.727 -17.422 -5.785 1 98.06 97 ALA B N 1
ATOM 3205 C CA . ALA B 1 97 ? 4.574 -18.422 -6.844 1 98.06 97 ALA B CA 1
ATOM 3206 C C . ALA B 1 97 ? 5.828 -19.281 -6.961 1 98.06 97 ALA B C 1
ATOM 3208 O O . ALA B 1 97 ? 5.73 -20.5 -7.117 1 98.06 97 ALA B O 1
ATOM 3209 N N . ALA B 1 98 ? 6.961 -18.625 -6.887 1 98.44 98 ALA B N 1
ATOM 3210 C CA . ALA B 1 98 ? 8.219 -19.344 -7.02 1 98.44 98 ALA B CA 1
ATOM 3211 C C . ALA B 1 98 ? 8.383 -20.375 -5.898 1 98.44 98 ALA B C 1
ATOM 3213 O O . ALA B 1 98 ? 8.812 -21.5 -6.137 1 98.44 98 ALA B O 1
ATOM 3214 N N . ILE B 1 99 ? 8.062 -20 -4.707 1 98.5 99 ILE B N 1
ATOM 3215 C CA . ILE B 1 99 ? 8.148 -20.906 -3.568 1 98.5 99 ILE B CA 1
ATOM 3216 C C . ILE B 1 99 ? 7.176 -22.062 -3.758 1 98.5 99 ILE B C 1
ATOM 3218 O O . ILE B 1 99 ? 7.547 -23.234 -3.598 1 98.5 99 ILE B O 1
ATOM 3222 N N . ILE B 1 100 ? 5.965 -21.781 -4.133 1 98.12 100 ILE B N 1
ATOM 3223 C CA . ILE B 1 100 ? 4.918 -22.781 -4.324 1 98.12 100 ILE B CA 1
ATOM 3224 C C . ILE B 1 100 ? 5.336 -23.766 -5.418 1 98.12 100 ILE B C 1
ATOM 3226 O O . ILE B 1 100 ? 5.352 -24.984 -5.199 1 98.12 100 ILE B O 1
ATOM 3230 N N . ASN B 1 101 ? 5.754 -23.25 -6.535 1 97.56 101 ASN B N 1
ATOM 3231 C CA . ASN B 1 101 ? 6.062 -24.062 -7.703 1 97.56 101 ASN B CA 1
ATOM 3232 C C . ASN B 1 101 ? 7.316 -24.906 -7.48 1 97.56 101 ASN B C 1
ATOM 3234 O O . ASN B 1 101 ? 7.527 -25.906 -8.172 1 97.56 101 ASN B O 1
ATOM 3238 N N . THR B 1 102 ? 8.133 -24.484 -6.555 1 97.94 102 THR B N 1
ATOM 3239 C CA . THR B 1 102 ? 9.359 -25.234 -6.289 1 97.94 102 THR B CA 1
ATOM 3240 C C . THR B 1 102 ? 9.133 -26.281 -5.195 1 97.94 102 THR B C 1
ATOM 3242 O O . THR B 1 102 ? 9.367 -27.469 -5.406 1 97.94 102 THR B O 1
ATOM 3245 N N . LEU B 1 103 ? 8.539 -25.875 -4.082 1 98.06 103 LEU B N 1
ATOM 3246 C CA . LEU B 1 103 ? 8.539 -26.75 -2.906 1 98.06 103 LEU B CA 1
ATOM 3247 C C . LEU B 1 103 ? 7.297 -27.625 -2.885 1 98.06 103 LEU B C 1
ATOM 3249 O O . LEU B 1 103 ? 7.348 -28.766 -2.395 1 98.06 103 LEU B O 1
ATOM 3253 N N . ALA B 1 104 ? 6.195 -27.109 -3.342 1 97.38 104 ALA B N 1
ATOM 3254 C CA . ALA B 1 104 ? 4.988 -27.922 -3.348 1 97.38 104 ALA B CA 1
ATOM 3255 C C . ALA B 1 104 ? 5.148 -29.125 -4.262 1 97.38 104 ALA B C 1
ATOM 3257 O O . ALA B 1 104 ? 4.535 -30.172 -4.035 1 97.38 104 ALA B O 1
ATOM 3258 N N . LEU B 1 105 ? 5.992 -28.984 -5.27 1 96.25 105 LEU B N 1
ATOM 3259 C CA . LEU B 1 105 ? 6.203 -30.047 -6.25 1 96.25 105 LEU B CA 1
ATOM 3260 C C . LEU B 1 105 ? 7.367 -30.938 -5.84 1 96.25 105 LEU B C 1
ATOM 3262 O O . LEU B 1 105 ? 7.543 -32.031 -6.398 1 96.25 105 LEU B O 1
ATOM 3266 N N . ASP B 1 106 ? 8.141 -30.438 -4.914 1 96.31 106 ASP B N 1
ATOM 3267 C CA . ASP B 1 106 ? 9.289 -31.203 -4.449 1 96.31 106 ASP B CA 1
ATOM 3268 C C . ASP B 1 106 ? 8.844 -32.5 -3.781 1 96.31 106 ASP B C 1
ATOM 3270 O O . ASP B 1 106 ? 7.996 -32.5 -2.889 1 96.31 106 ASP B O 1
ATOM 3274 N N . PRO B 1 107 ? 9.406 -33.625 -4.156 1 94.75 107 PRO B N 1
ATOM 3275 C CA . PRO B 1 107 ? 8.953 -34.906 -3.643 1 94.75 107 PRO B CA 1
ATOM 3276 C C . PRO B 1 107 ? 9.188 -35.062 -2.141 1 94.75 107 PRO B C 1
ATOM 3278 O O . PRO B 1 107 ? 8.461 -35.812 -1.474 1 94.75 107 PRO B O 1
ATOM 3281 N N . VAL B 1 108 ? 10.109 -34.406 -1.595 1 95.31 108 VAL B N 1
ATOM 3282 C CA . VAL B 1 108 ? 10.43 -34.5 -0.174 1 95.31 108 VAL B CA 1
ATOM 3283 C C . VAL B 1 108 ? 9.625 -33.469 0.611 1 95.31 108 VAL B C 1
ATOM 3285 O O . VAL B 1 108 ? 9.055 -33.781 1.659 1 95.31 108 VAL B O 1
ATOM 3288 N N . ALA B 1 109 ? 9.539 -32.25 0.181 1 96 109 ALA B N 1
ATOM 3289 C CA . ALA B 1 109 ? 8.828 -31.172 0.866 1 96 109 ALA B CA 1
ATOM 3290 C C . ALA B 1 109 ? 7.316 -31.312 0.695 1 96 109 ALA B C 1
ATOM 3292 O O . ALA B 1 109 ? 6.637 -31.875 1.561 1 96 109 ALA B O 1
ATOM 3293 N N . GLY B 1 110 ? 6.887 -31.047 -0.569 1 96.38 110 GLY B N 1
ATOM 3294 C CA . GLY B 1 110 ? 5.469 -31.172 -0.854 1 96.38 110 GLY B CA 1
ATOM 3295 C C . GLY B 1 110 ? 4.664 -29.953 -0.448 1 96.38 110 GLY B C 1
ATOM 3296 O O . GLY B 1 110 ? 5.227 -28.969 0.02 1 96.38 110 GLY B O 1
ATOM 3297 N N . PRO B 1 111 ? 3.346 -29.984 -0.578 1 96 111 PRO B N 1
ATOM 3298 C CA . PRO B 1 111 ? 2.463 -28.828 -0.402 1 96 111 PRO B CA 1
ATOM 3299 C C . PRO B 1 111 ? 2.326 -28.406 1.061 1 96 111 PRO B C 1
ATOM 3301 O O . PRO B 1 111 ? 1.79 -27.344 1.351 1 96 111 PRO B O 1
ATOM 3304 N N . HIS B 1 112 ? 2.805 -29.25 1.991 1 95.88 112 HIS B N 1
ATOM 3305 C CA . HIS B 1 112 ? 2.691 -28.953 3.416 1 95.88 112 HIS B CA 1
ATOM 3306 C C . HIS B 1 112 ? 4.062 -28.906 4.078 1 95.88 112 HIS B C 1
ATOM 3308 O O . HIS B 1 112 ? 4.188 -29.141 5.281 1 95.88 112 HIS B O 1
ATOM 3314 N N . PHE B 1 113 ? 5.031 -28.531 3.281 1 97.62 113 PHE B N 1
ATOM 3315 C CA . PHE B 1 113 ? 6.41 -28.562 3.758 1 97.62 113 PHE B CA 1
ATOM 3316 C C . PHE B 1 113 ? 6.566 -27.688 5 1 97.62 113 PHE B C 1
ATOM 3318 O O . PHE B 1 113 ? 7.43 -27.953 5.844 1 97.62 113 PHE B O 1
ATOM 3325 N N . TYR B 1 114 ? 5.809 -26.641 5.137 1 97.19 114 TYR B N 1
ATOM 3326 C CA . TYR B 1 114 ? 5.977 -25.625 6.176 1 97.19 114 TYR B CA 1
ATOM 3327 C C . TYR B 1 114 ? 5.602 -26.188 7.543 1 97.19 114 TYR B C 1
ATOM 3329 O O . TYR B 1 114 ? 5.879 -25.562 8.57 1 97.19 114 TYR B O 1
ATOM 3337 N N . LEU B 1 115 ? 5.012 -27.359 7.57 1 96.19 115 LEU B N 1
ATOM 3338 C CA . LEU B 1 115 ? 4.629 -27.984 8.828 1 96.19 115 LEU B CA 1
ATOM 3339 C C . LEU B 1 115 ? 5.801 -28.75 9.438 1 96.19 115 LEU B C 1
ATOM 3341 O O . LEU B 1 115 ? 5.758 -29.125 10.609 1 96.19 115 LEU B O 1
ATOM 3345 N N . ASP B 1 116 ? 6.805 -29.031 8.648 1 97.44 116 ASP B N 1
ATOM 3346 C CA . ASP B 1 116 ? 7.961 -29.812 9.086 1 97.44 116 ASP B CA 1
ATOM 3347 C C . ASP B 1 116 ? 9.188 -28.922 9.258 1 97.44 116 ASP B C 1
ATOM 3349 O O . ASP B 1 116 ? 9.75 -28.422 8.273 1 97.44 116 ASP B O 1
ATOM 3353 N N . SER B 1 117 ? 9.695 -28.844 10.438 1 98 117 SER B N 1
ATOM 3354 C CA . SER B 1 117 ? 10.828 -27.984 10.758 1 98 117 SER B CA 1
ATOM 3355 C C . SER B 1 117 ? 12.094 -28.438 10.039 1 98 117 SER B C 1
ATOM 3357 O O . SER B 1 117 ? 13.062 -27.672 9.938 1 98 117 SER B O 1
ATOM 3359 N N . ALA B 1 118 ? 12.117 -29.609 9.516 1 98 118 ALA B N 1
ATOM 3360 C CA . ALA B 1 118 ? 13.289 -30.172 8.852 1 98 118 ALA B CA 1
ATOM 3361 C C . ALA B 1 118 ? 13.609 -29.422 7.562 1 98 118 ALA B C 1
ATOM 3363 O O . ALA B 1 118 ? 14.703 -29.562 7.012 1 98 118 ALA B O 1
ATOM 3364 N N . HIS B 1 119 ? 12.688 -28.672 7.027 1 98.5 119 HIS B N 1
ATOM 3365 C CA . HIS B 1 119 ? 12.883 -27.938 5.785 1 98.5 119 HIS B CA 1
ATOM 3366 C C . HIS B 1 119 ? 13.438 -26.547 6.062 1 98.5 119 HIS B C 1
ATOM 3368 O O . HIS B 1 119 ? 13.672 -25.766 5.129 1 98.5 119 HIS B O 1
ATOM 3374 N N . PHE B 1 120 ? 13.672 -26.234 7.305 1 98.69 120 PHE B N 1
ATOM 3375 C CA . PHE B 1 120 ? 14.125 -24.906 7.734 1 98.69 120 PHE B CA 1
ATOM 3376 C C . PHE B 1 120 ? 15.531 -24.984 8.32 1 98.69 120 PHE B C 1
ATOM 3378 O O . PHE B 1 120 ? 15.992 -26.062 8.711 1 98.69 120 PHE B O 1
ATOM 3385 N N . ILE B 1 121 ? 16.203 -23.859 8.391 1 98.31 121 ILE B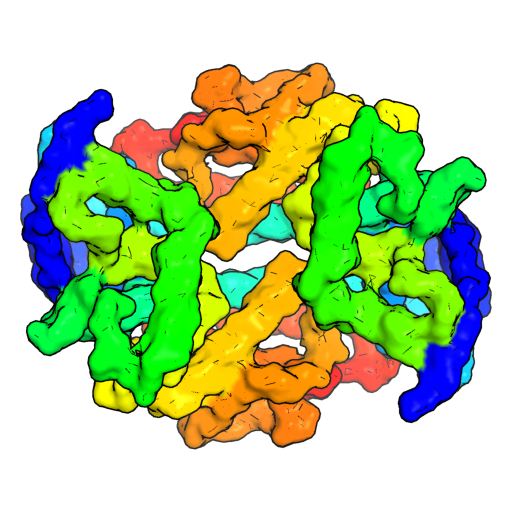 N 1
ATOM 3386 C CA . ILE B 1 121 ? 17.578 -23.797 8.836 1 98.31 121 ILE B CA 1
ATOM 3387 C C . ILE B 1 121 ? 17.656 -24.141 10.328 1 98.31 121 ILE B C 1
ATOM 3389 O O . ILE B 1 121 ? 18.688 -24.609 10.812 1 98.31 121 ILE B O 1
ATOM 3393 N N . ASN B 1 122 ? 16.609 -23.812 11.109 1 97.62 122 ASN B N 1
ATOM 3394 C CA . ASN B 1 122 ? 16.516 -24.156 12.516 1 97.62 122 ASN B CA 1
ATOM 3395 C C . ASN B 1 122 ? 15.07 -24.078 13.016 1 97.62 122 ASN B C 1
ATOM 3397 O O . ASN B 1 122 ? 14.188 -23.625 12.297 1 97.62 122 ASN B O 1
ATOM 3401 N N . THR B 1 123 ? 14.852 -24.438 14.203 1 97.69 123 THR B N 1
ATOM 3402 C CA . THR B 1 123 ? 13.508 -24.562 14.766 1 97.69 123 THR B CA 1
ATOM 3403 C C . THR B 1 123 ? 12.93 -23.172 15.062 1 97.69 123 THR B C 1
ATOM 3405 O O . THR B 1 123 ? 11.719 -22.969 14.969 1 97.69 123 THR B O 1
ATOM 3408 N N . GLN B 1 124 ? 13.766 -22.312 15.344 1 97.75 124 GLN B N 1
ATOM 3409 C CA . GLN B 1 124 ? 13.297 -20.969 15.625 1 97.75 124 GLN B CA 1
ATOM 3410 C C . GLN B 1 124 ? 12.711 -20.312 14.375 1 97.75 124 GLN B C 1
ATOM 3412 O O . GLN B 1 124 ? 11.672 -19.656 14.438 1 97.75 124 GLN B O 1
ATOM 3417 N N . ALA B 1 125 ? 13.43 -20.469 13.32 1 97.31 125 ALA B N 1
ATOM 3418 C CA . ALA B 1 125 ? 12.953 -19.953 12.047 1 97.31 125 ALA B CA 1
ATOM 3419 C C . ALA B 1 125 ? 11.617 -20.594 11.656 1 97.31 125 ALA B C 1
ATOM 3421 O O . ALA B 1 125 ? 10.695 -19.891 11.227 1 97.31 125 ALA B O 1
ATOM 3422 N N . HIS B 1 126 ? 11.562 -21.859 11.859 1 98.19 126 HIS B N 1
ATOM 3423 C CA . HIS B 1 126 ? 10.328 -22.578 11.578 1 98.19 126 HIS B CA 1
ATOM 3424 C C . HIS B 1 126 ? 9.188 -22.078 12.453 1 98.19 126 HIS B C 1
ATOM 3426 O O . HIS B 1 126 ? 8.078 -21.828 11.961 1 98.19 126 HIS B O 1
ATOM 3432 N N . ALA B 1 127 ? 9.422 -21.938 13.703 1 97.88 127 ALA B N 1
ATOM 3433 C CA . ALA B 1 127 ? 8.414 -21.469 14.641 1 97.88 127 ALA B CA 1
ATOM 3434 C C . ALA B 1 127 ? 7.91 -20.078 14.266 1 97.88 127 ALA B C 1
ATOM 3436 O O . ALA B 1 127 ? 6.723 -19.781 14.414 1 97.88 127 ALA B O 1
ATOM 3437 N N . SER B 1 128 ? 8.82 -19.266 13.836 1 96.81 128 SER B N 1
ATOM 3438 C CA . SER B 1 128 ? 8.461 -17.922 13.43 1 96.81 128 SER B CA 1
ATOM 3439 C C . SER B 1 128 ? 7.484 -17.938 12.258 1 96.81 128 SER B C 1
ATOM 3441 O O . SER B 1 128 ? 6.473 -17.234 12.266 1 96.81 128 SER B O 1
ATOM 3443 N N . PHE B 1 129 ? 7.758 -18.734 11.266 1 97.19 129 PHE B N 1
ATOM 3444 C CA . PHE B 1 129 ? 6.844 -18.797 10.133 1 97.19 129 PHE B CA 1
ATOM 3445 C C . PHE B 1 129 ? 5.512 -19.406 10.547 1 97.19 129 PHE B C 1
ATOM 3447 O O . PHE B 1 129 ? 4.453 -18.969 10.086 1 97.19 129 PHE B O 1
ATOM 3454 N N . MET B 1 130 ? 5.531 -20.406 11.391 1 96.75 130 MET B N 1
ATOM 3455 C CA . MET B 1 130 ? 4.301 -21.047 11.844 1 96.75 130 MET B CA 1
ATOM 3456 C C . MET B 1 130 ? 3.4 -20.047 12.562 1 96.75 130 MET B C 1
ATOM 3458 O O . MET B 1 130 ? 2.178 -20.078 12.422 1 96.75 130 MET B O 1
ATOM 3462 N N . ARG B 1 131 ? 4.02 -19.219 13.312 1 96.12 131 ARG B N 1
ATOM 3463 C CA . ARG B 1 131 ? 3.252 -18.172 13.977 1 96.12 131 ARG B CA 1
ATOM 3464 C C . ARG B 1 131 ? 2.535 -17.281 12.961 1 96.12 131 ARG B C 1
ATOM 3466 O O . ARG B 1 131 ? 1.377 -16.922 13.156 1 96.12 131 ARG B O 1
ATOM 3473 N N . ALA B 1 132 ? 3.244 -16.969 11.922 1 94.56 132 ALA B N 1
ATOM 3474 C CA . ALA B 1 132 ? 2.641 -16.156 10.867 1 94.56 132 ALA B CA 1
ATOM 3475 C C . ALA B 1 132 ? 1.564 -16.938 10.117 1 94.56 132 ALA B C 1
ATOM 3477 O O . ALA B 1 132 ? 0.472 -16.406 9.875 1 94.56 132 ALA B O 1
ATOM 3478 N N . ALA B 1 133 ? 1.844 -18.172 9.797 1 93.75 133 ALA B N 1
ATOM 3479 C CA . ALA B 1 133 ? 0.964 -19.016 8.992 1 93.75 133 ALA B CA 1
ATOM 3480 C C . ALA B 1 133 ? -0.32 -19.344 9.75 1 93.75 133 ALA B C 1
ATOM 3482 O O . ALA B 1 133 ? -1.37 -19.562 9.133 1 93.75 133 ALA B O 1
ATOM 3483 N N . THR B 1 134 ? -0.257 -19.328 11.047 1 91.69 134 THR B N 1
ATOM 3484 C CA . THR B 1 134 ? -1.406 -19.734 11.852 1 91.69 134 THR B CA 1
ATOM 3485 C C . THR B 1 134 ? -1.967 -18.547 12.625 1 91.69 134 THR B C 1
ATOM 3487 O O . THR B 1 134 ? -2.84 -18.703 13.484 1 91.69 134 THR B O 1
ATOM 3490 N N . GLY B 1 135 ? -1.368 -17.438 12.367 1 90.94 135 GLY B N 1
ATOM 3491 C CA . GLY B 1 135 ? -1.815 -16.25 13.07 1 90.94 135 GLY B CA 1
ATOM 3492 C C . GLY B 1 135 ? -3.186 -15.773 12.625 1 90.94 135 GLY B C 1
ATOM 3493 O O . GLY B 1 135 ? -3.713 -16.234 11.617 1 90.94 135 GLY B O 1
ATOM 3494 N N . PRO B 1 136 ? -3.752 -14.859 13.344 1 86.62 136 PRO B N 1
ATOM 3495 C CA . PRO B 1 136 ? -5.109 -14.383 13.062 1 86.62 136 PRO B CA 1
ATOM 3496 C C . PRO B 1 136 ? -5.23 -13.727 11.688 1 86.62 136 PRO B C 1
ATOM 3498 O O . PRO B 1 136 ? -6.238 -13.914 11 1 86.62 136 PRO B O 1
ATOM 3501 N N . THR B 1 137 ? -4.258 -13.008 11.336 1 84.44 137 THR B N 1
ATOM 3502 C CA . THR B 1 137 ? -4.285 -12.312 10.055 1 84.44 137 THR B CA 1
ATOM 3503 C C . THR B 1 137 ? -4.391 -13.305 8.898 1 84.44 137 THR B C 1
ATOM 3505 O O . THR B 1 137 ? -5.152 -13.086 7.953 1 84.44 137 THR B O 1
ATOM 3508 N N . THR B 1 138 ? -3.631 -14.344 8.984 1 88.62 138 THR B N 1
ATOM 3509 C CA . THR B 1 138 ? -3.648 -15.367 7.945 1 88.62 138 THR B CA 1
ATOM 3510 C C . THR B 1 138 ? -4.949 -16.172 8 1 88.62 138 THR B C 1
ATOM 3512 O O . THR B 1 138 ? -5.582 -16.391 6.969 1 88.62 138 THR B O 1
ATOM 3515 N N . CYS B 1 139 ? -5.43 -16.453 9.156 1 87.12 139 CYS B N 1
ATOM 3516 C CA . CYS B 1 139 ? -6.598 -17.312 9.32 1 87.12 139 CYS B CA 1
ATOM 3517 C C . CYS B 1 139 ? -7.867 -16.594 8.883 1 87.12 139 CYS B C 1
ATOM 3519 O O . CYS B 1 139 ? -8.828 -17.234 8.445 1 87.12 139 CYS B O 1
ATOM 3521 N N . LYS B 1 140 ? -7.848 -15.32 8.938 1 85.56 140 LYS B N 1
ATOM 3522 C CA . LYS B 1 140 ? -9.031 -14.547 8.586 1 85.56 140 LYS B CA 1
ATOM 3523 C C . LYS B 1 140 ? -9.086 -14.273 7.082 1 85.56 140 LYS B C 1
ATOM 3525 O O . LYS B 1 140 ? -10.094 -13.789 6.57 1 85.56 140 LYS B O 1
ATOM 3530 N N . HIS B 1 141 ? -7.996 -14.594 6.48 1 89.06 141 HIS B N 1
ATOM 3531 C CA . HIS B 1 141 ? -7.992 -14.453 5.027 1 89.06 141 HIS B CA 1
ATOM 3532 C C . HIS B 1 141 ? -9 -15.391 4.379 1 89.06 141 HIS B C 1
ATOM 3534 O O . HIS B 1 141 ? -9.125 -16.547 4.781 1 89.06 141 HIS B O 1
ATOM 3540 N N . GLN B 1 142 ? -9.727 -14.93 3.398 1 85.31 142 GLN B N 1
ATOM 3541 C CA . GLN B 1 142 ? -10.836 -15.625 2.766 1 85.31 142 GLN B CA 1
ATOM 3542 C C . GLN B 1 142 ? -10.406 -17 2.271 1 85.31 142 GLN B C 1
ATOM 3544 O O . GLN B 1 142 ? -11.141 -17.984 2.432 1 85.31 142 GLN B O 1
ATOM 3549 N N . ALA B 1 143 ? -9.234 -17.109 1.641 1 87.69 143 ALA B N 1
ATOM 3550 C CA . ALA B 1 143 ? -8.75 -18.375 1.101 1 87.69 143 ALA B CA 1
ATOM 3551 C C . ALA B 1 143 ? -8.539 -19.406 2.213 1 87.69 143 ALA B C 1
ATOM 3553 O O . ALA B 1 143 ? -8.883 -20.578 2.057 1 87.69 143 ALA B O 1
ATOM 3554 N N . VAL B 1 144 ? -8.016 -19 3.299 1 90.75 144 VAL B N 1
ATOM 3555 C CA . VAL B 1 144 ? -7.73 -19.891 4.414 1 90.75 144 VAL B CA 1
ATOM 3556 C C . VAL B 1 144 ? -9.031 -20.266 5.125 1 90.75 144 VAL B C 1
ATOM 3558 O O . VAL B 1 144 ? -9.266 -21.438 5.434 1 90.75 144 VAL B O 1
ATOM 3561 N N . GLU B 1 145 ? -9.836 -19.266 5.344 1 88.75 145 GLU B N 1
ATOM 3562 C CA . GLU B 1 145 ? -11.141 -19.516 5.945 1 88.75 145 GLU B CA 1
ATOM 3563 C C . GLU B 1 145 ? -11.938 -20.531 5.137 1 88.75 145 GLU B C 1
ATOM 3565 O O . GLU B 1 145 ? -12.531 -21.453 5.699 1 88.75 145 GLU B O 1
ATOM 3570 N N . HIS B 1 146 ? -12 -20.297 3.852 1 88.94 146 HIS B N 1
ATOM 3571 C CA . HIS B 1 146 ? -12.703 -21.219 2.967 1 88.94 146 HIS B CA 1
ATOM 3572 C C . HIS B 1 146 ? -12.164 -22.641 3.111 1 88.94 146 HIS B C 1
ATOM 3574 O O . HIS B 1 146 ? -12.938 -23.594 3.18 1 88.94 146 HIS B O 1
ATOM 3580 N N . TYR B 1 147 ? -10.875 -22.75 3.1 1 90.5 147 TYR B N 1
ATOM 3581 C CA . TYR B 1 147 ? -10.266 -24.062 3.258 1 90.5 147 TYR B CA 1
ATOM 3582 C C . TYR B 1 147 ? -10.695 -24.703 4.57 1 90.5 147 TYR B C 1
ATOM 3584 O O . TYR B 1 147 ? -11.109 -25.875 4.59 1 90.5 147 TYR B O 1
ATOM 3592 N N . LEU B 1 148 ? -10.602 -24 5.645 1 88.12 148 LEU B N 1
ATOM 3593 C CA . LEU B 1 148 ? -10.891 -24.516 6.977 1 88.12 148 LEU B CA 1
ATOM 3594 C C . LEU B 1 148 ? -12.367 -24.875 7.105 1 88.12 148 LEU B C 1
ATOM 3596 O O . LEU B 1 148 ? -12.711 -25.828 7.812 1 88.12 148 LEU B O 1
ATOM 3600 N N . ASP B 1 149 ? -13.188 -24.219 6.391 1 88.25 149 ASP B N 1
ATOM 3601 C CA . ASP B 1 149 ? -14.625 -24.484 6.418 1 88.25 149 ASP B CA 1
ATOM 3602 C C . ASP B 1 149 ? -14.984 -25.672 5.531 1 88.25 149 ASP B C 1
ATOM 3604 O O . ASP B 1 149 ? -15.977 -26.359 5.785 1 88.25 149 ASP B O 1
ATOM 3608 N N . THR B 1 150 ? -14.242 -25.891 4.535 1 89.12 150 THR B N 1
ATOM 3609 C CA . THR B 1 150 ? -14.609 -26.828 3.484 1 89.12 150 THR B CA 1
ATOM 3610 C C . THR B 1 150 ? -13.969 -28.188 3.736 1 89.12 150 THR B C 1
ATOM 3612 O O . THR B 1 150 ? -14.57 -29.234 3.449 1 89.12 150 THR B O 1
ATOM 3615 N N . TYR B 1 151 ? -12.82 -28.141 4.25 1 86.62 151 TYR B N 1
ATOM 3616 C CA . TYR B 1 151 ? -12.07 -29.391 4.297 1 86.62 151 TYR B CA 1
ATOM 3617 C C . TYR B 1 151 ? -11.844 -29.844 5.734 1 86.62 151 TYR B C 1
ATOM 3619 O O . TYR B 1 151 ? -11.695 -29.016 6.633 1 86.62 151 TYR B O 1
ATOM 3627 N N . ASP B 1 152 ? -12.008 -31.156 6.062 1 71.44 152 ASP B N 1
ATOM 3628 C CA . ASP B 1 152 ? -11.867 -31.766 7.383 1 71.44 152 ASP B CA 1
ATOM 3629 C C . ASP B 1 152 ? -10.477 -32.375 7.559 1 71.44 152 ASP B C 1
ATOM 3631 O O . ASP B 1 152 ? -10.125 -32.812 8.648 1 71.44 152 ASP B O 1
ATOM 3635 N N . SER B 1 153 ? -9.852 -32.625 6.504 1 62.28 153 SER B N 1
ATOM 3636 C CA . SER B 1 153 ? -8.703 -33.531 6.516 1 62.28 153 SER B CA 1
ATOM 3637 C C . SER B 1 153 ? -7.574 -32.969 7.375 1 62.28 153 SER B C 1
ATOM 3639 O O . SER B 1 153 ? -7.066 -33.656 8.258 1 62.28 153 SER B O 1
ATOM 3641 N N . ARG B 1 154 ? -6.648 -32.25 6.793 1 61.75 154 ARG B N 1
ATOM 3642 C CA . ARG B 1 154 ? -5.5 -31.734 7.535 1 61.75 154 ARG B CA 1
ATOM 3643 C C . ARG B 1 154 ? -5.801 -30.359 8.133 1 61.75 154 ARG B C 1
ATOM 3645 O O . ARG B 1 154 ? -6.426 -29.516 7.48 1 61.75 154 ARG B O 1
ATOM 3652 N N . PRO B 1 155 ? -5.539 -30.344 9.359 1 69.06 155 PRO B N 1
ATOM 3653 C CA . PRO B 1 155 ? -5.793 -29.094 10.086 1 69.06 155 PRO B CA 1
ATOM 3654 C C . PRO B 1 155 ? -5.156 -27.891 9.406 1 69.06 155 PRO B C 1
ATOM 3656 O O . PRO B 1 155 ? -5.512 -26.75 9.719 1 69.06 155 PRO B O 1
ATOM 3659 N N . TYR B 1 156 ? -4.277 -28.219 8.359 1 87.88 156 TYR B N 1
ATOM 3660 C CA . TYR B 1 156 ? -3.613 -27.031 7.824 1 87.88 156 TYR B CA 1
ATOM 3661 C C . TYR B 1 156 ? -3.719 -26.984 6.305 1 87.88 156 TYR B C 1
ATOM 3663 O O . TYR B 1 156 ? -3.592 -28.016 5.641 1 87.88 156 TYR B O 1
ATOM 3671 N N . PRO B 1 157 ? -3.928 -25.906 5.742 1 93.81 157 PRO B N 1
ATOM 3672 C CA . PRO B 1 157 ? -4.043 -25.734 4.293 1 93.81 157 PRO B CA 1
ATOM 3673 C C . PRO B 1 157 ? -2.723 -25.969 3.564 1 93.81 157 PRO B C 1
ATOM 3675 O O . PRO B 1 157 ? -1.653 -25.875 4.172 1 93.81 157 PRO B O 1
ATOM 3678 N N . PRO B 1 158 ? -2.799 -26.375 2.303 1 95.12 158 PRO B N 1
ATOM 3679 C CA . PRO B 1 158 ? -1.56 -26.422 1.522 1 95.12 158 PRO B CA 1
ATOM 3680 C C . PRO B 1 158 ? -0.898 -25.062 1.382 1 95.12 158 PRO B C 1
ATOM 3682 O O . PRO B 1 158 ? -1.537 -24.031 1.626 1 95.12 158 PRO B O 1
ATOM 3685 N N . ILE B 1 159 ? 0.332 -25.047 1.012 1 96.94 159 ILE B N 1
ATOM 3686 C CA . ILE B 1 159 ? 1.165 -23.844 1.077 1 96.94 159 ILE B CA 1
ATOM 3687 C C . ILE B 1 159 ? 0.595 -22.781 0.157 1 96.94 159 ILE B C 1
ATOM 3689 O O . ILE B 1 159 ? 0.701 -21.578 0.449 1 96.94 159 ILE B O 1
ATOM 3693 N N . TRP B 1 160 ? -0.037 -23.125 -1.002 1 96.44 160 TRP B N 1
ATOM 3694 C CA . TRP B 1 160 ? -0.528 -22.094 -1.916 1 96.44 160 TRP B CA 1
ATOM 3695 C C . TRP B 1 160 ? -1.701 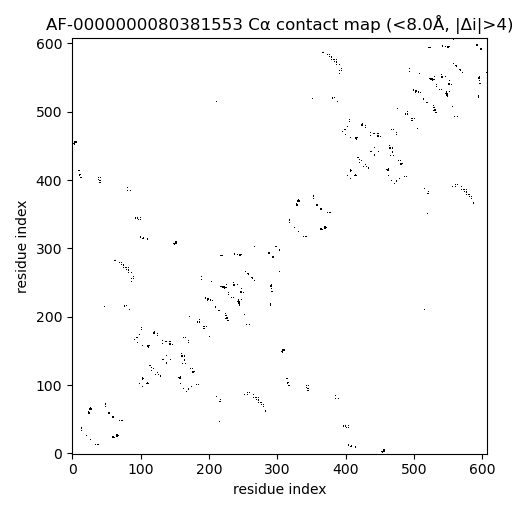-21.344 -1.305 1 96.44 160 TRP B C 1
ATOM 3697 O O . TRP B 1 160 ? -1.921 -20.172 -1.617 1 96.44 160 TRP B O 1
ATOM 3707 N N . VAL B 1 161 ? -2.469 -21.938 -0.372 1 95.31 161 VAL B N 1
ATOM 3708 C CA . VAL B 1 161 ? -3.541 -21.266 0.347 1 95.31 161 VAL B CA 1
ATOM 3709 C C . VAL B 1 161 ? -2.947 -20.344 1.413 1 95.31 161 VAL B C 1
ATOM 3711 O O . VAL B 1 161 ? -3.352 -19.188 1.541 1 95.31 161 VAL B O 1
ATOM 3714 N N . VAL B 1 162 ? -1.934 -20.859 2.104 1 95.69 162 VAL B N 1
ATOM 3715 C CA . VAL B 1 162 ? -1.3 -20.125 3.193 1 95.69 162 VAL B CA 1
ATOM 3716 C C . VAL B 1 162 ? -0.604 -18.875 2.643 1 95.69 162 VAL B C 1
ATOM 3718 O O . VAL B 1 162 ? -0.759 -17.781 3.184 1 95.69 162 VAL B O 1
ATOM 3721 N N . LEU B 1 163 ? 0.141 -19.016 1.518 1 96.44 163 LEU B N 1
ATOM 3722 C CA . LEU B 1 163 ? 0.948 -17.906 0.994 1 96.44 163 LEU B CA 1
ATOM 3723 C C . LEU B 1 163 ? 0.067 -16.844 0.351 1 96.44 163 LEU B C 1
ATOM 3725 O O . LEU B 1 163 ? 0.476 -15.688 0.227 1 96.44 163 LEU B O 1
ATOM 3729 N N . GLU B 1 164 ? -1.125 -17.203 -0.061 1 93 164 GLU B N 1
ATOM 3730 C CA . GLU B 1 164 ? -2.061 -16.188 -0.537 1 93 164 GLU B CA 1
ATOM 3731 C C . GLU B 1 164 ? -2.424 -15.211 0.575 1 93 164 GLU B C 1
ATOM 3733 O O . GLU B 1 164 ? -2.727 -14.047 0.308 1 93 164 GLU B O 1
ATOM 3738 N N . ALA B 1 165 ? -2.34 -15.719 1.767 1 92.88 165 ALA B N 1
ATOM 3739 C CA . ALA B 1 165 ? -2.746 -14.922 2.924 1 92.88 165 ALA B CA 1
ATOM 3740 C C . ALA B 1 165 ? -1.535 -14.312 3.619 1 92.88 165 ALA B C 1
ATOM 3742 O O . ALA B 1 165 ? -1.684 -13.484 4.523 1 92.88 165 ALA B O 1
ATOM 3743 N N . THR B 1 166 ? -0.369 -14.703 3.244 1 93.69 166 THR B N 1
ATOM 3744 C CA . THR B 1 166 ? 0.847 -14.281 3.93 1 93.69 166 THR B CA 1
ATOM 3745 C C . THR B 1 166 ? 1.336 -12.938 3.391 1 93.69 166 THR B C 1
ATOM 3747 O O . THR B 1 166 ? 1.373 -12.727 2.176 1 93.69 166 THR B O 1
ATOM 3750 N N . THR B 1 167 ? 1.727 -12.031 4.297 1 91.88 167 THR B N 1
ATOM 3751 C CA . THR B 1 167 ? 2.238 -10.727 3.891 1 91.88 167 THR B CA 1
ATOM 3752 C C . THR B 1 167 ? 3.713 -10.812 3.508 1 91.88 167 THR B C 1
ATOM 3754 O O . THR B 1 167 ? 4.34 -11.859 3.678 1 91.88 167 THR B O 1
ATOM 3757 N N . PHE B 1 168 ? 4.242 -9.766 3 1 95.5 168 PHE B N 1
ATOM 3758 C CA . PHE B 1 168 ? 5.582 -9.773 2.426 1 95.5 168 PHE B CA 1
ATOM 3759 C C . PHE B 1 168 ? 6.625 -10.094 3.492 1 95.5 168 PHE B C 1
ATOM 3761 O O . PHE B 1 168 ? 7.598 -10.797 3.227 1 95.5 168 PHE B O 1
ATOM 3768 N N . GLY B 1 169 ? 6.508 -9.539 4.715 1 95.44 169 GLY B N 1
ATOM 3769 C CA . GLY B 1 169 ? 7.473 -9.75 5.781 1 95.44 169 GLY B CA 1
ATOM 3770 C C . GLY B 1 169 ? 7.699 -11.219 6.098 1 95.44 169 GLY B C 1
ATOM 3771 O O . GLY B 1 169 ? 8.789 -11.75 5.871 1 95.44 169 GLY B O 1
ATOM 3772 N N . PRO B 1 170 ? 6.664 -11.875 6.566 1 96.38 170 PRO B N 1
ATOM 3773 C CA . PRO B 1 170 ? 6.777 -13.32 6.812 1 96.38 170 PRO B CA 1
ATOM 3774 C C . PRO B 1 170 ? 7.203 -14.102 5.57 1 96.38 170 PRO B C 1
ATOM 3776 O O . PRO B 1 170 ? 7.918 -15.102 5.68 1 96.38 170 PRO B O 1
ATOM 3779 N N . LEU B 1 171 ? 6.809 -13.672 4.402 1 97.31 171 LEU B N 1
ATOM 3780 C CA . LEU B 1 171 ? 7.203 -14.328 3.162 1 97.31 171 LEU B CA 1
ATOM 3781 C C . LEU B 1 171 ? 8.711 -14.227 2.947 1 97.31 171 LEU B C 1
ATOM 3783 O O . LEU B 1 171 ? 9.367 -15.211 2.609 1 97.31 171 LEU B O 1
ATOM 3787 N N . SER B 1 172 ? 9.234 -13 3.068 1 97.75 172 SER B N 1
ATOM 3788 C CA . SER B 1 172 ? 10.672 -12.773 2.943 1 97.75 172 SER B CA 1
ATOM 3789 C C . SER B 1 172 ? 11.453 -13.602 3.963 1 97.75 172 SER B C 1
ATOM 3791 O O . SER B 1 172 ? 12.484 -14.188 3.637 1 97.75 172 SER B O 1
ATOM 3793 N N . TYR B 1 173 ? 10.969 -13.703 5.133 1 97.25 173 TYR B N 1
ATOM 3794 C CA . TYR B 1 173 ? 11.609 -14.484 6.188 1 97.25 173 TYR B CA 1
ATOM 3795 C C . TYR B 1 173 ? 11.531 -15.969 5.883 1 97.25 173 TYR B C 1
ATOM 3797 O O . TYR B 1 173 ? 12.477 -16.719 6.152 1 97.25 173 TYR B O 1
ATOM 3805 N N . LEU B 1 174 ? 10.383 -16.391 5.41 1 98.44 174 LEU B N 1
ATOM 3806 C CA . LEU B 1 174 ? 10.242 -17.781 4.996 1 98.44 174 LEU B CA 1
ATOM 3807 C C . LEU B 1 174 ? 11.352 -18.172 4.023 1 98.44 174 LEU B C 1
ATOM 3809 O O . LEU B 1 174 ? 12.07 -19.156 4.25 1 98.44 174 LEU B O 1
ATOM 3813 N N . TYR B 1 175 ? 11.516 -17.406 2.99 1 98.75 175 TYR B N 1
ATOM 3814 C CA . TYR B 1 175 ? 12.547 -17.703 2.002 1 98.75 175 TYR B CA 1
ATOM 3815 C C . TYR B 1 175 ? 13.922 -17.781 2.654 1 98.75 175 TYR B C 1
ATOM 3817 O O . TYR B 1 175 ? 14.672 -18.734 2.436 1 98.75 175 TYR B O 1
ATOM 3825 N N . ALA B 1 176 ? 14.195 -16.781 3.461 1 98.62 176 ALA B N 1
ATOM 3826 C CA . ALA B 1 176 ? 15.508 -16.688 4.105 1 98.62 176 ALA B CA 1
ATOM 3827 C C . ALA B 1 176 ? 15.734 -17.859 5.062 1 98.62 176 ALA B C 1
ATOM 3829 O O . ALA B 1 176 ? 16.875 -18.203 5.367 1 98.62 176 ALA B O 1
ATOM 3830 N N . SER B 1 177 ? 14.672 -18.469 5.547 1 98.62 177 SER B N 1
ATOM 3831 C CA . SER B 1 177 ? 14.758 -19.453 6.621 1 98.62 177 SER B CA 1
ATOM 3832 C C . SER B 1 177 ? 14.805 -20.875 6.07 1 98.62 177 SER B C 1
ATOM 3834 O O . SER B 1 177 ? 14.984 -21.828 6.824 1 98.62 177 SER B O 1
ATOM 3836 N N . LEU B 1 178 ? 14.617 -21.078 4.828 1 98.75 178 LEU B N 1
ATOM 3837 C CA . LEU B 1 178 ? 14.625 -22.406 4.215 1 98.75 178 LEU B CA 1
ATOM 3838 C C . LEU B 1 178 ? 16.047 -22.953 4.125 1 98.75 178 LEU B C 1
ATOM 3840 O O . LEU B 1 178 ? 17.016 -22.188 4.141 1 98.75 178 LEU B O 1
ATOM 3844 N N . LEU B 1 179 ? 16.141 -24.266 4.027 1 98.44 179 LEU B N 1
ATOM 3845 C CA . LEU B 1 179 ? 17.422 -24.891 3.781 1 98.44 179 LEU B CA 1
ATOM 3846 C C . LEU B 1 179 ? 18.016 -24.438 2.455 1 98.44 179 LEU B C 1
ATOM 3848 O O . LEU B 1 179 ? 17.281 -24.172 1.5 1 98.44 179 LEU B O 1
ATOM 3852 N N . LEU B 1 180 ? 19.266 -24.391 2.381 1 98.38 180 LEU B N 1
ATOM 3853 C CA . LEU B 1 180 ? 20.016 -23.812 1.271 1 98.38 180 LEU B CA 1
ATOM 3854 C C . LEU B 1 180 ? 19.594 -24.438 -0.055 1 98.38 180 LEU B C 1
ATOM 3856 O O . LEU B 1 180 ? 19.375 -23.734 -1.037 1 98.38 180 LEU B O 1
ATOM 3860 N N . PRO B 1 181 ? 19.391 -25.75 -0.166 1 98.19 181 PRO B N 1
ATOM 3861 C CA . PRO B 1 181 ? 19 -26.312 -1.456 1 98.19 181 PRO B CA 1
ATOM 3862 C C . PRO B 1 181 ? 17.656 -25.766 -1.953 1 98.19 181 PRO B C 1
ATOM 3864 O O . PRO B 1 181 ? 17.469 -25.578 -3.158 1 98.19 181 PRO B O 1
ATOM 3867 N N . TYR B 1 182 ? 16.734 -25.547 -1.017 1 98.5 182 TYR B N 1
ATOM 3868 C CA . TYR B 1 182 ? 15.445 -24.984 -1.389 1 98.5 182 TYR B CA 1
ATOM 3869 C C . TYR B 1 182 ? 15.586 -23.547 -1.861 1 98.5 182 TYR B C 1
ATOM 3871 O O . TYR B 1 182 ? 14.992 -23.156 -2.873 1 98.5 182 TYR B O 1
ATOM 3879 N N . ARG B 1 183 ? 16.406 -22.734 -1.121 1 98.75 183 ARG B N 1
ATOM 3880 C CA . ARG B 1 183 ? 16.609 -21.344 -1.525 1 98.75 183 ARG B CA 1
ATOM 3881 C C . ARG B 1 183 ? 17.25 -21.266 -2.912 1 98.75 183 ARG B C 1
ATOM 3883 O O . ARG B 1 183 ? 16.859 -20.438 -3.732 1 98.75 183 ARG B O 1
ATOM 3890 N N . LYS B 1 184 ? 18.188 -22.141 -3.168 1 98.75 184 LYS B N 1
ATOM 3891 C CA . LYS B 1 184 ? 18.859 -22.172 -4.469 1 98.75 184 LYS B CA 1
ATOM 3892 C C . LYS B 1 184 ? 17.875 -22.562 -5.574 1 98.75 184 LYS B C 1
ATOM 3894 O O . LYS B 1 184 ? 17.906 -21.969 -6.66 1 98.75 184 LYS B O 1
ATOM 3899 N N . ALA B 1 185 ? 17.078 -23.531 -5.301 1 98.56 185 ALA B N 1
ATOM 3900 C CA . ALA B 1 185 ? 16.094 -23.969 -6.293 1 98.56 185 ALA B CA 1
ATOM 3901 C C . ALA B 1 185 ? 15.094 -22.859 -6.613 1 98.56 185 ALA B C 1
ATOM 3903 O O . ALA B 1 185 ? 14.773 -22.625 -7.781 1 98.56 185 ALA B O 1
ATOM 3904 N N . ILE B 1 186 ? 14.617 -22.172 -5.605 1 98.62 186 ILE B N 1
ATOM 3905 C CA . ILE B 1 186 ? 13.664 -21.078 -5.773 1 98.62 186 ILE B CA 1
ATOM 3906 C C . ILE B 1 186 ? 14.328 -19.922 -6.531 1 98.62 186 ILE B C 1
ATOM 3908 O O . ILE B 1 186 ? 13.703 -19.312 -7.398 1 98.62 186 ILE B O 1
ATOM 3912 N N . ALA B 1 187 ? 15.602 -19.672 -6.25 1 98.81 187 ALA B N 1
ATOM 3913 C CA . ALA B 1 187 ? 16.344 -18.547 -6.812 1 98.81 187 ALA B CA 1
ATOM 3914 C C . ALA B 1 187 ? 16.438 -18.672 -8.336 1 98.81 187 ALA B C 1
ATOM 3916 O O . ALA B 1 187 ? 16.562 -17.656 -9.031 1 98.81 187 ALA B O 1
ATOM 3917 N N . LYS B 1 188 ? 16.359 -19.844 -8.875 1 98.31 188 LYS B N 1
ATOM 3918 C CA . LYS B 1 188 ? 16.453 -20.078 -10.312 1 98.31 188 LYS B CA 1
ATOM 3919 C C . LYS B 1 188 ? 15.344 -19.344 -11.062 1 98.31 188 LYS B C 1
ATOM 3921 O O . LYS B 1 188 ? 15.531 -18.938 -12.203 1 98.31 188 LYS B O 1
ATOM 3926 N N . ALA B 1 189 ? 14.242 -19.156 -10.398 1 97.88 189 ALA B N 1
ATOM 3927 C CA . ALA B 1 189 ? 13.117 -18.469 -11.023 1 97.88 189 ALA B CA 1
ATOM 3928 C C . ALA B 1 189 ? 13.461 -17.016 -11.32 1 97.88 189 ALA B C 1
ATOM 3930 O O . ALA B 1 189 ? 12.859 -16.391 -12.203 1 97.88 189 ALA B O 1
ATOM 3931 N N . PHE B 1 190 ? 14.453 -16.453 -10.625 1 98.25 190 PHE B N 1
ATOM 3932 C CA . PHE B 1 190 ? 14.734 -15.031 -10.711 1 98.25 190 PHE B CA 1
ATOM 3933 C C . PHE B 1 190 ? 16.078 -14.781 -11.398 1 98.25 190 PHE B C 1
ATOM 3935 O O . PHE B 1 190 ? 16.344 -13.672 -11.859 1 98.25 190 PHE B O 1
ATOM 3942 N N . GLY B 1 191 ? 16.953 -15.75 -11.391 1 97.38 191 GLY B N 1
ATOM 3943 C CA . GLY B 1 191 ? 18.203 -15.641 -12.102 1 97.38 191 GLY B CA 1
ATOM 3944 C C . GLY B 1 191 ? 19.297 -14.977 -11.289 1 97.38 191 GLY B C 1
ATOM 3945 O O . GLY B 1 191 ? 20.266 -14.438 -11.852 1 97.38 191 GLY B O 1
ATOM 3946 N N . PHE B 1 192 ? 19.172 -14.891 -10 1 98.38 192 PHE B N 1
ATOM 3947 C CA . PHE B 1 192 ? 20.188 -14.328 -9.109 1 98.38 192 PHE B CA 1
ATOM 3948 C C . PHE B 1 192 ? 20.531 -15.305 -7.992 1 98.38 192 PHE B C 1
ATOM 3950 O O . PHE B 1 192 ? 19.75 -16.219 -7.703 1 98.38 192 PHE B O 1
ATOM 3957 N N . ASP B 1 193 ? 21.656 -15.117 -7.387 1 98.12 193 ASP B N 1
ATOM 3958 C CA . ASP B 1 193 ? 22.109 -15.969 -6.289 1 98.12 193 ASP B CA 1
ATOM 3959 C C . ASP B 1 193 ? 21.141 -15.883 -5.102 1 98.12 193 ASP B C 1
ATOM 3961 O O . ASP B 1 193 ? 20.672 -14.805 -4.762 1 98.12 193 ASP B O 1
ATOM 3965 N N . GLU B 1 194 ? 20.984 -17.062 -4.453 1 98.5 194 GLU B N 1
ATOM 3966 C CA . GLU B 1 194 ? 20.031 -17.141 -3.35 1 98.5 194 GLU B CA 1
ATOM 3967 C C . GLU B 1 194 ? 20.422 -16.172 -2.227 1 98.5 194 GLU B C 1
ATOM 3969 O O . GLU B 1 194 ? 19.547 -15.578 -1.588 1 98.5 194 GLU B O 1
ATOM 3974 N N . LYS B 1 195 ? 21.719 -15.992 -1.991 1 98.19 195 LYS B N 1
ATOM 3975 C CA . LYS B 1 195 ? 22.172 -15.109 -0.922 1 98.19 195 LYS B CA 1
ATOM 3976 C C . LYS B 1 195 ? 21.844 -13.648 -1.235 1 98.19 195 LYS B C 1
ATOM 3978 O O . LYS B 1 195 ? 21.5 -12.883 -0.336 1 98.19 195 LYS B O 1
ATOM 3983 N N . ILE B 1 196 ? 21.922 -13.273 -2.49 1 98.56 196 ILE B N 1
ATOM 3984 C CA . ILE B 1 196 ? 21.578 -11.938 -2.949 1 98.56 196 ILE B CA 1
ATOM 3985 C C . ILE B 1 196 ? 20.062 -11.719 -2.834 1 98.56 196 ILE B C 1
ATOM 3987 O O . ILE B 1 196 ? 19.625 -10.688 -2.33 1 98.56 196 ILE B O 1
ATOM 3991 N N . LEU B 1 197 ? 19.344 -12.727 -3.215 1 98.88 197 LEU B N 1
ATOM 3992 C CA . LEU B 1 197 ? 17.891 -12.617 -3.178 1 98.88 197 LEU B CA 1
ATOM 3993 C C . LEU B 1 197 ? 17.391 -12.469 -1.744 1 98.88 197 LEU B C 1
ATOM 3995 O O . LEU B 1 197 ? 16.422 -11.758 -1.489 1 98.88 197 LEU B O 1
ATOM 3999 N N . VAL B 1 198 ? 18.047 -13.148 -0.816 1 98.81 198 VAL B N 1
ATOM 4000 C CA . VAL B 1 198 ? 17.672 -12.984 0.588 1 98.81 198 VAL B CA 1
ATOM 4001 C C . VAL B 1 198 ? 17.766 -11.516 0.979 1 98.81 198 VAL B C 1
ATOM 4003 O O . VAL B 1 198 ? 16.828 -10.961 1.564 1 98.81 198 VAL B O 1
ATOM 4006 N N . THR B 1 199 ? 18.844 -10.859 0.598 1 98.62 199 THR B N 1
ATOM 4007 C CA . THR B 1 199 ? 19.047 -9.461 0.951 1 98.62 199 THR B CA 1
ATOM 4008 C C . THR B 1 199 ? 18.078 -8.57 0.179 1 98.62 199 THR B C 1
ATOM 4010 O O . THR B 1 199 ? 17.578 -7.578 0.713 1 98.62 199 THR B O 1
ATOM 4013 N N . TRP B 1 200 ? 17.828 -8.891 -1.098 1 98.81 200 TRP B N 1
ATOM 4014 C CA . TRP B 1 200 ? 16.938 -8.094 -1.925 1 98.81 200 TRP B CA 1
ATOM 4015 C C . TRP B 1 200 ? 15.508 -8.133 -1.38 1 98.81 200 TRP B C 1
ATOM 4017 O O . TRP B 1 200 ? 14.859 -7.098 -1.248 1 98.81 200 TRP B O 1
ATOM 4027 N N . PHE B 1 201 ? 15.055 -9.32 -1.004 1 98.81 201 PHE B N 1
ATOM 4028 C CA . PHE B 1 201 ? 13.688 -9.438 -0.518 1 98.81 201 PHE B CA 1
ATOM 4029 C C . PHE B 1 201 ? 13.523 -8.75 0.83 1 98.81 201 PHE B C 1
ATOM 4031 O O . PHE B 1 201 ? 12.484 -8.148 1.107 1 98.81 201 PHE B O 1
ATOM 4038 N N . ARG B 1 202 ? 14.531 -8.805 1.636 1 98.19 202 ARG B N 1
ATOM 4039 C CA . ARG B 1 202 ? 14.5 -8.055 2.889 1 98.19 202 ARG B CA 1
ATOM 4040 C C . ARG B 1 202 ? 14.453 -6.555 2.629 1 98.19 202 ARG B C 1
ATOM 4042 O O . ARG B 1 202 ? 13.695 -5.828 3.273 1 98.19 202 ARG B O 1
ATOM 4049 N N . SER B 1 203 ? 15.281 -6.137 1.741 1 98.25 203 SER B N 1
ATOM 4050 C CA . SER B 1 203 ? 15.32 -4.727 1.365 1 98.25 203 SER B CA 1
ATOM 4051 C C . SER B 1 203 ? 13.977 -4.266 0.8 1 98.25 203 SER B C 1
ATOM 4053 O O . SER B 1 203 ? 13.5 -3.178 1.127 1 98.25 203 SER B O 1
ATOM 4055 N N . ILE B 1 204 ? 13.398 -5.055 -0.035 1 98.5 204 ILE B N 1
ATOM 4056 C CA . ILE B 1 204 ? 12.133 -4.723 -0.678 1 98.5 204 ILE B CA 1
ATOM 4057 C C . ILE B 1 204 ? 11.016 -4.703 0.363 1 98.5 204 ILE B C 1
ATOM 4059 O O . ILE B 1 204 ? 10.102 -3.875 0.289 1 98.5 204 ILE B O 1
ATOM 4063 N N . ASN B 1 205 ? 11.078 -5.613 1.317 1 97.69 205 ASN B N 1
ATOM 4064 C CA . ASN B 1 205 ? 10.117 -5.57 2.414 1 97.69 205 ASN B CA 1
ATOM 4065 C C . ASN B 1 205 ? 10.18 -4.242 3.164 1 97.69 205 ASN B C 1
ATOM 4067 O O . ASN B 1 205 ? 9.148 -3.648 3.473 1 97.69 205 ASN B O 1
ATOM 4071 N N . LEU B 1 206 ? 11.367 -3.805 3.455 1 96.56 206 LEU B N 1
ATOM 4072 C CA . LEU B 1 206 ? 11.531 -2.512 4.113 1 96.56 206 LEU B CA 1
ATOM 4073 C C . LEU B 1 206 ? 10.977 -1.389 3.242 1 96.56 206 LEU B C 1
ATOM 4075 O O . LEU B 1 206 ? 10.266 -0.51 3.734 1 96.56 206 LEU B O 1
ATOM 4079 N N . LEU B 1 207 ? 11.297 -1.427 1.958 1 97.44 207 LEU B N 1
ATOM 4080 C CA . LEU B 1 207 ? 10.781 -0.437 1.018 1 97.44 207 LEU B CA 1
ATOM 4081 C C . LEU B 1 207 ? 9.258 -0.442 1.001 1 97.44 207 LEU B C 1
ATOM 4083 O O . LEU B 1 207 ? 8.625 0.618 1.026 1 97.44 207 LEU B O 1
ATOM 4087 N N . ARG B 1 208 ? 8.703 -1.631 0.947 1 97 208 ARG B N 1
ATOM 4088 C CA . ARG B 1 208 ? 7.25 -1.788 0.975 1 97 208 ARG B CA 1
ATOM 4089 C C . ARG B 1 208 ? 6.648 -1.095 2.193 1 97 208 ARG B C 1
ATOM 4091 O O . ARG B 1 208 ? 5.656 -0.375 2.076 1 97 208 ARG B O 1
ATOM 4098 N N . ASN B 1 209 ? 7.207 -1.294 3.326 1 93.38 209 ASN B N 1
ATOM 4099 C CA . ASN B 1 209 ? 6.707 -0.718 4.57 1 93.38 209 ASN B CA 1
ATOM 4100 C C . ASN B 1 209 ? 6.812 0.805 4.566 1 93.38 209 ASN B C 1
ATOM 4102 O O . ASN B 1 209 ? 5.883 1.498 4.98 1 93.38 209 ASN B O 1
ATOM 4106 N N . VAL B 1 210 ? 7.961 1.275 4.121 1 94.81 210 VAL B N 1
ATOM 4107 C CA . VAL B 1 210 ? 8.156 2.717 4.016 1 94.81 210 VAL B CA 1
ATOM 4108 C C . VAL B 1 210 ? 7.074 3.322 3.129 1 94.81 210 VAL B C 1
ATOM 4110 O O . VAL B 1 210 ? 6.453 4.324 3.49 1 94.81 210 VAL B O 1
ATOM 4113 N N . CYS B 1 211 ? 6.801 2.701 2.012 1 96.69 211 CYS B N 1
ATOM 4114 C CA . CYS B 1 211 ? 5.844 3.215 1.04 1 96.69 211 CYS B CA 1
ATOM 4115 C C . CYS B 1 211 ? 4.414 3.078 1.557 1 96.69 211 CYS B C 1
ATOM 4117 O O . CYS B 1 211 ? 3.623 4.016 1.456 1 96.69 211 CYS B O 1
ATOM 4119 N N . ALA B 1 212 ? 4.109 1.967 2.16 1 94 212 ALA B N 1
ATOM 4120 C CA . ALA B 1 212 ? 2.756 1.685 2.629 1 94 212 ALA B CA 1
ATOM 4121 C C . ALA B 1 212 ? 2.389 2.578 3.811 1 94 212 ALA B C 1
ATOM 4123 O O . ALA B 1 212 ? 1.22 2.928 3.992 1 94 212 ALA B O 1
ATOM 4124 N N . HIS B 1 213 ? 3.314 2.975 4.535 1 91.44 213 HIS B N 1
ATOM 4125 C CA . HIS B 1 213 ? 3.07 3.812 5.703 1 91.44 213 HIS B CA 1
ATOM 4126 C C . HIS B 1 213 ? 3.318 5.281 5.387 1 91.44 213 HIS B C 1
ATOM 4128 O O . HIS B 1 213 ? 3.279 6.129 6.285 1 91.44 213 HIS B O 1
ATOM 4134 N N . HIS B 1 214 ? 3.639 5.547 4.227 1 92.88 214 HIS B N 1
ATOM 4135 C CA . HIS B 1 214 ? 3.73 6.895 3.676 1 92.88 214 HIS B CA 1
ATOM 4136 C C . HIS B 1 214 ? 4.906 7.656 4.277 1 92.88 214 HIS B C 1
ATOM 4138 O O . HIS B 1 214 ? 4.848 8.875 4.438 1 92.88 214 HIS B O 1
ATOM 4144 N N . SER B 1 215 ? 5.906 6.965 4.711 1 93.25 215 SER B N 1
ATOM 4145 C CA . SER B 1 215 ? 7.129 7.609 5.188 1 93.25 215 SER B CA 1
ATOM 4146 C C . SER B 1 215 ? 7.922 8.211 4.031 1 93.25 215 SER B C 1
ATOM 4148 O O . SER B 1 215 ? 7.781 7.777 2.885 1 93.25 215 SER B O 1
ATOM 4150 N N . ARG B 1 216 ? 8.68 9.188 4.367 1 95.31 216 ARG B N 1
ATOM 4151 C CA . ARG B 1 216 ? 9.523 9.805 3.35 1 95.31 216 ARG B CA 1
ATOM 4152 C C . ARG B 1 216 ? 10.469 8.789 2.725 1 95.31 216 ARG B C 1
ATOM 4154 O O . ARG B 1 216 ? 11.18 8.07 3.438 1 95.31 216 ARG B O 1
ATOM 4161 N N . LEU B 1 217 ? 10.398 8.789 1.436 1 97 217 LEU B N 1
ATOM 4162 C CA . LEU B 1 217 ? 11.266 7.883 0.689 1 97 217 LEU B CA 1
ATOM 4163 C C . LEU B 1 217 ? 12.398 8.648 0.007 1 97 217 LEU B C 1
ATOM 4165 O O . LEU B 1 217 ? 13.555 8.234 0.068 1 97 217 LEU B O 1
ATOM 4169 N N . TRP B 1 218 ? 12.008 9.812 -0.512 1 95.69 218 TRP B N 1
ATOM 4170 C CA . TRP B 1 218 ? 13.008 10.609 -1.215 1 95.69 218 TRP B CA 1
ATOM 4171 C C . TRP B 1 218 ? 14.031 11.18 -0.241 1 95.69 218 TRP B C 1
ATOM 4173 O O . TRP B 1 218 ? 13.695 11.5 0.904 1 95.69 218 TRP B O 1
ATOM 4183 N N . ASN B 1 219 ? 15.234 11.086 -0.462 1 94.81 219 ASN B N 1
ATOM 4184 C CA . ASN B 1 219 ? 16.312 11.703 0.314 1 94.81 219 ASN B CA 1
ATOM 4185 C C . ASN B 1 219 ? 16.469 11.031 1.675 1 94.81 219 ASN B C 1
ATOM 4187 O O . ASN B 1 219 ? 16.562 11.703 2.701 1 94.81 219 ASN B O 1
ATOM 4191 N N . LYS B 1 220 ? 16.172 9.828 1.783 1 94.06 220 LYS B N 1
ATOM 4192 C CA . LYS B 1 220 ? 16.406 9.008 2.965 1 94.06 220 LYS B CA 1
ATOM 4193 C C . LYS B 1 220 ? 17.516 7.992 2.711 1 94.06 220 LYS B C 1
ATOM 4195 O O . LYS B 1 220 ? 17.594 7.398 1.631 1 94.06 220 LYS B O 1
ATOM 4200 N N . ASN B 1 221 ? 18.406 7.938 3.668 1 94.75 221 ASN B N 1
ATOM 4201 C CA . ASN B 1 221 ? 19.438 6.918 3.609 1 94.75 221 ASN B CA 1
ATOM 4202 C C . ASN B 1 221 ? 19.375 5.969 4.801 1 94.75 221 ASN B C 1
ATOM 4204 O O . ASN B 1 221 ? 19.828 6.297 5.895 1 94.75 221 ASN B O 1
ATOM 4208 N N . ASN B 1 222 ? 18.766 4.926 4.598 1 92 222 ASN B N 1
ATOM 4209 C CA . ASN B 1 222 ? 18.641 3.895 5.625 1 92 222 ASN B CA 1
ATOM 4210 C C . ASN B 1 222 ? 19.422 2.639 5.254 1 92 222 ASN B C 1
ATOM 4212 O O . ASN B 1 222 ? 18.984 1.846 4.426 1 92 222 ASN B O 1
ATOM 4216 N N . LEU B 1 223 ? 20.469 2.393 5.969 1 94 223 LEU B N 1
ATOM 4217 C CA . LEU B 1 223 ? 21.375 1.307 5.605 1 94 223 LEU B CA 1
ATOM 4218 C C . LEU B 1 223 ? 20.844 -0.031 6.117 1 94 223 LEU B C 1
ATOM 4220 O O . LEU B 1 223 ? 21.312 -1.09 5.695 1 94 223 LEU B O 1
ATOM 4224 N N . VAL B 1 224 ? 19.906 0.025 6.996 1 92.69 224 VAL B N 1
ATOM 4225 C CA . VAL B 1 224 ? 19.297 -1.212 7.465 1 92.69 224 VAL B CA 1
ATOM 4226 C C . VAL B 1 224 ? 18.703 -1.973 6.285 1 92.69 224 VAL B C 1
ATOM 4228 O O . VAL B 1 224 ? 17.969 -1.398 5.473 1 92.69 224 VAL B O 1
ATOM 4231 N N . ASN B 1 225 ? 19.109 -3.248 6.148 1 95.5 225 ASN B N 1
ATOM 4232 C CA . ASN B 1 225 ? 18.625 -4.137 5.094 1 95.5 225 ASN B CA 1
ATOM 4233 C C . ASN B 1 225 ? 18.906 -3.562 3.707 1 95.5 225 ASN B C 1
ATOM 4235 O O . ASN B 1 225 ? 18.078 -3.682 2.803 1 95.5 225 ASN B O 1
ATOM 4239 N N . ALA B 1 226 ? 19.984 -2.828 3.596 1 97.25 226 ALA B N 1
ATOM 4240 C CA . ALA B 1 226 ? 20.422 -2.432 2.26 1 97.25 226 ALA B CA 1
ATOM 4241 C C . ALA B 1 226 ? 20.625 -3.65 1.363 1 97.25 226 ALA B C 1
ATOM 4243 O O . ALA B 1 226 ? 21.125 -4.688 1.815 1 97.25 226 ALA B O 1
ATOM 4244 N N . PRO B 1 227 ? 20.234 -3.578 0.107 1 98.25 227 PRO B N 1
ATOM 4245 C CA . PRO B 1 227 ? 20.344 -4.746 -0.771 1 98.25 227 PRO B CA 1
ATOM 4246 C C . PRO B 1 227 ? 21.797 -5.117 -1.072 1 98.25 227 PRO B C 1
ATOM 4248 O O . PRO B 1 227 ? 22.641 -4.238 -1.263 1 98.25 227 PRO B O 1
ATOM 4251 N N . GLY B 1 228 ? 22.062 -6.414 -1.036 1 97.81 228 GLY B N 1
ATOM 4252 C CA . GLY B 1 228 ? 23.359 -6.887 -1.482 1 97.81 228 GLY B CA 1
ATOM 4253 C C . GLY B 1 228 ? 23.641 -6.574 -2.941 1 97.81 228 GLY B C 1
ATOM 4254 O O . GLY B 1 228 ? 22.703 -6.359 -3.725 1 97.81 228 GLY B O 1
ATOM 4255 N N . VAL B 1 229 ? 24.906 -6.566 -3.254 1 97.81 229 VAL B N 1
ATOM 4256 C CA . VAL B 1 229 ? 25.328 -6.219 -4.605 1 97.81 229 VAL B CA 1
ATOM 4257 C C . VAL B 1 229 ? 25.516 -7.488 -5.434 1 97.81 229 VAL B C 1
ATOM 4259 O O . VAL B 1 229 ? 26.422 -8.289 -5.156 1 97.81 229 VAL B O 1
ATOM 4262 N N . ALA B 1 230 ? 24.609 -7.699 -6.383 1 97.44 230 ALA B N 1
ATOM 4263 C CA . ALA B 1 230 ? 24.844 -8.766 -7.348 1 97.44 230 ALA B CA 1
ATOM 4264 C C . ALA B 1 230 ? 26.047 -8.445 -8.234 1 97.44 230 ALA B C 1
ATOM 4266 O O . ALA B 1 230 ? 26.156 -7.336 -8.773 1 97.44 230 ALA B O 1
ATOM 4267 N N . LYS B 1 231 ? 26.875 -9.367 -8.453 1 96.31 231 LYS B N 1
ATOM 4268 C CA . LYS B 1 231 ? 28.094 -9.156 -9.227 1 96.31 231 LYS B CA 1
ATOM 4269 C C . LYS B 1 231 ? 27.781 -8.609 -10.617 1 96.31 231 LYS B C 1
ATOM 4271 O O . LYS B 1 231 ? 28.422 -7.672 -11.078 1 96.31 231 LYS B O 1
ATOM 4276 N N . SER B 1 232 ? 26.797 -9.109 -11.25 1 95.88 232 SER B N 1
ATOM 4277 C CA . SER B 1 232 ? 26.438 -8.75 -12.617 1 95.88 232 SER B CA 1
ATOM 4278 C C . SER B 1 232 ? 25.875 -7.328 -12.688 1 95.88 232 SER B C 1
ATOM 4280 O O . SER B 1 232 ? 25.766 -6.754 -13.773 1 95.88 232 SER B O 1
ATOM 4282 N N . LEU B 1 233 ? 25.547 -6.699 -11.516 1 96.94 233 LEU B N 1
ATOM 4283 C CA . LEU B 1 233 ? 24.922 -5.379 -11.5 1 96.94 233 LEU B CA 1
ATOM 4284 C C . LEU B 1 233 ? 25.719 -4.41 -10.633 1 96.94 233 LEU B C 1
ATOM 4286 O O . LEU B 1 233 ? 25.188 -3.4 -10.172 1 96.94 233 LEU B O 1
ATOM 4290 N N . ARG B 1 234 ? 26.906 -4.75 -10.359 1 96.38 234 ARG B N 1
ATOM 4291 C CA . ARG B 1 234 ? 27.734 -3.98 -9.438 1 96.38 234 ARG B CA 1
ATOM 4292 C C . ARG B 1 234 ? 27.812 -2.516 -9.859 1 96.38 234 ARG B C 1
ATOM 4294 O O . ARG B 1 234 ? 27.734 -1.619 -9.016 1 96.38 234 ARG B O 1
ATOM 4301 N N . ALA B 1 235 ? 27.859 -2.254 -11.125 1 94.31 235 ALA B N 1
ATOM 4302 C CA . ALA B 1 235 ? 28.031 -0.904 -11.656 1 94.31 235 ALA B CA 1
ATOM 4303 C C . ALA B 1 235 ? 26.781 -0.058 -11.422 1 94.31 235 ALA B C 1
ATOM 4305 O O . ALA B 1 235 ? 26.844 1.173 -11.469 1 94.31 235 ALA B O 1
ATOM 4306 N N . GLU B 1 236 ? 25.641 -0.702 -11.188 1 95.75 236 GLU B N 1
ATOM 4307 C CA . GLU B 1 236 ? 24.375 0.007 -11.07 1 95.75 236 GLU B CA 1
ATOM 4308 C C . GLU B 1 236 ? 24.109 0.436 -9.633 1 95.75 236 GLU B C 1
ATOM 4310 O O . GLU B 1 236 ? 23.25 1.274 -9.383 1 95.75 236 GLU B O 1
ATOM 4315 N N . PHE B 1 237 ? 24.812 -0.171 -8.711 1 96.38 237 PHE B N 1
ATOM 4316 C CA . PHE B 1 237 ? 24.625 0.174 -7.309 1 96.38 237 PHE B CA 1
ATOM 4317 C C . PHE B 1 237 ? 25.453 1.396 -6.934 1 96.38 237 PHE B C 1
ATOM 4319 O O . PHE B 1 237 ? 26.594 1.536 -7.375 1 96.38 237 PHE B O 1
ATOM 4326 N N . PRO B 1 238 ? 24.875 2.316 -6.133 1 95.69 238 PRO B N 1
ATOM 4327 C CA . PRO B 1 238 ? 25.703 3.381 -5.578 1 95.69 238 PRO B CA 1
ATOM 4328 C C . PRO B 1 238 ? 26.781 2.852 -4.621 1 95.69 238 PRO B C 1
ATOM 4330 O O . PRO B 1 238 ? 26.844 1.646 -4.379 1 95.69 238 PRO B O 1
ATOM 4333 N N . ASP B 1 239 ? 27.578 3.773 -4.141 1 93.25 239 ASP B N 1
ATOM 4334 C CA . ASP B 1 239 ? 28.641 3.41 -3.197 1 93.25 239 ASP B CA 1
ATOM 4335 C C . ASP B 1 239 ? 28.047 2.932 -1.873 1 93.25 239 ASP B C 1
ATOM 4337 O O . ASP B 1 239 ? 26.875 3.189 -1.58 1 93.25 239 ASP B O 1
ATOM 4341 N N . HIS B 1 240 ? 28.859 2.328 -1.141 1 91.62 240 HIS B N 1
ATOM 4342 C CA . HIS B 1 240 ? 28.422 1.679 0.091 1 91.62 240 HIS B CA 1
ATOM 4343 C C . HIS B 1 240 ? 27.703 2.658 1.006 1 91.62 240 HIS B C 1
ATOM 4345 O O . HIS B 1 240 ? 26.672 2.316 1.602 1 91.62 240 HIS B O 1
ATOM 4351 N N . THR B 1 241 ? 28.156 3.871 1.053 1 92.88 241 THR B N 1
ATOM 4352 C CA . THR B 1 241 ? 27.609 4.863 1.968 1 92.88 241 THR B CA 1
ATOM 4353 C C . THR B 1 241 ? 26.219 5.293 1.522 1 92.88 241 THR B C 1
ATOM 4355 O O . THR B 1 241 ? 25.469 5.875 2.303 1 92.88 241 THR B O 1
ATOM 4358 N N . ASP B 1 242 ? 25.859 4.961 0.253 1 95.38 242 ASP B N 1
ATOM 4359 C CA . ASP B 1 242 ? 24.578 5.398 -0.296 1 95.38 242 ASP B CA 1
ATOM 4360 C C . ASP B 1 242 ? 23.656 4.211 -0.577 1 95.38 242 ASP B C 1
ATOM 4362 O O . ASP B 1 242 ? 22.656 4.344 -1.288 1 95.38 242 ASP B O 1
ATOM 4366 N N . ARG B 1 243 ? 23.906 3.061 -0.004 1 96.19 243 ARG B N 1
ATOM 4367 C CA . ARG B 1 243 ? 23.172 1.853 -0.336 1 96.19 243 ARG B CA 1
ATOM 4368 C C . ARG B 1 243 ? 21.828 1.821 0.389 1 96.19 243 ARG B C 1
ATOM 4370 O O . ARG B 1 243 ? 21 0.935 0.147 1 96.19 243 ARG B O 1
ATOM 4377 N N . GLY B 1 244 ? 21.641 2.773 1.251 1 96.31 244 GLY B N 1
ATOM 4378 C CA . GLY B 1 244 ? 20.359 2.918 1.913 1 96.31 244 GLY B CA 1
ATOM 4379 C C . GLY B 1 244 ? 19.391 3.824 1.164 1 96.31 244 GLY B C 1
ATOM 4380 O O . GLY B 1 244 ? 18.219 3.947 1.541 1 96.31 244 GLY B O 1
ATOM 4381 N N . ARG B 1 245 ? 19.875 4.449 0.097 1 97.69 245 ARG B N 1
ATOM 4382 C CA . ARG B 1 245 ? 19.078 5.41 -0.658 1 97.69 245 ARG B CA 1
ATOM 4383 C C . ARG B 1 245 ? 18.234 4.707 -1.719 1 97.69 245 ARG B C 1
ATOM 4385 O O . ARG B 1 245 ? 18.406 3.508 -1.955 1 97.69 245 ARG B O 1
ATOM 4392 N N . VAL B 1 246 ? 17.297 5.422 -2.336 1 97.62 246 VAL B N 1
ATOM 4393 C CA . VAL B 1 246 ? 16.281 4.883 -3.242 1 97.62 246 VAL B CA 1
ATOM 4394 C C . VAL B 1 246 ? 16.969 4.219 -4.438 1 97.62 246 VAL B C 1
ATOM 4396 O O . VAL B 1 246 ? 16.516 3.17 -4.91 1 97.62 246 VAL B O 1
ATOM 4399 N N . ALA B 1 247 ? 18.031 4.785 -4.918 1 97.75 247 ALA B N 1
ATOM 4400 C CA . ALA B 1 247 ? 18.703 4.238 -6.098 1 97.75 247 ALA B CA 1
ATOM 4401 C C . ALA B 1 247 ? 19.125 2.791 -5.867 1 97.75 247 ALA B C 1
ATOM 4403 O O . ALA B 1 247 ? 18.875 1.926 -6.711 1 97.75 247 ALA B O 1
ATOM 4404 N N . ALA B 1 248 ? 19.719 2.559 -4.719 1 98.12 248 ALA B N 1
ATOM 4405 C CA . ALA B 1 248 ? 20.188 1.212 -4.395 1 98.12 248 ALA B CA 1
ATOM 4406 C C . ALA B 1 248 ? 19.016 0.241 -4.281 1 98.12 248 ALA B C 1
ATOM 4408 O O . ALA B 1 248 ? 19.125 -0.922 -4.68 1 98.12 248 ALA B O 1
ATOM 4409 N N . ARG B 1 249 ? 17.969 0.68 -3.746 1 98.06 249 ARG B N 1
ATOM 4410 C CA . ARG B 1 249 ? 16.812 -0.177 -3.549 1 98.06 249 ARG B CA 1
ATOM 4411 C C . ARG B 1 249 ? 16.047 -0.371 -4.855 1 98.06 249 ARG B C 1
ATOM 4413 O O . ARG B 1 249 ? 15.344 -1.373 -5.027 1 98.06 249 ARG B O 1
ATOM 4420 N N . ALA B 1 250 ? 16.188 0.551 -5.801 1 98.19 250 ALA B N 1
ATOM 4421 C CA . ALA B 1 250 ? 15.508 0.475 -7.094 1 98.19 250 ALA B CA 1
ATOM 4422 C C . ALA B 1 250 ? 16.188 -0.538 -8.008 1 98.19 250 ALA B C 1
ATOM 4424 O O . ALA B 1 250 ? 15.547 -1.099 -8.906 1 98.19 250 ALA B O 1
ATOM 4425 N N . VAL B 1 251 ? 17.438 -0.801 -7.824 1 98.25 251 VAL B N 1
ATOM 4426 C CA . VAL B 1 251 ? 18.172 -1.715 -8.695 1 98.25 251 VAL B CA 1
ATOM 4427 C C . VAL B 1 251 ? 17.547 -3.104 -8.633 1 98.25 251 VAL B C 1
ATOM 4429 O O . VAL B 1 251 ? 17.203 -3.688 -9.664 1 98.25 251 VAL B O 1
ATOM 4432 N N . PRO B 1 252 ? 17.312 -3.656 -7.422 1 98.75 252 PRO B N 1
ATOM 4433 C CA . PRO B 1 252 ? 16.625 -4.953 -7.371 1 98.75 252 PRO B CA 1
ATOM 4434 C C . PRO B 1 252 ? 15.25 -4.926 -8.023 1 98.75 252 PRO B C 1
ATOM 4436 O O . PRO B 1 252 ? 14.828 -5.91 -8.633 1 98.75 252 PRO B O 1
ATOM 4439 N N . LEU B 1 253 ? 14.5 -3.83 -7.898 1 98.75 253 LEU B N 1
ATOM 4440 C CA . LEU B 1 253 ? 13.18 -3.744 -8.516 1 98.75 253 LEU B CA 1
ATOM 4441 C C . LEU B 1 253 ? 13.273 -3.881 -10.031 1 98.75 253 LEU B C 1
ATOM 4443 O O . LEU B 1 253 ? 12.555 -4.68 -10.633 1 98.75 253 LEU B O 1
ATOM 4447 N N . VAL B 1 254 ? 14.18 -3.133 -10.602 1 98.25 254 VAL B N 1
ATOM 4448 C CA . VAL B 1 254 ? 14.367 -3.166 -12.047 1 98.25 254 VAL B CA 1
ATOM 4449 C C . VAL B 1 254 ? 14.797 -4.566 -12.484 1 98.25 254 VAL B C 1
ATOM 4451 O O . VAL B 1 254 ? 14.234 -5.137 -13.414 1 98.25 254 VAL B O 1
ATOM 4454 N N . ALA B 1 255 ? 15.75 -5.102 -11.797 1 98.5 255 ALA B N 1
ATOM 4455 C CA . ALA B 1 255 ? 16.328 -6.391 -12.164 1 98.5 255 ALA B CA 1
ATOM 4456 C C . ALA B 1 255 ? 15.289 -7.504 -12.062 1 98.5 255 ALA B C 1
ATOM 4458 O O . ALA B 1 255 ? 15.148 -8.312 -12.992 1 98.5 255 ALA B O 1
ATOM 4459 N N . LEU B 1 256 ? 14.57 -7.551 -10.984 1 98.75 256 LEU B N 1
ATOM 4460 C CA . LEU B 1 256 ? 13.594 -8.617 -10.766 1 98.75 256 LEU B CA 1
ATOM 4461 C C . LEU B 1 256 ? 12.414 -8.469 -11.719 1 98.75 256 LEU B C 1
ATOM 4463 O O . LEU B 1 256 ? 11.922 -9.469 -12.258 1 98.75 256 LEU B O 1
ATOM 4467 N N . LEU B 1 257 ? 11.953 -7.258 -11.992 1 98.25 257 LEU B N 1
ATOM 4468 C CA . LEU B 1 257 ? 10.805 -7.062 -12.875 1 98.25 257 LEU B CA 1
ATOM 4469 C C . LEU B 1 257 ? 11.164 -7.418 -14.312 1 98.25 257 LEU B C 1
ATOM 4471 O O . LEU B 1 257 ? 10.305 -7.844 -15.086 1 98.25 257 LEU B O 1
ATOM 4475 N N . ALA B 1 258 ? 12.43 -7.238 -14.609 1 97.25 258 ALA B N 1
ATOM 4476 C CA . ALA B 1 258 ? 12.867 -7.637 -15.953 1 97.25 258 ALA B CA 1
ATOM 4477 C C . ALA B 1 258 ? 12.641 -9.133 -16.172 1 97.25 258 ALA B C 1
ATOM 4479 O O . ALA B 1 258 ? 12.375 -9.562 -17.297 1 97.25 258 ALA B O 1
ATOM 4480 N N . VAL B 1 259 ? 12.711 -9.883 -15.117 1 97.94 259 VAL B N 1
ATOM 4481 C CA . VAL B 1 259 ? 12.492 -11.328 -15.18 1 97.94 259 VAL B CA 1
ATOM 4482 C C . VAL B 1 259 ? 11.008 -11.641 -15.008 1 97.94 259 VAL B C 1
ATOM 4484 O O . VAL B 1 259 ? 10.438 -12.414 -15.781 1 97.94 259 VAL B O 1
ATOM 4487 N N . ILE B 1 260 ? 10.336 -11.031 -14.117 1 98.19 260 ILE B N 1
ATOM 4488 C CA . ILE B 1 260 ? 8.977 -11.344 -13.688 1 98.19 260 ILE B CA 1
ATOM 4489 C C . ILE B 1 260 ? 7.977 -10.914 -14.75 1 98.19 260 ILE B C 1
ATOM 4491 O O . ILE B 1 260 ? 7.016 -11.625 -15.039 1 98.19 260 ILE B O 1
ATOM 4495 N N . ASP B 1 261 ? 8.234 -9.805 -15.312 1 96.69 261 ASP B N 1
ATOM 4496 C CA . ASP B 1 261 ? 7.34 -9.203 -16.297 1 96.69 261 ASP B CA 1
ATOM 4497 C C . ASP B 1 261 ? 8.125 -8.469 -17.375 1 96.69 261 ASP B C 1
ATOM 4499 O O . ASP B 1 261 ? 8.117 -7.234 -17.422 1 96.69 261 ASP B O 1
ATOM 4503 N N . PRO B 1 262 ? 8.641 -9.195 -18.281 1 94.56 262 PRO B N 1
ATOM 4504 C CA . PRO B 1 262 ? 9.562 -8.625 -19.266 1 94.56 262 PRO B CA 1
ATOM 4505 C C . PRO B 1 262 ? 8.906 -7.574 -20.156 1 94.56 262 PRO B C 1
ATOM 4507 O O . PRO B 1 262 ? 9.594 -6.738 -20.734 1 94.56 262 PRO B O 1
ATOM 4510 N N . GLU B 1 263 ? 7.652 -7.555 -20.266 1 93.12 263 GLU B N 1
ATOM 4511 C CA . GLU B 1 263 ? 6.969 -6.613 -21.141 1 93.12 263 GLU B CA 1
ATOM 4512 C C . GLU B 1 263 ? 6.492 -5.387 -20.375 1 93.12 263 GLU B C 1
ATOM 4514 O O . GLU B 1 263 ? 5.836 -4.508 -20.938 1 93.12 263 GLU B O 1
ATOM 4519 N N . SER B 1 264 ? 6.863 -5.332 -19.156 1 94.19 264 SER B N 1
ATOM 4520 C CA . SER B 1 264 ? 6.402 -4.254 -18.297 1 94.19 264 SER B CA 1
ATOM 4521 C C . SER B 1 264 ? 7.027 -2.92 -18.688 1 94.19 264 SER B C 1
ATOM 4523 O O . SER B 1 264 ? 8.203 -2.867 -19.062 1 94.19 264 SER B O 1
ATOM 4525 N N . ASP B 1 265 ? 6.238 -1.85 -18.547 1 96.44 265 ASP B N 1
ATOM 4526 C CA . ASP B 1 265 ? 6.766 -0.508 -18.766 1 96.44 265 ASP B CA 1
ATOM 4527 C C . ASP B 1 265 ? 7.121 0.173 -17.453 1 96.44 265 ASP B C 1
ATOM 4529 O O . ASP B 1 265 ? 7.273 1.395 -17.406 1 96.44 265 ASP B O 1
ATOM 4533 N N . TRP B 1 266 ? 7.195 -0.554 -16.391 1 97.5 266 TRP B N 1
ATOM 4534 C CA . TRP B 1 266 ? 7.398 -0.001 -15.062 1 97.5 266 TRP B CA 1
ATOM 4535 C C . TRP B 1 266 ? 8.68 0.822 -15.008 1 97.5 266 TRP B C 1
ATOM 4537 O O . TRP B 1 266 ? 8.695 1.921 -14.445 1 97.5 266 TRP B O 1
ATOM 4547 N N . LYS B 1 267 ? 9.789 0.253 -15.594 1 97.25 267 LYS B N 1
ATOM 4548 C CA . LYS B 1 267 ? 11.07 0.943 -15.57 1 97.25 267 LYS B CA 1
ATOM 4549 C C . LYS B 1 2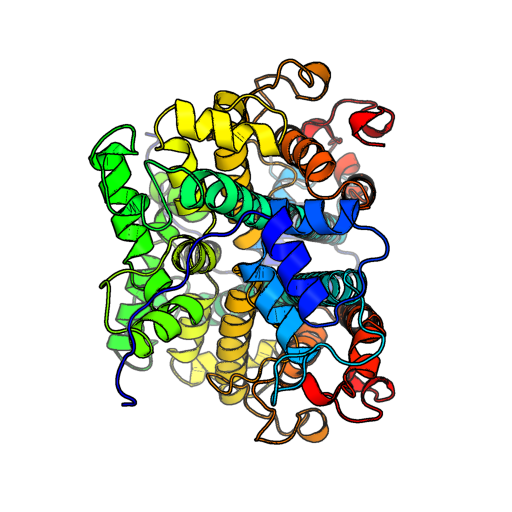67 ? 10.961 2.338 -16.188 1 97.25 267 LYS B C 1
ATOM 4551 O O . LYS B 1 267 ? 11.484 3.307 -15.633 1 97.25 267 LYS B O 1
ATOM 4556 N N . GLN B 1 268 ? 10.242 2.473 -17.266 1 97.19 268 GLN B N 1
ATOM 4557 C CA . GLN B 1 268 ? 10.055 3.754 -17.938 1 97.19 268 GLN B CA 1
ATOM 4558 C C . GLN B 1 268 ? 9.211 4.699 -17.078 1 97.19 268 GLN B C 1
ATOM 4560 O O . GLN B 1 268 ? 9.5 5.891 -17 1 97.19 268 GLN B O 1
ATOM 4565 N N . ARG B 1 269 ? 8.18 4.152 -16.5 1 97.69 269 ARG B N 1
ATOM 4566 C CA . ARG B 1 269 ? 7.328 4.965 -15.641 1 97.69 269 ARG B CA 1
ATOM 4567 C C . ARG B 1 269 ? 8.086 5.43 -14.406 1 97.69 269 ARG B C 1
ATOM 4569 O O . ARG B 1 269 ? 7.938 6.574 -13.969 1 97.69 269 ARG B O 1
ATOM 4576 N N . PHE B 1 270 ? 8.914 4.52 -13.883 1 98 270 PHE B N 1
ATOM 4577 C CA . PHE B 1 270 ? 9.734 4.879 -12.734 1 98 270 PHE B CA 1
ATOM 4578 C C . PHE B 1 270 ? 10.703 6 -13.086 1 98 270 PHE B C 1
ATOM 4580 O O . PHE B 1 270 ? 10.82 6.984 -12.352 1 98 270 PHE B O 1
ATOM 4587 N N . LYS B 1 271 ? 11.328 5.844 -14.141 1 97.5 271 LYS B N 1
ATOM 4588 C CA . LYS B 1 271 ? 12.242 6.879 -14.625 1 97.5 271 LYS B CA 1
ATOM 4589 C C . LYS B 1 271 ? 11.516 8.203 -14.82 1 97.5 271 LYS B C 1
ATOM 4591 O O . LYS B 1 271 ? 12.039 9.266 -14.453 1 97.5 271 LYS B O 1
ATOM 4596 N N . SER B 1 272 ? 10.359 8.133 -15.391 1 97.56 272 SER B N 1
ATOM 4597 C CA . SER B 1 272 ? 9.562 9.336 -15.609 1 97.56 272 SER B CA 1
ATOM 4598 C C . SER B 1 272 ? 9.258 10.047 -14.289 1 97.56 272 SER B C 1
ATOM 4600 O O . SER B 1 272 ? 9.32 11.273 -14.203 1 97.56 272 SER B O 1
ATOM 4602 N N . VAL B 1 273 ? 8.945 9.273 -13.266 1 97.94 273 VAL B N 1
ATOM 4603 C CA . VAL B 1 273 ? 8.695 9.852 -11.953 1 97.94 273 VAL B CA 1
ATOM 4604 C C . VAL B 1 273 ? 9.961 10.523 -11.438 1 97.94 273 VAL B C 1
ATOM 4606 O O . VAL B 1 273 ? 9.922 11.672 -10.977 1 97.94 273 VAL B O 1
ATOM 4609 N N . LEU B 1 274 ? 11.078 9.852 -11.539 1 97.31 274 LEU B N 1
ATOM 4610 C CA . LEU B 1 274 ? 12.344 10.414 -11.078 1 97.31 274 LEU B CA 1
ATOM 4611 C C . LEU B 1 274 ? 12.664 11.719 -11.805 1 97.31 274 LEU B C 1
ATOM 4613 O O . LEU B 1 274 ? 13.094 12.688 -11.188 1 97.31 274 LEU B O 1
ATOM 4617 N N . LEU B 1 275 ? 12.398 11.711 -13.07 1 95.56 275 LEU B N 1
ATOM 4618 C CA . LEU B 1 275 ? 12.734 12.867 -13.891 1 95.56 275 LEU B CA 1
ATOM 4619 C C . LEU B 1 275 ? 11.758 14.008 -13.648 1 95.56 275 LEU B C 1
ATOM 4621 O O . LEU B 1 275 ? 12.016 15.148 -14.039 1 95.56 275 LEU B O 1
ATOM 4625 N N . SER B 1 276 ? 10.648 13.719 -12.977 1 96.12 276 SER B N 1
ATOM 4626 C CA . SER B 1 276 ? 9.688 14.758 -12.633 1 96.12 276 SER B CA 1
ATOM 4627 C C . SER B 1 276 ? 10.07 15.445 -11.328 1 96.12 276 SER B C 1
ATOM 4629 O O . SER B 1 276 ? 9.312 16.281 -10.812 1 96.12 276 SER B O 1
ATOM 4631 N N . ALA B 1 277 ? 11.258 15.117 -10.789 1 95 277 ALA B N 1
ATOM 4632 C CA . ALA B 1 277 ? 11.719 15.766 -9.562 1 95 277 ALA B CA 1
ATOM 4633 C C . ALA B 1 277 ? 11.633 17.281 -9.688 1 95 277 ALA B C 1
ATOM 4635 O O . ALA B 1 277 ? 12.023 17.859 -10.711 1 95 277 ALA B O 1
ATOM 4636 N N . PRO B 1 278 ? 11.094 17.906 -8.648 1 93.88 278 PRO B N 1
ATOM 4637 C CA . PRO B 1 278 ? 10.758 19.328 -8.789 1 93.88 278 PRO B CA 1
ATOM 4638 C C . PRO B 1 278 ? 12 20.219 -8.805 1 93.88 278 PRO B C 1
ATOM 4640 O O . PRO B 1 278 ? 13.016 19.891 -8.211 1 93.88 278 PRO B O 1
ATOM 4643 N N . ALA B 1 279 ? 11.844 21.375 -9.406 1 91.31 279 ALA B N 1
ATOM 4644 C CA . ALA B 1 279 ? 12.883 22.391 -9.516 1 91.31 279 ALA B CA 1
ATOM 4645 C C . ALA B 1 279 ? 13.297 22.906 -8.133 1 91.31 279 ALA B C 1
ATOM 4647 O O . ALA B 1 279 ? 14.375 23.469 -7.973 1 91.31 279 ALA B O 1
ATOM 4648 N N . ALA B 1 280 ? 12.461 22.656 -7.18 1 90.88 280 ALA B N 1
ATOM 4649 C CA . ALA B 1 280 ? 12.719 23.062 -5.805 1 90.88 280 ALA B CA 1
ATOM 4650 C C . ALA B 1 280 ? 14.031 22.484 -5.297 1 90.88 280 ALA B C 1
ATOM 4652 O O . ALA B 1 280 ? 14.719 23.109 -4.48 1 90.88 280 ALA B O 1
ATOM 4653 N N . MET B 1 281 ? 14.406 21.344 -5.711 1 94.81 281 MET B N 1
ATOM 4654 C CA . MET B 1 281 ? 15.641 20.688 -5.289 1 94.81 281 MET B CA 1
ATOM 4655 C C . MET B 1 281 ? 16.844 21.562 -5.621 1 94.81 281 MET B C 1
ATOM 4657 O O . MET B 1 281 ? 17.719 21.766 -4.773 1 94.81 281 MET B O 1
ATOM 4661 N N . ALA B 1 282 ? 16.812 22.109 -6.777 1 94.62 282 ALA B N 1
ATOM 4662 C CA . ALA B 1 282 ? 17.938 22.922 -7.227 1 94.62 282 ALA B CA 1
ATOM 4663 C C . ALA B 1 282 ? 18.047 24.203 -6.395 1 94.62 282 ALA B C 1
ATOM 4665 O O . ALA B 1 282 ? 19.156 24.703 -6.152 1 94.62 282 ALA B O 1
ATOM 4666 N N . LYS B 1 283 ? 16.891 24.75 -5.973 1 95.31 283 LYS B N 1
ATOM 4667 C CA . LYS B 1 283 ? 16.891 25.953 -5.141 1 95.31 283 LYS B CA 1
ATOM 4668 C C . LYS B 1 283 ? 17.656 25.719 -3.836 1 95.31 283 LYS B C 1
ATOM 4670 O O . LYS B 1 283 ? 18.172 26.656 -3.238 1 95.31 283 LYS B O 1
ATOM 4675 N N . ALA B 1 284 ? 17.734 24.484 -3.412 1 95.38 284 ALA B N 1
ATOM 4676 C CA . ALA B 1 284 ? 18.422 24.125 -2.18 1 95.38 284 ALA B CA 1
ATOM 4677 C C . ALA B 1 284 ? 19.781 23.516 -2.477 1 95.38 284 ALA B C 1
ATOM 4679 O O . ALA B 1 284 ? 20.438 22.969 -1.582 1 95.38 284 ALA B O 1
ATOM 4680 N N . GLY B 1 285 ? 20.156 23.516 -3.74 1 94.75 285 GLY B N 1
ATOM 4681 C CA . GLY B 1 285 ? 21.438 22.969 -4.141 1 94.75 285 GLY B CA 1
ATOM 4682 C C . GLY B 1 285 ? 21.469 21.453 -4.164 1 94.75 285 GLY B C 1
ATOM 4683 O O . GLY B 1 285 ? 22.531 20.844 -4.047 1 94.75 285 GLY B O 1
ATOM 4684 N N . LEU B 1 286 ? 20.328 20.859 -4.254 1 95.44 286 LEU B N 1
ATOM 4685 C CA . LEU B 1 286 ? 20.234 19.406 -4.266 1 95.44 286 LEU B CA 1
ATOM 4686 C C . LEU B 1 286 ? 20.109 18.875 -5.691 1 95.44 286 LEU B C 1
ATOM 4688 O O . LEU B 1 286 ? 19.641 19.594 -6.582 1 95.44 286 LEU B O 1
ATOM 4692 N N . ASP B 1 287 ? 20.594 17.719 -5.898 1 94.5 287 ASP B N 1
ATOM 4693 C CA . ASP B 1 287 ? 20.422 17 -7.156 1 94.5 287 ASP B CA 1
ATOM 4694 C C . ASP B 1 287 ? 20.094 15.523 -6.906 1 94.5 287 ASP B C 1
ATOM 4696 O O . ASP B 1 287 ? 19.75 15.141 -5.789 1 94.5 287 ASP B O 1
ATOM 4700 N N . MET B 1 288 ? 20.188 14.727 -7.938 1 94.81 288 MET B N 1
ATOM 4701 C CA . MET B 1 288 ? 19.703 13.352 -7.879 1 94.81 288 MET B CA 1
ATOM 4702 C C . MET B 1 288 ? 20.578 12.508 -6.953 1 94.81 288 MET B C 1
ATOM 4704 O O . MET B 1 288 ? 20.203 11.398 -6.574 1 94.81 288 MET B O 1
ATOM 4708 N N . SER B 1 289 ? 21.703 13.047 -6.578 1 94.69 289 SER B N 1
ATOM 4709 C CA . SER B 1 289 ? 22.609 12.297 -5.711 1 94.69 289 SER B CA 1
ATOM 4710 C C . SER B 1 289 ? 22 12.094 -4.324 1 94.69 289 SER B C 1
ATOM 4712 O O . SER B 1 289 ? 22.359 11.148 -3.619 1 94.69 289 SER B O 1
ATOM 4714 N N . VAL B 1 290 ? 21.047 12.93 -3.936 1 95.69 290 VAL B N 1
ATOM 4715 C CA . VAL B 1 290 ? 20.406 12.797 -2.629 1 95.69 290 VAL B CA 1
ATOM 4716 C C . VAL B 1 290 ? 19.562 11.531 -2.596 1 95.69 290 VAL B C 1
ATOM 4718 O O . VAL B 1 290 ? 19.219 11.039 -1.521 1 95.69 290 VAL B O 1
ATOM 4721 N N . MET B 1 291 ? 19.266 11 -3.77 1 97.25 291 MET B N 1
ATOM 4722 C CA . MET B 1 291 ? 18.531 9.742 -3.877 1 97.25 291 MET B CA 1
ATOM 4723 C C . MET B 1 291 ? 19.453 8.602 -4.258 1 97.25 291 MET B C 1
ATOM 4725 O O . MET B 1 291 ? 19.016 7.461 -4.414 1 97.25 291 MET B O 1
ATOM 4729 N N . GLY B 1 292 ? 20.672 8.891 -4.484 1 96.88 292 GLY B N 1
ATOM 4730 C CA . GLY B 1 292 ? 21.688 7.871 -4.727 1 96.88 292 GLY B CA 1
ATOM 4731 C C . GLY B 1 292 ? 21.984 7.668 -6.199 1 96.88 292 GLY B C 1
ATOM 4732 O O . GLY B 1 292 ? 22.781 6.797 -6.562 1 96.88 292 GLY B O 1
ATOM 4733 N N . PHE B 1 293 ? 21.406 8.484 -7.055 1 96.31 293 PHE B N 1
ATOM 4734 C CA . PHE B 1 293 ? 21.641 8.336 -8.484 1 96.31 293 PHE B CA 1
ATOM 4735 C C . PHE B 1 293 ? 22.875 9.117 -8.914 1 96.31 293 PHE B C 1
ATOM 4737 O O . PHE B 1 293 ? 23.047 10.281 -8.539 1 96.31 293 PHE B O 1
ATOM 4744 N N . ARG B 1 294 ? 23.703 8.555 -9.672 1 92.5 294 ARG B N 1
ATOM 4745 C CA . ARG B 1 294 ? 24.906 9.195 -10.172 1 92.5 294 ARG B CA 1
ATOM 4746 C C . ARG B 1 294 ? 24.609 10.023 -11.422 1 92.5 294 ARG B C 1
ATOM 4748 O O . ARG B 1 294 ? 23.641 9.773 -12.117 1 92.5 294 ARG B O 1
ATOM 4755 N N . PRO B 1 295 ? 25.5 11.016 -11.617 1 91 295 PRO B N 1
ATOM 4756 C CA . PRO B 1 295 ? 25.312 11.758 -12.859 1 91 295 PRO B CA 1
ATOM 4757 C C . PRO B 1 295 ? 25.297 10.852 -14.094 1 91 295 PRO B C 1
ATOM 4759 O O . PRO B 1 295 ? 26.125 9.938 -14.195 1 91 295 PRO B O 1
ATOM 4762 N N . GLY B 1 296 ? 24.328 10.977 -14.883 1 90.94 296 GLY B N 1
ATOM 4763 C CA . GLY B 1 296 ? 24.25 10.211 -16.125 1 90.94 296 GLY B CA 1
ATOM 4764 C C . GLY B 1 296 ? 23.531 8.891 -15.961 1 90.94 296 GLY B C 1
ATOM 4765 O O . GLY B 1 296 ? 23.484 8.086 -16.891 1 90.94 296 GLY B O 1
ATOM 4766 N N . TRP B 1 297 ? 22.953 8.633 -14.82 1 91.44 297 TRP B N 1
ATOM 4767 C CA . TRP B 1 297 ? 22.297 7.367 -14.547 1 91.44 297 TRP B CA 1
ATOM 4768 C C . TRP B 1 297 ? 21.188 7.098 -15.57 1 91.44 297 TRP B C 1
ATOM 4770 O O . TRP B 1 297 ? 20.969 5.953 -15.961 1 91.44 297 TRP B O 1
ATOM 4780 N N . ASP B 1 298 ? 20.5 8.141 -16.062 1 90 298 ASP B N 1
ATOM 4781 C CA . ASP B 1 298 ? 19.281 8 -16.875 1 90 298 ASP B CA 1
ATOM 4782 C C . ASP B 1 298 ? 19.641 7.699 -18.328 1 90 298 ASP B C 1
ATOM 4784 O O . ASP B 1 298 ? 18.75 7.438 -19.141 1 90 298 ASP B O 1
ATOM 4788 N N . THR B 1 299 ? 20.938 7.703 -18.625 1 90.38 299 THR B N 1
ATOM 4789 C CA . THR B 1 299 ? 21.359 7.43 -20 1 90.38 299 THR B CA 1
ATOM 4790 C C . THR B 1 299 ? 21.891 6.008 -20.125 1 90.38 299 THR B C 1
ATOM 4792 O O . THR B 1 299 ? 22.141 5.527 -21.234 1 90.38 299 THR B O 1
ATOM 4795 N N . GLY B 1 300 ? 22.031 5.414 -19.016 1 88.44 300 GLY B N 1
ATOM 4796 C CA . GLY B 1 300 ? 22.547 4.051 -19.031 1 88.44 300 GLY B CA 1
ATOM 4797 C C . GLY B 1 300 ? 21.5 3.033 -19.484 1 88.44 300 GLY B C 1
ATOM 4798 O O . GLY B 1 300 ? 20.297 3.264 -19.344 1 88.44 300 GLY B O 1
ATOM 4799 N N . ARG B 1 301 ? 21.922 1.874 -19.906 1 88.56 301 ARG B N 1
ATOM 4800 C CA . ARG B 1 301 ? 21.078 0.806 -20.438 1 88.56 301 ARG B CA 1
ATOM 4801 C C . ARG B 1 301 ? 20.188 0.229 -19.344 1 88.56 301 ARG B C 1
ATOM 4803 O O . ARG B 1 301 ? 19.031 -0.127 -19.594 1 88.56 301 ARG B O 1
ATOM 4810 N N . PHE B 1 302 ? 20.641 0.246 -18.172 1 93.62 302 PHE B N 1
ATOM 4811 C CA . PHE B 1 302 ? 19.922 -0.396 -17.062 1 93.62 302 PHE B CA 1
ATOM 4812 C C . PHE B 1 302 ? 18.609 0.332 -16.781 1 93.62 302 PHE B C 1
ATOM 4814 O O . PHE B 1 302 ? 17.594 -0.301 -16.484 1 93.62 302 PHE B O 1
ATOM 4821 N N . TRP B 1 303 ? 18.625 1.632 -17 1 92.56 303 TRP B N 1
ATOM 4822 C CA . TRP B 1 303 ? 17.453 2.436 -16.625 1 92.56 303 TRP B CA 1
ATOM 4823 C C . TRP B 1 303 ? 16.609 2.768 -17.859 1 92.56 303 TRP B C 1
ATOM 4825 O O . TRP B 1 303 ? 15.57 3.412 -17.75 1 92.56 303 TRP B O 1
ATOM 4835 N N . ASN B 1 304 ? 17.141 2.406 -19 1 87.56 304 ASN B N 1
ATOM 4836 C CA . ASN B 1 304 ? 16.422 2.707 -20.234 1 87.56 304 ASN B CA 1
ATOM 4837 C C . ASN B 1 304 ? 15.883 1.44 -20.891 1 87.56 304 ASN B C 1
ATOM 4839 O O . ASN B 1 304 ? 16.484 0.37 -20.781 1 87.56 304 ASN B O 1
#

Radius of gyration: 25.09 Å; Cα contacts (8 Å, |Δi|>4): 859; chains: 2; bounding box: 57×70×58 Å